Protein AF-0000000077137947 (afdb_homodimer)

Foldseek 3Di:
DPPPPPPVPPDPPVPDADDQADFCLLVVVCVVCPLDAQAEEAEAQQQACGHNGSCVSRVVRVYEYEYEHQDPVRQVRCVVPVVRYHYHNAHEFQAWDKAKWWAKPPRLQIARDPVSQVVCVVPHVIHTDDIDIGIYHQPQVVCVVPPQPHQHQEYEHDHNPCSVRNLNSHDCVRHPHQKYKDFDQPDDPVCNVPDPVQVSCVVSAWDWDDDGPTITMIGRNPDDD/DPPPPPPVPPPPPVPDADDQADFCLLVVVCVVCPLDAQAEEAEAQQQACGHNGSCVSRVVRNYEYEHEHQDPVRQVRCVVPVVRYHYHNAHEFQAWDKAKWWAKPPRLQIARDPVSQVVCVVPHVIHTDDIDIGIYHQPQVVCVVPPQPHQHQEYEDDHNPCSVRNLNSHDCVRHPHQKYKDFDQPDDPVCNVPDPNQVSCVVSAWDWDDDGNTITMIGRNPDDD

Nearest PDB structures (foldseek):
  4b7x-assembly2_C  TM=6.815E-01  e=1.399E-01  Pseudomonas aeruginosa PAO1
  7e4d-assembly1_A  TM=5.801E-01  e=1.092E-01  Parvibaculum lavamentivorans DS-1
  1qor-assembly1_B  TM=6.003E-01  e=3.131E-01  Escherichia coli
  1iyz-assembly1_A-2  TM=5.994E-01  e=1.384E+00  Thermus thermophilus
  1iz0-assembly1_A  TM=4.381E-01  e=6.584E-01  Thermus thermophilus

Sequence (450 aa):
MFLIKRIVNKLQSENYFRSYSQEGEDMVLRDFFGDKRNGYFVDIGAYDPYRFSNTNYFYGLGWTGINIEPSPDGFKRFEIHRKRDKNLNIGISLEESELIYYRFEEAALNTFDTERVKFLEETTNYKSKDSVKVKVRPLASVLQEFSLDKEIDFMNIDVEWNEISVLKSGDWKKFRPKVILIEILNFELETIAKNPIHLLLNEIGYSFYCKTPRTCFYLDKNFSTMFLIKRIVNKLQSENYFRSYSQEGEDMVLRDFFGDKRNGYFVDIGAYDPYRFSNTNYFYGLGWTGINIEPSPDGFKRFEIHRKRDKNLNIGISLEESELIYYRFEEAALNTFDTERVKFLEETTNYKSKDSVKVKVRPLASVLQEFSLDKEIDFMNIDVEWNEISVLKSGDWKKFRPKVILIEILNFELETIAKNPIHLLLNEIGYSFYCKTPRTCFYLDKNFST

Secondary structure (DSSP, 8-state):
--STTSTT--------EEE-SSSSHHHHHHHHHTT--S-EEEEET---SSTT-SSHHHHTTT-EEEEE---HHHHHHHHHH-TTSEEE--EE-SSSEEEEEEEESSGGG-BS-HHHHHHHHHHSS--EEEEEEEEEE-HHHHHHHH-TT----EEEE--SS-HHHHHHTS-TTT---SEEEEE-TT--TTTGGG-HHHHHHHHTTEEEEEE-SSEEEEEETT---/---TTSTT--------EEE-SSSSHHHHHHHHHTT--S-EEEEET---SSTT-SSHHHHTTT-EEEEE---HHHHHHHHHH-TTSEEE--EE-SSSEEEEEEEESSGGG-BS-HHHHHHHHHHSS--EEEEEEEEEE-HHHHHHHH-TT----EEEE--SS-HHHHHHTS-TTT---SEEEEE-TT--TTTGGG-HHHHHHHHTTEEEEEE-SSEEEEEETT---

InterPro domains:
  IPR006342 Methyltransferase FkbM [PF05050] (43-206)
  IPR006342 Methyltransferase FkbM [TIGR01444] (41-180)
  IPR029063 S-adenosyl-L-methionine-dependent methyltransferase superfamily [G3DSA:3.40.50.150] (22-219)
  IPR029063 S-adenosyl-L-methionine-dependent methyltransferase superfamily [SSF53335] (34-215)
  IPR053202 EGF Receptor Signaling Regulator [PTHR34009] (11-223)

Structure (mmCIF, N/CA/C/O backbone):
data_AF-0000000077137947-model_v1
#
loop_
_entity.id
_entity.type
_entity.pdbx_description
1 polymer 'Putative SAM-dependent methyltransferase'
#
loop_
_atom_site.group_PDB
_atom_site.id
_atom_site.type_symbol
_atom_site.label_atom_id
_atom_site.label_alt_id
_atom_site.label_comp_id
_atom_site.label_asym_id
_atom_site.label_entity_id
_atom_site.label_seq_id
_atom_site.pdbx_PDB_ins_code
_atom_site.Cartn_x
_atom_site.Cartn_y
_atom_site.Cartn_z
_atom_site.occupancy
_atom_site.B_iso_or_equiv
_atom_site.auth_seq_id
_atom_site.auth_comp_id
_atom_site.auth_asym_id
_atom_site.auth_atom_id
_atom_site.pdbx_PDB_model_num
ATOM 1 N N . MET A 1 1 ? -13.336 0.38 48.844 1 24.03 1 MET A N 1
ATOM 2 C CA . MET A 1 1 ? -13.727 1.579 48.125 1 24.03 1 MET A CA 1
ATOM 3 C C . MET A 1 1 ? -12.711 1.917 47.031 1 24.03 1 MET A C 1
ATOM 5 O O . MET A 1 1 ? -13.07 2.441 45.969 1 24.03 1 MET A O 1
ATOM 9 N N . PHE A 1 2 ? -11.312 1.922 47.312 1 24.61 2 PHE A N 1
ATOM 10 C CA . PHE A 1 2 ? -10 2.27 46.781 1 24.61 2 PHE A CA 1
ATOM 11 C C . PHE A 1 2 ? -9.672 1.417 45.562 1 24.61 2 PHE A C 1
ATOM 13 O O . PHE A 1 2 ? -8.727 1.716 44.844 1 24.61 2 PHE A O 1
ATOM 20 N N . LEU A 1 3 ? -10.094 0.096 45.438 1 25.05 3 LEU A N 1
ATOM 21 C CA . LEU A 1 3 ? -9.719 -1.046 44.594 1 25.05 3 LEU A CA 1
ATOM 22 C C . LEU A 1 3 ? -10.102 -0.813 43.156 1 25.05 3 LEU A C 1
ATOM 24 O O . LEU A 1 3 ? -9.789 -1.631 42.281 1 25.05 3 LEU A O 1
ATOM 28 N N . ILE A 1 4 ? -11.141 0.126 42.844 1 25.12 4 ILE A N 1
ATOM 29 C CA . ILE A 1 4 ? -11.844 0.181 41.562 1 25.12 4 ILE A CA 1
ATOM 30 C C . ILE A 1 4 ? -10.914 0.721 40.5 1 25.12 4 ILE A C 1
ATOM 32 O O . ILE A 1 4 ? -11.367 1.185 39.438 1 25.12 4 ILE A O 1
ATOM 36 N N . LYS A 1 5 ? -9.781 1.447 40.844 1 26.42 5 LYS A N 1
ATOM 37 C CA . LYS A 1 5 ? -8.875 2.178 39.969 1 26.42 5 LYS A CA 1
ATOM 38 C C . LYS A 1 5 ? -8.195 1.238 38.969 1 26.42 5 LYS A C 1
ATOM 40 O O . LYS A 1 5 ? -7.344 1.664 38.188 1 26.42 5 LYS A O 1
ATOM 45 N N . ARG A 1 6 ? -8.07 -0.123 39.344 1 28.53 6 ARG A N 1
ATOM 46 C CA . ARG A 1 6 ? -7.184 -1.008 38.594 1 28.53 6 ARG A CA 1
ATOM 47 C C . ARG A 1 6 ? -7.52 -0.984 37.094 1 28.53 6 ARG A C 1
ATOM 49 O O . ARG A 1 6 ? -6.641 -1.17 36.25 1 28.53 6 ARG A O 1
ATOM 56 N N . ILE A 1 7 ? -8.789 -1.271 36.781 1 28.2 7 ILE A N 1
ATOM 57 C CA . ILE A 1 7 ? -9.219 -1.982 35.594 1 28.2 7 ILE A CA 1
ATOM 58 C C . ILE A 1 7 ? -9.219 -1.033 34.375 1 28.2 7 ILE A C 1
ATOM 60 O O . ILE A 1 7 ? -9.719 -1.373 33.312 1 28.2 7 ILE A O 1
ATOM 64 N N . VAL A 1 8 ? -9.25 0.277 34.5 1 30.34 8 VAL A N 1
ATOM 65 C CA . VAL A 1 8 ? -9.18 1.225 33.406 1 30.34 8 VAL A CA 1
ATOM 66 C C . VAL A 1 8 ? -7.91 0.987 32.594 1 30.34 8 VAL A C 1
ATOM 68 O O . VAL A 1 8 ? -7.707 1.602 31.531 1 30.34 8 VAL A O 1
ATOM 71 N N . ASN A 1 9 ? -6.727 0.648 33.125 1 29.95 9 ASN A N 1
ATOM 72 C CA . ASN A 1 9 ? -5.422 0.489 32.5 1 29.95 9 ASN A CA 1
ATOM 73 C C . ASN A 1 9 ? -5.461 -0.552 31.391 1 29.95 9 ASN A C 1
ATOM 75 O O . ASN A 1 9 ? -4.473 -1.25 31.156 1 29.95 9 ASN A O 1
ATOM 79 N N . LYS A 1 10 ? -6.555 -1.359 31.375 1 32.22 10 LYS A N 1
ATOM 80 C CA . LYS A 1 10 ? -6.375 -2.385 30.344 1 32.22 10 LYS A CA 1
ATOM 81 C C . LYS A 1 10 ? -5.555 -1.854 29.172 1 32.22 10 LYS A C 1
ATOM 83 O O . LYS A 1 10 ? -5.719 -0.701 28.766 1 32.22 10 LYS A O 1
ATOM 88 N N . LEU A 1 11 ? -4.527 -2.594 28.609 1 33.25 11 LEU A N 1
ATOM 89 C CA . LEU A 1 11 ? -3.496 -2.564 27.578 1 33.25 11 LEU A CA 1
ATOM 90 C C . LEU A 1 11 ? -4.023 -1.925 26.297 1 33.25 11 LEU A C 1
ATOM 92 O O . LEU A 1 11 ? -5.078 -2.316 25.781 1 33.25 11 LEU A O 1
ATOM 96 N N . GLN A 1 12 ? -3.992 -0.696 26.031 1 36.66 12 GLN A N 1
ATOM 97 C CA . GLN A 1 12 ? -4.059 -0.084 24.719 1 36.66 12 GLN A CA 1
ATOM 98 C C . GLN A 1 12 ? -3.783 -1.108 23.609 1 36.66 12 GLN A C 1
ATOM 100 O O . GLN A 1 12 ? -2.656 -1.59 23.484 1 36.66 12 GLN A O 1
ATOM 105 N N . SER A 1 13 ? -4.43 -2.217 23.453 1 44.06 13 SER A N 1
ATOM 106 C CA . SER A 1 13 ? -4.359 -3.176 22.359 1 44.06 13 SER A CA 1
ATOM 107 C C . SER A 1 13 ? -3.699 -2.561 21.125 1 44.06 13 SER A C 1
ATOM 109 O O . SER A 1 13 ? -4.18 -1.558 20.594 1 44.06 13 SER A O 1
ATOM 111 N N . GLU A 1 14 ? -2.439 -2.273 21.172 1 55.94 14 GLU A N 1
ATOM 112 C CA . GLU A 1 14 ? -1.655 -1.648 20.109 1 55.94 14 GLU A CA 1
ATOM 113 C C . GLU A 1 14 ? -2.191 -2.027 18.734 1 55.94 14 GLU A C 1
ATOM 115 O O . GLU A 1 14 ? -2.244 -3.207 18.391 1 55.94 14 GLU A O 1
ATOM 120 N N . ASN A 1 15 ? -3.285 -1.427 18.203 1 80.5 15 ASN A N 1
ATOM 121 C CA . ASN A 1 15 ? -4.09 -1.599 17 1 80.5 15 ASN A CA 1
ATOM 122 C C . ASN A 1 15 ? -3.232 -1.54 15.742 1 80.5 15 ASN A C 1
ATOM 124 O O . ASN A 1 15 ? -3.15 -0.499 15.086 1 80.5 15 ASN A O 1
ATOM 128 N N . TYR A 1 16 ? -2.326 -2.473 15.688 1 93.19 16 TYR A N 1
ATOM 129 C CA . TYR A 1 16 ? -1.619 -2.619 14.422 1 93.19 16 TYR A CA 1
ATOM 130 C C . TYR A 1 16 ? -1.985 -3.934 13.742 1 93.19 16 TYR A C 1
ATOM 132 O O . TYR A 1 16 ? -2.592 -4.812 14.359 1 93.19 16 TYR A O 1
ATOM 140 N N . PHE A 1 17 ? -1.667 -4.016 12.5 1 95.94 17 PHE A N 1
ATOM 141 C CA . PHE A 1 17 ? -1.761 -5.238 11.711 1 95.94 17 PHE A CA 1
ATOM 142 C C . PHE A 1 17 ? -0.375 -5.75 11.336 1 95.94 17 PHE A C 1
ATOM 144 O O . PHE A 1 17 ? 0.537 -4.961 11.086 1 95.94 17 PHE A O 1
ATOM 151 N N . ARG A 1 18 ? -0.239 -7.074 11.297 1 95.81 18 ARG A N 1
ATOM 152 C CA . ARG A 1 18 ? 1.026 -7.664 10.875 1 95.81 18 ARG A CA 1
ATOM 153 C C . ARG A 1 18 ? 1.116 -7.742 9.359 1 95.81 18 ARG A C 1
ATOM 155 O O . ARG A 1 18 ? 0.279 -8.375 8.711 1 95.81 18 ARG A O 1
ATOM 162 N N . SER A 1 19 ? 2.072 -7.062 8.828 1 97.56 19 SER A N 1
ATOM 163 C CA . SER A 1 19 ? 2.312 -7.109 7.387 1 97.56 19 SER A CA 1
ATOM 164 C C . SER A 1 19 ? 3.518 -7.984 7.055 1 97.56 19 SER A C 1
ATOM 166 O O . SER A 1 19 ? 4.574 -7.855 7.68 1 97.56 19 SER A O 1
ATOM 168 N N . TYR A 1 20 ? 3.371 -8.805 6.043 1 97.62 20 TYR A N 1
ATOM 169 C CA . TYR A 1 20 ? 4.426 -9.711 5.613 1 97.62 20 TYR A CA 1
ATOM 170 C C . TYR A 1 20 ? 4.926 -9.359 4.219 1 97.62 20 TYR A C 1
ATOM 172 O O . TYR A 1 20 ? 5.98 -9.828 3.791 1 97.62 20 TYR A O 1
ATOM 180 N N . SER A 1 21 ? 4.199 -8.531 3.531 1 97.5 21 SER A N 1
ATOM 181 C CA . SER A 1 21 ? 4.492 -8.227 2.135 1 97.5 21 SER A CA 1
ATOM 182 C C . SER A 1 21 ? 5.695 -7.297 2.016 1 97.5 21 SER A C 1
ATOM 184 O O . SER A 1 21 ? 6.195 -6.785 3.02 1 97.5 21 SER A O 1
ATOM 186 N N . GLN A 1 22 ? 6.184 -7.129 0.835 1 95.56 22 GLN A N 1
ATOM 187 C CA . GLN A 1 22 ? 7.352 -6.293 0.581 1 95.56 22 GLN A CA 1
ATOM 188 C C . GLN A 1 22 ? 7 -4.809 0.682 1 95.56 22 GLN A C 1
ATOM 190 O O . GLN A 1 22 ? 7.715 -4.039 1.324 1 95.56 22 GLN A O 1
ATOM 195 N N . GLU A 1 23 ? 5.84 -4.465 0.074 1 96.88 23 GLU A N 1
ATOM 196 C CA . GLU A 1 23 ? 5.527 -3.043 -0.055 1 96.88 23 GLU A CA 1
ATOM 197 C C . GLU A 1 23 ? 4.137 -2.729 0.489 1 96.88 23 GLU A C 1
ATOM 199 O O . GLU A 1 23 ? 3.537 -1.716 0.124 1 96.88 23 GLU A O 1
ATOM 204 N N . GLY A 1 24 ? 3.527 -3.629 1.279 1 98.31 24 GLY A N 1
ATOM 205 C CA . GLY A 1 24 ? 2.232 -3.367 1.886 1 98.31 24 GLY A CA 1
ATOM 206 C C . GLY A 1 24 ? 1.072 -3.906 1.069 1 98.31 24 GLY A C 1
ATOM 207 O O . GLY A 1 24 ? -0.082 -3.549 1.312 1 98.31 24 GLY A O 1
ATOM 208 N N . GLU A 1 25 ? 1.332 -4.785 0.128 1 98.75 25 GLU A N 1
ATOM 209 C CA . GLU A 1 25 ? 0.27 -5.359 -0.695 1 98.75 25 GLU A CA 1
ATOM 210 C C . GLU A 1 25 ? -0.784 -6.047 0.165 1 98.75 25 GLU A C 1
ATOM 212 O O . GLU A 1 25 ? -1.982 -5.934 -0.101 1 98.75 25 GLU A O 1
ATOM 217 N N . ASP A 1 26 ? -0.342 -6.758 1.165 1 98.62 26 ASP A N 1
ATOM 218 C CA . ASP A 1 26 ? -1.265 -7.473 2.041 1 98.62 26 ASP A CA 1
ATOM 219 C C . ASP A 1 26 ? -2.135 -6.5 2.832 1 98.62 26 ASP A C 1
ATOM 221 O O . ASP A 1 26 ? -3.301 -6.785 3.111 1 98.62 26 ASP A O 1
ATOM 225 N N . MET A 1 27 ? -1.62 -5.32 3.131 1 98.44 27 MET A N 1
ATOM 226 C CA . MET A 1 27 ? -2.4 -4.332 3.871 1 98.44 27 MET A CA 1
ATOM 227 C C . MET A 1 27 ? -3.447 -3.682 2.973 1 98.44 27 MET A C 1
ATOM 229 O O . MET A 1 27 ? -4.543 -3.354 3.428 1 98.44 27 MET A O 1
ATOM 233 N N . VAL A 1 28 ? -3.109 -3.48 1.674 1 98.62 28 VAL A N 1
ATOM 234 C CA . VAL A 1 28 ? -4.098 -3.01 0.708 1 98.62 28 VAL A CA 1
ATOM 235 C C . VAL A 1 28 ? -5.242 -4.016 0.607 1 98.62 28 VAL A C 1
ATOM 237 O O . VAL A 1 28 ? -6.414 -3.639 0.664 1 98.62 28 VAL A O 1
ATOM 240 N N . LEU A 1 29 ? -4.883 -5.285 0.49 1 98.75 29 LEU A N 1
ATOM 241 C CA . LEU A 1 29 ? -5.879 -6.344 0.392 1 98.75 29 LEU A CA 1
ATOM 242 C C . LEU A 1 29 ? -6.711 -6.426 1.668 1 98.75 29 LEU A C 1
ATOM 244 O O . LEU A 1 29 ? -7.918 -6.668 1.612 1 98.75 29 LEU A O 1
ATOM 248 N N . ARG A 1 30 ? -6.055 -6.281 2.807 1 97.94 30 ARG A N 1
ATOM 249 C CA . ARG A 1 30 ? -6.75 -6.305 4.09 1 97.94 30 ARG A CA 1
ATOM 250 C C . ARG A 1 30 ? -7.875 -5.273 4.117 1 97.94 30 ARG A C 1
ATOM 252 O O . ARG A 1 30 ? -9 -5.586 4.52 1 97.94 30 ARG A O 1
ATOM 259 N N . ASP A 1 31 ? -7.527 -4.109 3.74 1 97.06 31 ASP A N 1
ATOM 260 C CA . ASP A 1 31 ? -8.547 -3.062 3.73 1 97.06 31 ASP A CA 1
ATOM 261 C C . ASP A 1 31 ? -9.672 -3.4 2.754 1 97.06 31 ASP A C 1
ATOM 263 O O . ASP A 1 31 ? -10.844 -3.199 3.061 1 97.06 31 ASP A O 1
ATOM 267 N N . PHE A 1 32 ? -9.375 -3.92 1.6 1 97.5 32 PHE A N 1
ATOM 268 C CA . PHE A 1 32 ? -10.328 -4.246 0.552 1 97.5 32 PHE A CA 1
ATOM 269 C C . PHE A 1 32 ? -11.312 -5.309 1.028 1 97.5 32 PHE A C 1
ATOM 271 O O . PHE A 1 32 ? -12.516 -5.195 0.801 1 97.5 32 PHE A O 1
ATOM 278 N N . PHE A 1 33 ? -10.773 -6.344 1.704 1 97.62 33 PHE A N 1
ATOM 279 C CA . PHE A 1 33 ? -11.609 -7.492 2.047 1 97.62 33 PHE A CA 1
ATOM 280 C C . PHE A 1 33 ? -12.219 -7.316 3.432 1 97.62 33 PHE A C 1
ATOM 282 O O . PHE A 1 33 ? -13.086 -8.102 3.836 1 97.62 33 PHE A O 1
ATOM 289 N N . GLY A 1 34 ? -11.734 -6.332 4.207 1 95 34 GLY A N 1
ATOM 290 C CA . GLY A 1 34 ? -12.297 -6.07 5.523 1 95 34 GLY A CA 1
ATOM 291 C C . GLY A 1 34 ? -12.141 -7.238 6.477 1 95 34 GLY A C 1
ATOM 292 O O . GLY A 1 34 ? -11.039 -7.766 6.641 1 95 34 GLY A O 1
ATOM 293 N N . ASP A 1 35 ? -13.156 -7.707 6.992 1 91.12 35 ASP A N 1
ATOM 294 C CA . ASP A 1 35 ? -13.117 -8.727 8.039 1 91.12 35 ASP A CA 1
ATOM 295 C C . ASP A 1 35 ? -13.391 -10.117 7.461 1 91.12 35 ASP A C 1
ATOM 297 O O . ASP A 1 35 ? -13.617 -11.07 8.203 1 91.12 35 ASP A O 1
ATOM 301 N N . LYS A 1 36 ? -13.375 -10.188 6.172 1 95.19 36 LYS A N 1
ATOM 302 C CA . LYS A 1 36 ? -13.633 -11.492 5.566 1 95.19 36 LYS A CA 1
ATOM 303 C C . LYS A 1 36 ? -12.648 -12.539 6.078 1 95.19 36 LYS A C 1
ATOM 305 O O . LYS A 1 36 ? -11.445 -12.289 6.152 1 95.19 36 LYS A O 1
ATOM 310 N N . ARG A 1 37 ? -13.203 -13.664 6.391 1 95.25 37 ARG A N 1
ATOM 311 C CA . ARG A 1 37 ? -12.422 -14.82 6.809 1 95.25 37 ARG A CA 1
ATOM 312 C C . ARG A 1 37 ? -12.641 -16 5.871 1 95.25 37 ARG A C 1
ATOM 314 O O . ARG A 1 37 ? -13.578 -15.992 5.062 1 95.25 37 ARG A O 1
ATOM 321 N N . ASN A 1 38 ? -11.75 -16.844 5.852 1 95.25 38 ASN A N 1
ATOM 322 C CA . ASN A 1 38 ? -11.859 -18.125 5.137 1 95.25 38 ASN A CA 1
ATOM 323 C C . ASN A 1 38 ? -12.023 -17.906 3.635 1 95.25 38 ASN A C 1
ATOM 325 O O . ASN A 1 38 ? -12.906 -18.5 3.01 1 95.25 38 ASN A O 1
ATOM 329 N N . GLY A 1 39 ? -11.32 -16.953 3.141 1 98.12 39 GLY A N 1
ATOM 330 C CA . GLY A 1 39 ? -11.273 -16.734 1.704 1 98.12 39 GLY A CA 1
ATOM 331 C C . GLY A 1 39 ? -10.305 -17.656 0.988 1 98.12 39 GLY A C 1
ATOM 332 O O . GLY A 1 39 ? -9.758 -18.578 1.593 1 98.12 39 GLY A O 1
ATOM 333 N N . TYR A 1 40 ? -10.156 -17.469 -0.298 1 98.75 40 TYR A N 1
ATOM 334 C CA . TYR A 1 40 ? -9.336 -18.328 -1.144 1 98.75 40 TYR A CA 1
ATOM 335 C C . TYR A 1 40 ? -8.414 -17.5 -2.033 1 98.75 40 TYR A C 1
ATOM 337 O O . TYR A 1 40 ? -8.859 -16.547 -2.689 1 98.75 40 TYR A O 1
ATOM 345 N N . PHE A 1 41 ? -7.133 -17.828 -1.993 1 98.88 41 PHE A N 1
ATOM 346 C CA . PHE A 1 41 ? -6.184 -17.109 -2.826 1 98.88 41 PHE A CA 1
ATOM 347 C C . PHE A 1 41 ? -5.43 -18.062 -3.746 1 98.88 41 PHE A C 1
ATOM 349 O O . PHE A 1 41 ? -5.418 -19.266 -3.52 1 98.88 41 PHE A O 1
ATOM 356 N N . VAL A 1 42 ? -4.848 -17.531 -4.812 1 98.88 42 VAL A N 1
ATOM 357 C CA . VAL A 1 42 ? -3.891 -18.219 -5.688 1 98.88 42 VAL A CA 1
ATOM 358 C C . VAL A 1 42 ? -2.604 -17.391 -5.773 1 98.88 42 VAL A C 1
ATOM 360 O O . VAL A 1 42 ? -2.627 -16.234 -6.18 1 98.88 42 VAL A O 1
ATOM 363 N N . ASP A 1 43 ? -1.559 -18.016 -5.363 1 98.88 43 ASP A N 1
ATOM 364 C CA . ASP A 1 43 ? -0.258 -17.344 -5.34 1 98.88 43 ASP A CA 1
ATOM 365 C C . ASP A 1 43 ? 0.694 -17.969 -6.359 1 98.88 43 ASP A C 1
ATOM 367 O O . ASP A 1 43 ? 1.188 -19.078 -6.156 1 98.88 43 ASP A O 1
ATOM 371 N N . ILE A 1 44 ? 0.937 -17.25 -7.453 1 98.69 44 ILE A N 1
ATOM 372 C CA . ILE A 1 44 ? 1.794 -17.734 -8.531 1 98.69 44 ILE A CA 1
ATOM 373 C C . ILE A 1 44 ? 3.174 -17.094 -8.422 1 98.69 44 ILE A C 1
ATOM 375 O O . ILE A 1 44 ? 3.316 -15.875 -8.594 1 98.69 44 ILE A O 1
ATOM 379 N N . GLY A 1 45 ? 4.211 -17.844 -8.289 1 97.62 45 GLY A N 1
ATOM 380 C CA . GLY A 1 45 ? 5.496 -17.328 -7.844 1 97.62 45 GLY A CA 1
ATOM 381 C C . GLY A 1 45 ? 5.52 -16.969 -6.371 1 97.62 45 GLY A C 1
ATOM 382 O O . GLY A 1 45 ? 5.918 -15.859 -6.004 1 97.62 45 GLY A O 1
ATOM 383 N N . ALA A 1 46 ? 5.195 -17.938 -5.586 1 97.88 46 ALA A N 1
ATOM 384 C CA . ALA A 1 46 ? 4.891 -17.703 -4.176 1 97.88 46 ALA A CA 1
ATOM 385 C C . ALA A 1 46 ? 6.156 -17.406 -3.385 1 97.88 46 ALA A C 1
ATOM 387 O O . ALA A 1 46 ? 6.105 -16.75 -2.342 1 97.88 46 ALA A O 1
ATOM 388 N N . TYR A 1 47 ? 7.305 -17.891 -3.723 1 95.75 47 TYR A N 1
ATOM 389 C CA . TYR A 1 47 ? 8.641 -17.594 -3.219 1 95.75 47 TYR A CA 1
ATOM 390 C C . TYR A 1 47 ? 8.82 -18.109 -1.797 1 95.75 47 TYR A C 1
ATOM 392 O O . TYR A 1 47 ? 9.398 -19.172 -1.585 1 95.75 47 TYR A O 1
ATOM 400 N N . ASP A 1 48 ? 8.141 -17.469 -0.867 1 96.5 48 ASP A N 1
ATOM 401 C CA . ASP A 1 48 ? 8.359 -17.781 0.542 1 96.5 48 ASP A CA 1
ATOM 402 C C . ASP A 1 48 ? 7.066 -17.641 1.343 1 96.5 48 ASP A C 1
ATOM 404 O O . ASP A 1 48 ? 6.305 -16.703 1.141 1 96.5 48 ASP A O 1
ATOM 408 N N . PRO A 1 49 ? 6.875 -18.594 2.299 1 97.38 49 PRO A N 1
ATOM 409 C CA . PRO A 1 49 ? 5.625 -18.547 3.061 1 97.38 49 PRO A CA 1
ATOM 410 C C . PRO A 1 49 ? 5.562 -17.344 4.008 1 97.38 49 PRO A C 1
ATOM 412 O O . PRO A 1 49 ? 4.484 -17 4.492 1 97.38 49 PRO A O 1
ATOM 415 N N . TYR A 1 50 ? 6.66 -16.734 4.262 1 95.69 50 TYR A N 1
ATOM 416 C CA . TYR A 1 50 ? 6.691 -15.656 5.246 1 95.69 50 TYR A CA 1
ATOM 417 C C . TYR A 1 50 ? 7.258 -14.375 4.641 1 95.69 50 TYR A C 1
ATOM 419 O O . TYR A 1 50 ? 6.578 -13.352 4.586 1 95.69 50 TYR A O 1
ATOM 427 N N . ARG A 1 51 ? 8.453 -14.453 4.133 1 93.69 51 ARG A N 1
ATOM 428 C CA . ARG A 1 51 ? 9.156 -13.281 3.625 1 93.69 51 ARG A CA 1
ATOM 429 C C . ARG A 1 51 ? 8.523 -12.789 2.33 1 93.69 51 ARG A C 1
ATOM 431 O O . ARG A 1 51 ? 8.438 -13.531 1.351 1 93.69 51 ARG A O 1
ATOM 438 N N . PHE A 1 52 ? 8.102 -11.578 2.367 1 94.88 52 PHE A N 1
ATOM 439 C CA . PHE A 1 52 ? 7.512 -10.906 1.212 1 94.88 52 PHE A CA 1
ATOM 440 C C . PHE A 1 52 ? 6.219 -11.594 0.788 1 94.88 52 PHE A C 1
ATOM 442 O O . PHE A 1 52 ? 5.844 -11.555 -0.386 1 94.88 52 PHE A O 1
ATOM 449 N N . SER A 1 53 ? 5.559 -12.242 1.697 1 97.81 53 SER A N 1
ATOM 450 C CA . SER A 1 53 ? 4.34 -12.984 1.379 1 97.81 53 SER A CA 1
ATOM 451 C C . SER A 1 53 ? 3.125 -12.062 1.347 1 97.81 53 SER A C 1
ATOM 453 O O . SER A 1 53 ? 2.848 -11.359 2.32 1 97.81 53 SER A O 1
ATOM 455 N N . ASN A 1 54 ? 2.4 -12.18 0.26 1 98.44 54 ASN A N 1
ATOM 456 C CA . ASN A 1 54 ? 1.144 -11.445 0.157 1 98.44 54 ASN A CA 1
ATOM 457 C C . ASN A 1 54 ? -0.028 -12.258 0.699 1 98.44 54 ASN A C 1
ATOM 459 O O . ASN A 1 54 ? -1.146 -11.75 0.806 1 98.44 54 ASN A O 1
ATOM 463 N N . THR A 1 55 ? 0.202 -13.508 1.116 1 98.69 55 THR A N 1
ATOM 464 C CA . THR A 1 55 ? -0.904 -14.391 1.478 1 98.69 55 THR A CA 1
ATOM 465 C C . THR A 1 55 ? -0.839 -14.758 2.957 1 98.69 55 THR A C 1
ATOM 467 O O . THR A 1 55 ? -1.819 -15.25 3.523 1 98.69 55 THR A O 1
ATOM 470 N N . ASN A 1 56 ? 0.316 -14.555 3.617 1 98.25 56 ASN A N 1
ATOM 471 C CA . ASN A 1 56 ? 0.493 -15.055 4.977 1 98.25 56 ASN A CA 1
ATOM 472 C C . ASN A 1 56 ? -0.468 -14.383 5.949 1 98.25 56 ASN A C 1
ATOM 474 O O . ASN A 1 56 ? -0.968 -15.023 6.879 1 98.25 56 ASN A O 1
ATOM 478 N N . TYR A 1 57 ? -0.664 -13.07 5.812 1 97.81 57 TYR A N 1
ATOM 479 C CA . TYR A 1 57 ? -1.641 -12.383 6.652 1 97.81 57 TYR A CA 1
ATOM 480 C C . TYR A 1 57 ? -2.99 -13.086 6.605 1 97.81 57 TYR A C 1
ATOM 482 O O . TYR A 1 57 ? -3.605 -13.328 7.645 1 97.81 57 TYR A O 1
ATOM 490 N N . PHE A 1 58 ? -3.406 -13.445 5.469 1 98.5 58 PHE A N 1
ATOM 491 C CA . PHE A 1 58 ? -4.719 -14.039 5.254 1 98.5 58 PHE A CA 1
ATOM 492 C C . PHE A 1 58 ? -4.734 -15.5 5.699 1 98.5 58 PHE A C 1
ATOM 494 O O . PHE A 1 58 ? -5.738 -15.977 6.234 1 98.5 58 PHE A O 1
ATOM 501 N N . TYR A 1 59 ? -3.629 -16.172 5.402 1 98.25 59 TYR A N 1
ATOM 502 C CA . TYR A 1 59 ? -3.498 -17.531 5.934 1 98.25 59 TYR A CA 1
ATOM 503 C C . TYR A 1 59 ? -3.742 -17.547 7.438 1 98.25 59 TYR A C 1
ATOM 505 O O . TYR A 1 59 ? -4.41 -18.453 7.949 1 98.25 59 TYR A O 1
ATOM 513 N N . GLY A 1 60 ? -3.246 -16.562 8.141 1 96.38 60 GLY A N 1
ATOM 514 C CA . GLY A 1 60 ? -3.436 -16.422 9.57 1 96.38 60 GLY A CA 1
ATOM 515 C C . GLY A 1 60 ? -4.887 -16.203 9.961 1 96.38 60 GLY A C 1
ATOM 516 O O . GLY A 1 60 ? -5.27 -16.453 11.109 1 96.38 60 GLY A O 1
ATOM 517 N N . LEU A 1 61 ? -5.645 -15.773 9.047 1 96.88 61 LEU A N 1
ATOM 518 C CA . LEU A 1 61 ? -7.055 -15.5 9.297 1 96.88 61 LEU A CA 1
ATOM 519 C C . LEU A 1 61 ? -7.922 -16.688 8.898 1 96.88 61 LEU A C 1
ATOM 521 O O . LEU A 1 61 ? -9.148 -16.594 8.883 1 96.88 61 LEU A O 1
ATOM 525 N N . GLY A 1 62 ? -7.285 -17.734 8.461 1 97.94 62 GLY A N 1
ATOM 526 C CA . GLY A 1 62 ? -8.008 -18.953 8.141 1 97.94 62 GLY A CA 1
ATOM 527 C C . GLY A 1 62 ? -8.188 -19.172 6.645 1 97.94 62 GLY A C 1
ATOM 528 O O . GLY A 1 62 ? -8.789 -20.156 6.219 1 97.94 62 GLY A O 1
ATOM 529 N N . TRP A 1 63 ? -7.734 -18.266 5.809 1 98.5 63 TRP A N 1
ATOM 530 C CA . TRP A 1 63 ? -7.805 -18.438 4.359 1 98.5 63 TRP A CA 1
ATOM 531 C C . TRP A 1 63 ? -6.977 -19.641 3.916 1 98.5 63 TRP A C 1
ATOM 533 O O . TRP A 1 63 ? -6.102 -20.109 4.648 1 98.5 63 TRP A O 1
ATOM 543 N N . THR A 1 64 ? -7.312 -20.125 2.795 1 98.38 64 THR A N 1
ATOM 544 C CA . THR A 1 64 ? -6.555 -21.172 2.127 1 98.38 64 THR A CA 1
ATOM 545 C C . THR A 1 64 ? -6.34 -20.828 0.654 1 98.38 64 THR A C 1
ATOM 547 O O . THR A 1 64 ? -6.883 -19.844 0.154 1 98.38 64 THR A O 1
ATOM 550 N N . GLY A 1 65 ? -5.5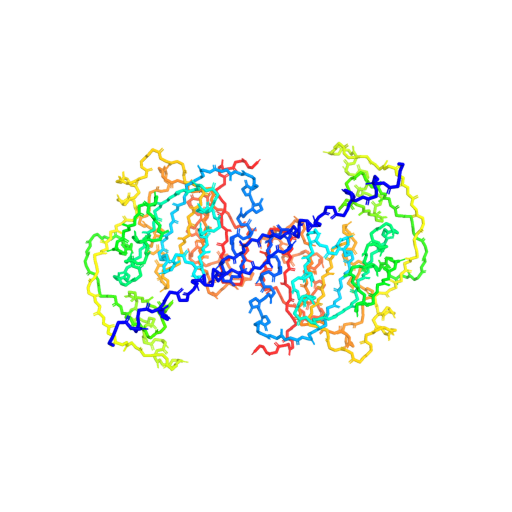12 -21.594 0.03 1 98.56 65 GLY A N 1
ATOM 551 C CA . GLY A 1 65 ? -5.297 -21.328 -1.384 1 98.56 65 GLY A CA 1
ATOM 552 C C . GLY A 1 65 ? -4.297 -22.266 -2.023 1 98.56 65 GLY A C 1
ATOM 553 O O . GLY A 1 65 ? -4.062 -23.375 -1.519 1 98.56 65 GLY A O 1
ATOM 554 N N . ILE A 1 66 ? -3.881 -21.875 -3.176 1 98.81 66 ILE A N 1
ATOM 555 C CA . ILE A 1 66 ? -2.838 -22.562 -3.924 1 98.81 66 ILE A CA 1
ATOM 556 C C . ILE A 1 66 ? -1.563 -21.734 -3.938 1 98.81 66 ILE A C 1
ATOM 558 O O . ILE A 1 66 ? -1.61 -20.531 -4.191 1 98.81 66 ILE A O 1
ATOM 562 N N . ASN A 1 67 ? -0.51 -22.312 -3.572 1 98.88 67 ASN A N 1
ATOM 563 C CA . ASN A 1 67 ? 0.812 -21.734 -3.779 1 98.88 67 ASN A CA 1
ATOM 564 C C . ASN A 1 67 ? 1.569 -22.453 -4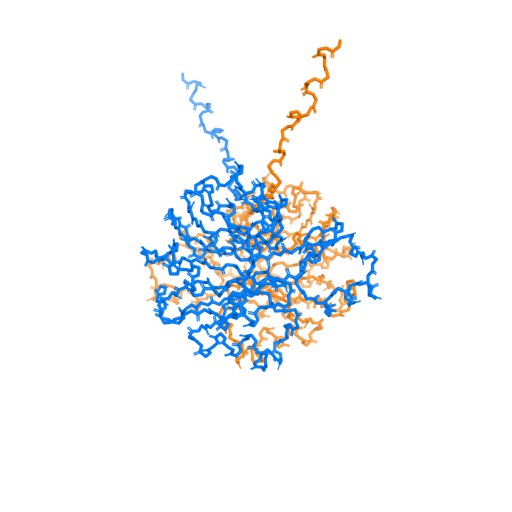.895 1 98.88 67 ASN A C 1
ATOM 566 O O . ASN A 1 67 ? 1.826 -23.641 -4.812 1 98.88 67 ASN A O 1
ATOM 570 N N . ILE A 1 68 ? 1.889 -21.703 -5.898 1 98.75 68 ILE A N 1
ATOM 571 C CA . ILE A 1 68 ? 2.666 -22.234 -7.016 1 98.75 68 ILE A CA 1
ATOM 572 C C . ILE A 1 68 ? 4.098 -21.703 -6.938 1 98.75 68 ILE A C 1
ATOM 574 O O . ILE A 1 68 ? 4.336 -20.516 -7.098 1 98.75 68 ILE A O 1
ATOM 578 N N . GLU A 1 69 ? 5.035 -22.562 -6.672 1 98.44 69 GLU A N 1
ATOM 579 C CA . GLU A 1 69 ? 6.438 -22.219 -6.453 1 98.44 69 GLU A CA 1
ATOM 580 C C . GLU A 1 69 ? 7.363 -23.156 -7.219 1 98.44 69 GLU A C 1
ATOM 582 O O . GLU A 1 69 ? 7.453 -24.344 -6.898 1 98.44 69 GLU A O 1
ATOM 587 N N . PRO A 1 70 ? 8.086 -22.625 -8.188 1 97.56 70 PRO A N 1
ATOM 588 C CA . PRO A 1 70 ? 8.938 -23.484 -9.016 1 97.56 70 PRO A CA 1
ATOM 589 C C . PRO A 1 70 ? 10.156 -24 -8.258 1 97.56 70 PRO A C 1
ATOM 591 O O . PRO A 1 70 ? 10.656 -25.094 -8.555 1 97.56 70 PRO A O 1
ATOM 594 N N . SER A 1 71 ? 10.703 -23.266 -7.367 1 96.06 71 SER A N 1
ATOM 595 C CA . SER A 1 71 ? 11.891 -23.688 -6.637 1 96.06 71 SER A CA 1
ATOM 596 C C . SER A 1 71 ? 11.586 -24.859 -5.707 1 96.06 71 SER A C 1
ATOM 598 O O . SER A 1 71 ? 10.727 -24.75 -4.832 1 96.06 71 SER A O 1
ATOM 600 N N . PRO A 1 72 ? 12.328 -25.969 -5.816 1 96.19 72 PRO A N 1
ATOM 601 C CA . PRO A 1 72 ? 12.109 -27.094 -4.898 1 96.19 72 PRO A CA 1
ATOM 602 C C . PRO A 1 72 ? 12.32 -26.703 -3.436 1 96.19 72 PRO A C 1
ATOM 604 O O . PRO A 1 72 ? 11.57 -27.156 -2.561 1 96.19 72 PRO A O 1
ATOM 607 N N . ASP A 1 73 ? 13.32 -25.875 -3.225 1 94.75 73 ASP A N 1
ATOM 608 C CA . ASP A 1 73 ? 13.586 -25.438 -1.86 1 94.75 73 ASP A CA 1
ATOM 609 C C . ASP A 1 73 ? 12.438 -24.578 -1.327 1 94.75 73 ASP A C 1
ATOM 611 O O . ASP A 1 73 ? 12.031 -24.734 -0.172 1 94.75 73 ASP A O 1
ATOM 615 N N . GLY A 1 74 ? 11.992 -23.656 -2.158 1 95.69 74 GLY A N 1
ATOM 616 C CA . GLY A 1 74 ? 10.836 -22.875 -1.769 1 95.69 74 GLY A CA 1
ATOM 617 C C . GLY A 1 74 ? 9.594 -23.703 -1.532 1 95.69 74 GLY A C 1
ATOM 618 O O . GLY A 1 74 ? 8.883 -23.5 -0.544 1 95.69 74 GLY A O 1
ATOM 619 N N . PHE A 1 75 ? 9.43 -24.672 -2.379 1 97.81 75 PHE A N 1
ATOM 620 C CA . PHE A 1 75 ? 8.289 -25.562 -2.281 1 97.81 75 PHE A CA 1
ATOM 621 C C . PHE A 1 75 ? 8.297 -26.312 -0.95 1 97.81 75 PHE A C 1
ATOM 623 O O . PHE A 1 75 ? 7.266 -26.422 -0.286 1 97.81 75 PHE A O 1
ATOM 630 N N . LYS A 1 76 ? 9.359 -26.844 -0.556 1 97.75 76 LYS A N 1
ATOM 631 C CA . LYS A 1 76 ? 9.492 -27.594 0.694 1 97.75 76 LYS A CA 1
ATOM 632 C C . LYS A 1 76 ? 9.07 -26.734 1.888 1 97.75 76 LYS A C 1
ATOM 634 O O . LYS A 1 76 ? 8.453 -27.234 2.828 1 97.75 76 LYS A O 1
ATOM 639 N N . ARG A 1 77 ? 9.422 -25.453 1.807 1 97.19 77 ARG A N 1
ATOM 640 C CA . ARG A 1 77 ? 9.039 -24.547 2.891 1 97.19 77 ARG A CA 1
ATOM 641 C C . ARG A 1 77 ? 7.52 -24.406 2.979 1 97.19 77 ARG A C 1
ATOM 643 O O . ARG A 1 77 ? 6.961 -24.359 4.074 1 97.19 77 ARG A O 1
ATOM 650 N N . PHE A 1 78 ? 6.898 -24.359 1.874 1 98.25 78 PHE A N 1
ATOM 651 C CA . PHE A 1 78 ? 5.441 -24.266 1.869 1 98.25 78 PHE A CA 1
ATOM 652 C C . PHE A 1 78 ? 4.809 -25.547 2.404 1 98.25 78 PHE A C 1
ATOM 654 O O . PHE A 1 78 ? 3.809 -25.484 3.123 1 98.25 78 PHE A O 1
ATOM 661 N N . GLU A 1 79 ? 5.367 -26.656 2.107 1 98.38 79 GLU A N 1
ATOM 662 C CA . GLU A 1 79 ? 4.855 -27.938 2.59 1 98.38 79 GLU A CA 1
ATOM 663 C C . GLU A 1 79 ? 4.895 -28.016 4.113 1 98.38 79 GLU A C 1
ATOM 665 O O . GLU A 1 79 ? 4.031 -28.641 4.734 1 98.38 79 GLU A O 1
ATOM 670 N N . ILE A 1 80 ? 5.785 -27.359 4.633 1 97.88 80 ILE A N 1
ATOM 671 C CA . ILE A 1 80 ? 5.984 -27.391 6.078 1 97.88 80 ILE A CA 1
ATOM 672 C C . ILE A 1 80 ? 5.094 -26.344 6.75 1 97.88 80 ILE A C 1
ATOM 674 O O . ILE A 1 80 ? 4.461 -26.625 7.773 1 97.88 80 ILE A O 1
ATOM 678 N N . HIS A 1 81 ? 5.012 -25.156 6.148 1 97.31 81 HIS A N 1
ATOM 679 C CA . HIS A 1 81 ? 4.469 -24.031 6.895 1 97.31 81 HIS A CA 1
ATOM 680 C C . HIS A 1 81 ? 3.072 -23.656 6.406 1 97.31 81 HIS A C 1
ATOM 682 O O . HIS A 1 81 ? 2.375 -22.859 7.039 1 97.31 81 HIS A O 1
ATOM 688 N N . ARG A 1 82 ? 2.68 -24.188 5.258 1 98.44 82 ARG A N 1
ATOM 689 C CA . ARG A 1 82 ? 1.384 -23.891 4.66 1 98.44 82 ARG A CA 1
ATOM 690 C C . ARG A 1 82 ? 0.592 -25.156 4.387 1 98.44 82 ARG A C 1
ATOM 692 O O . ARG A 1 82 ? 0.122 -25.375 3.268 1 98.44 82 ARG A O 1
ATOM 699 N N . LYS A 1 83 ? 0.329 -25.891 5.391 1 98.12 83 LYS A N 1
ATOM 700 C CA . LYS A 1 83 ? -0.22 -27.234 5.289 1 98.12 83 LYS A CA 1
ATOM 701 C C . LYS A 1 83 ? -1.682 -27.203 4.852 1 98.12 83 LYS A C 1
ATOM 703 O O . LYS A 1 83 ? -2.172 -28.156 4.23 1 98.12 83 LYS A O 1
ATOM 708 N N . ARG A 1 84 ? -2.398 -26.109 5.172 1 97.94 84 ARG A N 1
ATOM 709 C CA . ARG A 1 84 ? -3.803 -26.031 4.781 1 97.94 84 ARG A CA 1
ATOM 710 C C . ARG A 1 84 ? -3.939 -25.719 3.293 1 97.94 84 ARG A C 1
ATOM 712 O O . ARG A 1 84 ? -5.012 -25.891 2.713 1 97.94 84 ARG A O 1
ATOM 719 N N . ASP A 1 85 ? -2.918 -25.219 2.738 1 98.62 85 ASP A N 1
ATOM 720 C CA . ASP A 1 85 ? -2.93 -24.828 1.328 1 98.62 85 ASP A CA 1
ATOM 721 C C . ASP A 1 85 ? -2.598 -26.031 0.438 1 98.62 85 ASP A C 1
ATOM 723 O O . ASP A 1 85 ? -2.133 -27.062 0.925 1 98.62 85 ASP A O 1
ATOM 727 N N . LYS A 1 86 ? -2.969 -25.938 -0.788 1 98.81 86 LYS A N 1
ATOM 728 C CA . LYS A 1 86 ? -2.389 -26.781 -1.829 1 98.81 86 LYS A CA 1
ATOM 729 C C . LYS A 1 86 ? -1.093 -26.172 -2.365 1 98.81 86 LYS A C 1
ATOM 731 O O . LYS A 1 86 ? -1.096 -25.062 -2.92 1 98.81 86 LYS A O 1
ATOM 736 N N . ASN A 1 87 ? -0.026 -26.891 -2.148 1 98.88 87 ASN A N 1
ATOM 737 C CA . ASN A 1 87 ? 1.277 -26.422 -2.607 1 98.88 87 ASN A CA 1
ATOM 738 C C . ASN A 1 87 ? 1.758 -27.203 -3.826 1 98.88 87 ASN A C 1
ATOM 740 O O . ASN A 1 87 ? 1.713 -28.438 -3.834 1 98.88 87 ASN A O 1
ATOM 744 N N . LEU A 1 88 ? 2.16 -26.484 -4.879 1 98.81 88 LEU A N 1
ATOM 745 C CA . LEU A 1 88 ? 2.562 -27.109 -6.129 1 98.81 88 LEU A CA 1
ATOM 746 C C . LEU A 1 88 ? 3.977 -26.703 -6.52 1 98.81 88 LEU A C 1
ATOM 748 O O . LEU A 1 88 ? 4.289 -25.5 -6.555 1 98.81 88 LEU A O 1
ATOM 752 N N . ASN A 1 89 ? 4.871 -27.641 -6.793 1 98.62 89 ASN A N 1
ATOM 753 C CA . ASN A 1 89 ? 6.215 -27.375 -7.289 1 98.62 89 ASN A CA 1
ATOM 754 C C . ASN A 1 89 ? 6.262 -27.391 -8.812 1 98.62 89 ASN A C 1
ATOM 756 O O . ASN A 1 89 ? 6.863 -28.281 -9.422 1 98.62 89 ASN A O 1
ATOM 760 N N . ILE A 1 90 ? 5.73 -26.359 -9.414 1 98.56 90 ILE A N 1
ATOM 761 C CA . ILE A 1 90 ? 5.66 -26.203 -10.859 1 98.56 90 ILE A CA 1
ATOM 762 C C . ILE A 1 90 ? 5.77 -24.719 -11.219 1 98.56 90 ILE A C 1
ATOM 764 O O . ILE A 1 90 ? 5.797 -23.859 -10.336 1 98.56 90 ILE A O 1
ATOM 768 N N . GLY A 1 91 ? 5.902 -24.453 -12.516 1 97.94 91 GLY A N 1
ATOM 769 C CA . GLY A 1 91 ? 5.695 -23.125 -13.078 1 97.94 91 GLY A CA 1
ATOM 770 C C . GLY A 1 91 ? 4.441 -23.031 -13.93 1 97.94 91 GLY A C 1
ATOM 771 O O . GLY A 1 91 ? 3.775 -24.031 -14.18 1 97.94 91 GLY A O 1
ATOM 772 N N . ILE A 1 92 ? 4.082 -21.844 -14.297 1 98.25 92 ILE A N 1
ATOM 773 C CA . ILE A 1 92 ? 2.941 -21.625 -15.18 1 98.25 92 ILE A CA 1
ATOM 774 C C . ILE A 1 92 ? 3.434 -21.188 -16.562 1 98.25 92 ILE A C 1
ATOM 776 O O . ILE A 1 92 ? 4.32 -20.344 -16.672 1 98.25 92 ILE A O 1
ATOM 780 N N . SER A 1 93 ? 2.932 -21.797 -17.547 1 96.31 93 SER A N 1
ATOM 781 C CA . SER A 1 93 ? 3.266 -21.5 -18.922 1 96.31 93 SER A CA 1
ATOM 782 C C . SER A 1 93 ? 2.074 -21.734 -19.844 1 96.31 93 SER A C 1
ATOM 784 O O . SER A 1 93 ? 1.021 -22.188 -19.406 1 96.31 93 SER A O 1
ATOM 786 N N . LEU A 1 94 ? 2.238 -21.375 -21.109 1 96.75 94 LEU A N 1
ATOM 787 C CA . LEU A 1 94 ? 1.161 -21.5 -22.078 1 96.75 94 LEU A CA 1
ATOM 788 C C . LEU A 1 94 ? 0.843 -22.969 -22.359 1 96.75 94 LEU A C 1
ATOM 790 O O . LEU A 1 94 ? -0.308 -23.328 -22.625 1 96.75 94 LEU A O 1
ATOM 794 N N . GLU A 1 95 ? 1.904 -23.797 -22.328 1 96.5 95 GLU A N 1
ATOM 795 C CA . GLU A 1 95 ? 1.751 -25.219 -22.594 1 96.5 95 GLU A CA 1
ATOM 796 C C . GLU A 1 95 ? 2.449 -26.062 -21.531 1 96.5 95 GLU A C 1
ATOM 798 O O . GLU A 1 95 ? 3.361 -25.578 -20.859 1 96.5 95 GLU A O 1
ATOM 803 N N . GLU A 1 96 ? 1.919 -27.297 -21.422 1 97.06 96 GLU A N 1
ATOM 804 C CA . GLU A 1 96 ? 2.576 -28.234 -20.516 1 97.06 96 GLU A CA 1
ATOM 805 C C . GLU A 1 96 ? 3.945 -28.641 -21.047 1 97.06 96 GLU A C 1
ATOM 807 O O . GLU A 1 96 ? 4.09 -28.953 -22.234 1 97.06 96 GLU A O 1
ATOM 812 N N . SER A 1 97 ? 4.914 -28.531 -20.203 1 97 97 SER A N 1
ATOM 813 C CA . SER A 1 97 ? 6.281 -28.875 -20.578 1 97 97 SER A CA 1
ATOM 814 C C . SER A 1 97 ? 7.203 -28.891 -19.359 1 97 97 SER A C 1
ATOM 816 O O . SER A 1 97 ? 6.734 -29 -18.219 1 97 97 SER A O 1
ATOM 818 N N . GLU A 1 98 ? 8.453 -28.984 -19.672 1 97.31 98 GLU A N 1
ATOM 819 C CA . GLU A 1 98 ? 9.508 -28.797 -18.688 1 97.31 98 GLU A CA 1
ATOM 820 C C . GLU A 1 98 ? 10.453 -27.672 -19.094 1 97.31 98 GLU A C 1
ATOM 822 O O . GLU A 1 98 ? 10.883 -27.609 -20.25 1 97.31 98 GLU A O 1
ATOM 827 N N . LEU A 1 99 ? 10.703 -26.797 -18.156 1 95.31 99 LEU A N 1
ATOM 828 C CA . LEU A 1 99 ? 11.594 -25.672 -18.453 1 95.31 99 LEU A CA 1
ATOM 829 C C . LEU A 1 99 ? 12.742 -25.609 -17.453 1 95.31 99 LEU A C 1
ATOM 831 O O . LEU A 1 99 ? 12.625 -26.141 -16.344 1 95.31 99 LEU A O 1
ATOM 835 N N . ILE A 1 100 ? 13.773 -24.984 -17.938 1 95.56 100 ILE A N 1
ATOM 836 C CA . ILE A 1 100 ? 14.914 -24.75 -17.062 1 95.56 100 ILE A CA 1
ATOM 837 C C . ILE A 1 100 ? 14.625 -23.562 -16.141 1 95.56 100 ILE A C 1
ATOM 839 O O . ILE A 1 100 ? 14.25 -22.484 -16.609 1 95.56 100 ILE A O 1
ATOM 843 N N . TYR A 1 101 ? 14.75 -23.766 -14.891 1 95.5 101 TYR A N 1
ATOM 844 C CA . TYR A 1 101 ? 14.602 -22.75 -13.859 1 95.5 101 TYR A CA 1
ATOM 845 C C . TYR A 1 101 ? 15.953 -22.344 -13.289 1 95.5 101 TYR A C 1
ATOM 847 O O . TYR A 1 101 ? 16.641 -23.156 -12.68 1 95.5 101 TYR A O 1
ATOM 855 N N . TYR A 1 102 ? 16.312 -21.125 -13.523 1 94.88 102 TYR A N 1
ATOM 856 C CA . TYR A 1 102 ? 17.609 -20.609 -13.109 1 94.88 102 TYR A CA 1
ATOM 857 C C . TYR A 1 102 ? 17.547 -20.062 -11.688 1 94.88 102 TYR A C 1
ATOM 859 O O . TYR A 1 102 ? 16.688 -19.25 -11.367 1 94.88 102 TYR A O 1
ATOM 867 N N . ARG A 1 103 ? 18.484 -20.469 -10.867 1 94 103 ARG A N 1
ATOM 868 C CA . ARG A 1 103 ? 18.469 -20.109 -9.453 1 94 103 ARG A CA 1
ATOM 869 C C . ARG A 1 103 ? 19.641 -19.203 -9.109 1 94 103 ARG A C 1
ATOM 871 O O . ARG A 1 103 ? 20.781 -19.484 -9.492 1 94 103 ARG A O 1
ATOM 878 N N . PHE A 1 104 ? 19.344 -18.156 -8.391 1 92.31 104 PHE A N 1
ATOM 879 C CA . PHE A 1 104 ? 20.328 -17.188 -7.918 1 92.31 104 PHE A CA 1
ATOM 880 C C . PHE A 1 104 ? 20.562 -17.344 -6.422 1 92.31 104 PHE A C 1
ATOM 882 O O . PHE A 1 104 ? 19.812 -18.031 -5.734 1 92.31 104 PHE A O 1
ATOM 889 N N . GLU A 1 105 ? 21.656 -16.672 -5.969 1 88 105 GLU A N 1
ATOM 890 C CA . GLU A 1 105 ? 21.875 -16.625 -4.527 1 88 105 GLU A CA 1
ATOM 891 C C . GLU A 1 105 ? 20.703 -15.961 -3.807 1 88 105 GLU A C 1
ATOM 893 O O . GLU A 1 105 ? 20.266 -16.453 -2.762 1 88 105 GLU A O 1
ATOM 898 N N . GLU A 1 106 ? 20.25 -14.93 -4.41 1 87.5 106 GLU A N 1
ATOM 899 C CA . GLU A 1 106 ? 19 -14.336 -3.959 1 87.5 106 GLU A CA 1
ATOM 900 C C . GLU A 1 106 ? 17.797 -15 -4.629 1 87.5 106 GLU A C 1
ATOM 902 O O . GLU A 1 106 ? 17.469 -14.688 -5.773 1 87.5 106 GLU A O 1
ATOM 907 N N . ALA A 1 107 ? 17.172 -15.797 -3.859 1 88.44 107 ALA A N 1
ATOM 908 C CA . ALA A 1 107 ? 16.156 -16.672 -4.422 1 88.44 107 ALA A CA 1
ATOM 909 C C . ALA A 1 107 ? 15 -15.867 -5 1 88.44 107 ALA A C 1
ATOM 911 O O . ALA A 1 107 ? 14.266 -16.359 -5.867 1 88.44 107 ALA A O 1
ATOM 912 N N . ALA A 1 108 ? 14.805 -14.641 -4.551 1 85.94 108 ALA A N 1
ATOM 913 C CA . ALA A 1 108 ? 13.727 -13.789 -5.047 1 85.94 108 ALA A CA 1
ATOM 914 C C . ALA A 1 108 ? 13.945 -13.43 -6.512 1 85.94 108 ALA A C 1
ATOM 916 O O . ALA A 1 108 ? 13.031 -12.93 -7.176 1 85.94 108 ALA A O 1
ATOM 917 N N . LEU A 1 109 ? 15.117 -13.781 -7.082 1 88.94 109 LEU A N 1
ATOM 918 C CA . LEU A 1 109 ? 15.477 -13.406 -8.445 1 88.94 109 LEU A CA 1
ATOM 919 C C . LEU A 1 109 ? 15.344 -14.594 -9.391 1 88.94 109 LEU A C 1
ATOM 921 O O . LEU A 1 109 ? 15.523 -14.445 -10.602 1 88.94 109 LEU A O 1
ATOM 925 N N . ASN A 1 110 ? 15.039 -15.75 -8.836 1 91.75 110 ASN A N 1
ATOM 926 C CA . ASN A 1 110 ? 14.914 -16.938 -9.672 1 91.75 110 ASN A CA 1
ATOM 927 C C . ASN A 1 110 ? 13.922 -16.734 -10.812 1 91.75 110 ASN A C 1
ATOM 929 O O . ASN A 1 110 ? 12.961 -15.969 -10.672 1 91.75 110 ASN A O 1
ATOM 933 N N . THR A 1 111 ? 14.227 -17.438 -11.938 1 91.88 111 THR A N 1
ATOM 934 C CA . THR A 1 111 ? 13.406 -17.125 -13.094 1 91.88 111 THR A CA 1
ATOM 935 C C . THR A 1 111 ? 13.5 -18.234 -14.141 1 91.88 111 THR A C 1
ATOM 937 O O . THR A 1 111 ? 14.469 -19 -14.156 1 91.88 111 THR A O 1
ATOM 940 N N . PHE A 1 112 ? 12.477 -18.328 -15.008 1 93.38 112 PHE A N 1
ATOM 941 C CA . PHE A 1 112 ? 12.492 -19.172 -16.188 1 93.38 112 PHE A CA 1
ATOM 942 C C . PHE A 1 112 ? 13.055 -18.422 -17.391 1 93.38 112 PHE A C 1
ATOM 944 O O . PHE A 1 112 ? 13.359 -19.016 -18.422 1 93.38 112 PHE A O 1
ATOM 951 N N . ASP A 1 113 ? 13.266 -17.109 -17.25 1 91.75 113 ASP A N 1
ATOM 952 C CA . ASP A 1 113 ? 13.539 -16.234 -18.375 1 91.75 113 ASP A CA 1
ATOM 953 C C . ASP A 1 113 ? 15.047 -16.047 -18.578 1 91.75 113 ASP A C 1
ATOM 955 O O . ASP A 1 113 ? 15.703 -15.391 -17.781 1 91.75 113 ASP A O 1
ATOM 959 N N . THR A 1 114 ? 15.5 -16.531 -19.75 1 91.06 114 THR A N 1
ATOM 960 C CA . THR A 1 114 ? 16.938 -16.469 -20.031 1 91.06 114 THR A CA 1
ATOM 961 C C . THR A 1 114 ? 17.375 -15.023 -20.25 1 91.06 114 THR A C 1
ATOM 963 O O . THR A 1 114 ? 18.516 -14.664 -19.938 1 91.06 114 THR A O 1
ATOM 966 N N . GLU A 1 115 ? 16.469 -14.219 -20.859 1 91 115 GLU A N 1
ATOM 967 C CA . GLU A 1 115 ? 16.812 -12.82 -21.062 1 91 115 GLU A CA 1
ATOM 968 C C . GLU A 1 115 ? 16.984 -12.086 -19.734 1 91 115 GLU A C 1
ATOM 970 O O . GLU A 1 115 ? 17.828 -11.195 -19.625 1 91 115 GLU A O 1
ATOM 975 N N . ARG A 1 116 ? 16.156 -12.469 -18.766 1 89.44 116 ARG A N 1
ATOM 976 C CA . ARG A 1 116 ? 16.297 -11.859 -17.453 1 89.44 116 ARG A CA 1
ATOM 977 C C . ARG A 1 116 ? 17.594 -12.281 -16.781 1 89.44 116 ARG A C 1
ATOM 979 O O . ARG A 1 116 ? 18.25 -11.477 -16.109 1 89.44 116 ARG A O 1
ATOM 986 N N . VAL A 1 117 ? 18.031 -13.508 -16.969 1 90.81 117 VAL A N 1
ATOM 987 C CA . VAL A 1 117 ? 19.297 -13.992 -16.422 1 90.81 117 VAL A CA 1
ATOM 988 C C . VAL A 1 117 ? 20.453 -13.141 -16.953 1 90.81 117 VAL A C 1
ATOM 990 O O . VAL A 1 117 ? 21.266 -12.633 -16.188 1 90.81 117 VAL A O 1
ATOM 993 N N . LYS A 1 118 ? 20.375 -12.984 -18.266 1 91.56 118 LYS A N 1
ATOM 994 C CA . LYS A 1 118 ? 21.406 -12.188 -18.906 1 91.56 118 LYS A CA 1
ATOM 995 C C . LYS A 1 118 ? 21.391 -10.75 -18.406 1 91.56 118 LYS A C 1
ATOM 997 O O . LYS A 1 118 ? 22.453 -10.18 -18.109 1 91.56 118 LYS A O 1
ATOM 1002 N N . PHE A 1 119 ? 20.234 -10.25 -18.312 1 89.75 119 PHE A N 1
ATOM 1003 C CA . PHE A 1 119 ? 20.078 -8.875 -17.859 1 89.75 119 PHE A CA 1
ATOM 1004 C C . PHE A 1 119 ? 20.641 -8.695 -16.453 1 89.75 119 PHE A C 1
ATOM 1006 O O . PHE A 1 119 ? 21.406 -7.754 -16.203 1 89.75 119 PHE A O 1
ATOM 1013 N N . LEU A 1 120 ? 20.312 -9.555 -15.555 1 88.12 120 LEU A N 1
ATOM 1014 C CA . LEU A 1 120 ? 20.766 -9.461 -14.172 1 88.12 120 LEU A CA 1
ATOM 1015 C C . LEU A 1 120 ? 22.281 -9.625 -14.086 1 88.12 120 LEU A C 1
ATOM 1017 O O . LEU A 1 120 ? 22.953 -8.891 -13.367 1 88.12 120 LEU A O 1
ATOM 1021 N N . GLU A 1 121 ? 22.781 -10.57 -14.836 1 89.69 121 GLU A N 1
ATOM 1022 C CA . GLU A 1 121 ? 24.203 -10.828 -14.805 1 89.69 121 GLU A CA 1
ATOM 1023 C C . GLU A 1 121 ? 25 -9.664 -15.391 1 89.69 121 GLU A C 1
ATOM 1025 O O . GLU A 1 121 ? 26.125 -9.391 -14.969 1 89.69 121 GLU A O 1
ATOM 1030 N N . GLU A 1 122 ? 24.344 -8.93 -16.328 1 91.12 122 GLU A N 1
ATOM 1031 C CA . GLU A 1 122 ? 25 -7.812 -17 1 91.12 122 GLU A CA 1
ATOM 1032 C C . GLU A 1 122 ? 24.859 -6.523 -16.188 1 91.12 122 GLU A C 1
ATOM 1034 O O . GLU A 1 122 ? 25.734 -5.648 -16.266 1 91.12 122 GLU A O 1
ATOM 1039 N N . THR A 1 123 ? 23.781 -6.449 -15.469 1 89.75 123 THR A N 1
ATOM 1040 C CA . THR A 1 123 ? 23.469 -5.141 -14.898 1 89.75 123 THR A CA 1
ATOM 1041 C C . THR A 1 123 ? 23.641 -5.156 -13.383 1 89.75 123 THR A C 1
ATOM 1043 O O . THR A 1 123 ? 23.594 -4.105 -12.742 1 89.75 123 THR A O 1
ATOM 1046 N N . THR A 1 124 ? 23.75 -6.328 -12.82 1 89.5 124 THR A N 1
ATOM 1047 C CA . THR A 1 124 ? 23.906 -6.457 -11.383 1 89.5 124 THR A CA 1
ATOM 1048 C C . THR A 1 124 ? 25.047 -7.418 -11.047 1 89.5 124 THR A C 1
ATOM 1050 O O . THR A 1 124 ? 25.734 -7.906 -11.945 1 89.5 124 THR A O 1
ATOM 1053 N N . ASN A 1 125 ? 25.234 -7.652 -9.719 1 88.25 125 ASN A N 1
ATOM 1054 C CA . ASN A 1 125 ? 26.281 -8.578 -9.273 1 88.25 125 ASN A CA 1
ATOM 1055 C C . ASN A 1 125 ? 25.719 -9.977 -9.031 1 88.25 125 ASN A C 1
ATOM 1057 O O . ASN A 1 125 ? 26.422 -10.852 -8.531 1 88.25 125 ASN A O 1
ATOM 1061 N N . TYR A 1 126 ? 24.547 -10.109 -9.406 1 87.06 126 TYR A N 1
ATOM 1062 C CA . TYR A 1 126 ? 23.922 -11.406 -9.18 1 87.06 126 TYR A CA 1
ATOM 1063 C C . TYR A 1 126 ? 24.25 -12.375 -10.305 1 87.06 126 TYR A C 1
ATOM 1065 O O . TYR A 1 126 ? 24.203 -12.016 -11.484 1 87.06 126 TYR A O 1
ATOM 1073 N N . LYS A 1 127 ? 24.688 -13.562 -9.875 1 88.25 127 LYS A N 1
ATOM 1074 C CA . LYS A 1 127 ? 24.953 -14.625 -10.836 1 88.25 127 LYS A CA 1
ATOM 1075 C C . LYS A 1 127 ? 24.094 -15.852 -10.562 1 88.25 127 LYS A C 1
ATOM 1077 O O . LYS A 1 127 ? 23.812 -16.172 -9.406 1 88.25 127 LYS A O 1
ATOM 1082 N N . SER A 1 128 ? 23.766 -16.422 -11.703 1 88.62 128 SER A N 1
ATOM 1083 C CA . SER A 1 128 ? 23.062 -17.688 -11.523 1 88.62 128 SER A CA 1
ATOM 1084 C C . SER A 1 128 ? 23.969 -18.75 -10.914 1 88.62 128 SER A C 1
ATOM 1086 O O . SER A 1 128 ? 25.109 -18.938 -11.359 1 88.62 128 SER A O 1
ATOM 1088 N N . LYS A 1 129 ? 23.469 -19.344 -9.891 1 88 129 LYS A N 1
ATOM 1089 C CA . LYS A 1 129 ? 24.25 -20.359 -9.188 1 88 129 LYS A CA 1
ATOM 1090 C C . LYS A 1 129 ? 24.094 -21.719 -9.852 1 88 129 LYS A C 1
ATOM 1092 O O . LYS A 1 129 ? 25.078 -22.469 -9.969 1 88 129 LYS A O 1
ATOM 1097 N N . ASP A 1 130 ? 22.922 -22.109 -10.133 1 92.69 130 ASP A N 1
ATOM 1098 C CA . ASP A 1 130 ? 22.594 -23.375 -10.789 1 92.69 130 ASP A CA 1
ATOM 1099 C C . ASP A 1 130 ? 21.219 -23.312 -11.445 1 92.69 130 ASP A C 1
ATOM 1101 O O . ASP A 1 130 ? 20.641 -22.234 -11.562 1 92.69 130 ASP A O 1
ATOM 1105 N N . SER A 1 131 ? 20.844 -24.391 -12.023 1 94.81 131 SER A N 1
ATOM 1106 C CA . SER A 1 131 ? 19.531 -24.484 -12.648 1 94.81 131 SER A CA 1
ATOM 1107 C C . SER A 1 131 ? 18.906 -25.859 -12.43 1 94.81 131 SER A C 1
ATOM 1109 O O . SER A 1 131 ? 19.625 -26.828 -12.148 1 94.81 131 SER A O 1
ATOM 1111 N N . VAL A 1 132 ? 17.625 -25.891 -12.484 1 96.12 132 VAL A N 1
ATOM 1112 C CA . VAL A 1 132 ? 16.891 -27.156 -12.359 1 96.12 132 VAL A CA 1
ATOM 1113 C C . VAL A 1 132 ? 15.766 -27.203 -13.383 1 96.12 132 VAL A C 1
ATOM 1115 O O . VAL A 1 132 ? 15.242 -26.172 -13.797 1 96.12 132 VAL A O 1
ATOM 1118 N N . LYS A 1 133 ? 15.477 -28.438 -13.766 1 97.12 133 LYS A N 1
ATOM 1119 C CA . LYS A 1 133 ? 14.297 -28.609 -14.609 1 97.12 133 LYS A CA 1
ATOM 1120 C C . LYS A 1 133 ? 13.023 -28.688 -13.773 1 97.12 133 LYS A C 1
ATOM 1122 O O . LYS A 1 133 ? 12.961 -29.422 -12.789 1 97.12 133 LYS A O 1
ATOM 1127 N N . VAL A 1 134 ? 12.031 -27.906 -14.211 1 97.75 134 VAL A N 1
ATOM 1128 C CA . VAL A 1 134 ? 10.773 -27.859 -13.477 1 97.75 134 VAL A CA 1
ATOM 1129 C C . VAL A 1 134 ? 9.602 -28.016 -14.438 1 97.75 134 VAL A C 1
ATOM 1131 O O . VAL A 1 134 ? 9.617 -27.469 -15.539 1 97.75 134 VAL A O 1
ATOM 1134 N N . LYS A 1 135 ? 8.633 -28.781 -14.047 1 98.25 135 LYS A N 1
ATOM 1135 C CA . LYS A 1 135 ? 7.414 -28.906 -14.836 1 98.25 135 LYS A CA 1
ATOM 1136 C C . LYS A 1 135 ? 6.637 -27.594 -14.859 1 98.25 135 LYS A C 1
ATOM 1138 O O . LYS A 1 135 ? 6.578 -26.891 -13.852 1 98.25 135 LYS A O 1
ATOM 1143 N N . VAL A 1 136 ? 6.082 -27.312 -16 1 98.06 136 VAL A N 1
ATOM 1144 C CA . VAL A 1 136 ? 5.238 -26.141 -16.156 1 98.06 136 VAL A CA 1
ATOM 1145 C C . VAL A 1 136 ? 3.896 -26.531 -16.766 1 98.06 136 VAL A C 1
ATOM 1147 O O . VAL A 1 136 ? 3.82 -27.484 -17.531 1 98.06 136 VAL A O 1
ATOM 1150 N N . ARG A 1 137 ? 2.865 -25.875 -16.375 1 98.25 137 ARG A N 1
ATOM 1151 C CA . ARG A 1 137 ? 1.504 -26.141 -16.828 1 98.25 137 ARG A CA 1
ATOM 1152 C C . ARG A 1 137 ? 0.74 -24.828 -17.062 1 98.25 137 ARG A C 1
ATOM 1154 O O . ARG A 1 137 ? 1.071 -23.797 -16.469 1 98.25 137 ARG A O 1
ATOM 1161 N N . PRO A 1 138 ? -0.3 -24.953 -17.953 1 98.69 138 PRO A N 1
ATOM 1162 C CA . PRO A 1 138 ? -1.162 -23.781 -18.078 1 98.69 138 PRO A CA 1
ATOM 1163 C C . PRO A 1 138 ? -1.965 -23.5 -16.812 1 98.69 138 PRO A C 1
ATOM 1165 O O . PRO A 1 138 ? -2.408 -24.438 -16.141 1 98.69 138 PRO A O 1
ATOM 1168 N N . LEU A 1 139 ? -2.207 -22.172 -16.516 1 98.75 139 LEU A N 1
ATOM 1169 C CA . LEU A 1 139 ? -2.947 -21.766 -15.32 1 98.75 139 LEU A CA 1
ATOM 1170 C C . LEU A 1 139 ? -4.352 -22.359 -15.32 1 98.75 139 LEU A C 1
ATOM 1172 O O . LEU A 1 139 ? -4.832 -22.828 -14.289 1 98.75 139 LEU A O 1
ATOM 1176 N N . ALA A 1 140 ? -4.984 -22.391 -16.453 1 98.56 140 ALA A N 1
ATOM 1177 C CA . ALA A 1 140 ? -6.336 -22.922 -16.578 1 98.56 140 ALA A CA 1
ATOM 1178 C C . ALA A 1 140 ? -6.383 -24.375 -16.109 1 98.56 140 ALA A C 1
ATOM 1180 O O . ALA A 1 140 ? -7.312 -24.781 -15.406 1 98.56 140 ALA A O 1
ATOM 1181 N N . SER A 1 141 ? -5.406 -25.125 -16.547 1 98.44 141 SER A N 1
ATOM 1182 C CA . SER A 1 141 ? -5.34 -26.531 -16.188 1 98.44 141 SER A CA 1
ATOM 1183 C C . SER A 1 141 ? -5.176 -26.703 -14.68 1 98.44 141 SER A C 1
ATOM 1185 O O . SER A 1 141 ? -5.828 -27.562 -14.07 1 98.44 141 SER A O 1
ATOM 1187 N N . VAL A 1 142 ? -4.355 -25.922 -14.07 1 98.62 142 VAL A N 1
ATOM 1188 C CA . VAL A 1 142 ? -4.098 -25.984 -12.633 1 98.62 142 VAL A CA 1
ATOM 1189 C C . VAL A 1 142 ? -5.371 -25.641 -11.859 1 98.62 142 VAL A C 1
ATOM 1191 O O . VAL A 1 142 ? -5.762 -26.359 -10.938 1 98.62 142 VAL A O 1
ATOM 1194 N N . LEU A 1 143 ? -6.02 -24.531 -12.234 1 98.69 143 LEU A N 1
ATOM 1195 C CA . LEU A 1 143 ? -7.215 -24.078 -11.531 1 98.69 143 LEU A CA 1
ATOM 1196 C C . LEU A 1 143 ? -8.352 -25.078 -11.703 1 98.69 143 LEU A C 1
ATOM 1198 O O . LEU A 1 143 ? -9.141 -25.297 -10.781 1 98.69 143 LEU A O 1
ATOM 1202 N N . GLN A 1 144 ? -8.469 -25.672 -12.883 1 98.25 144 GLN A N 1
ATOM 1203 C CA . GLN A 1 144 ? -9.477 -26.703 -13.117 1 98.25 144 GLN A CA 1
ATOM 1204 C C . GLN A 1 144 ? -9.289 -27.875 -12.164 1 98.25 144 GLN A C 1
ATOM 1206 O O . GLN A 1 144 ? -10.266 -28.438 -11.656 1 98.25 144 GLN A O 1
ATOM 1211 N N . GLU A 1 145 ? -8.148 -28.219 -11.953 1 98.12 145 GLU A N 1
ATOM 1212 C CA . GLU A 1 145 ? -7.832 -29.391 -11.141 1 98.12 145 GLU A CA 1
ATOM 1213 C C . GLU A 1 145 ? -8 -29.094 -9.648 1 98.12 145 GLU A C 1
ATOM 1215 O O . GLU A 1 145 ? -8.492 -29.922 -8.898 1 98.12 145 GLU A O 1
ATOM 1220 N N . PHE A 1 146 ? -7.691 -27.891 -9.188 1 97.69 146 PHE A N 1
ATOM 1221 C CA . PHE A 1 146 ? -7.539 -27.734 -7.746 1 97.69 146 PHE A CA 1
ATOM 1222 C C . PHE A 1 146 ? -8.492 -26.656 -7.223 1 97.69 146 PHE A C 1
ATOM 1224 O O . PHE A 1 146 ? -8.617 -26.469 -6.012 1 97.69 146 PHE A O 1
ATOM 1231 N N . SER A 1 147 ? -9.203 -25.906 -8.148 1 95.25 147 SER A N 1
ATOM 1232 C CA . SER A 1 147 ? -9.984 -24.766 -7.684 1 95.25 147 SER A CA 1
ATOM 1233 C C . SER A 1 147 ? -11.367 -24.75 -8.328 1 95.25 147 SER A C 1
ATOM 1235 O O . SER A 1 147 ? -12.023 -23.703 -8.375 1 95.25 147 SER A O 1
ATOM 1237 N N . LEU A 1 148 ? -11.859 -25.812 -8.898 1 90.56 148 LEU A N 1
ATOM 1238 C CA . LEU A 1 148 ? -13.094 -25.875 -9.664 1 90.56 148 LEU A CA 1
ATOM 1239 C C . LEU A 1 148 ? -14.273 -25.359 -8.844 1 90.56 148 LEU A C 1
ATOM 1241 O O . LEU A 1 148 ? -15.117 -24.625 -9.352 1 90.56 148 LEU A O 1
ATOM 1245 N N . ASP A 1 149 ? -14.375 -25.516 -7.57 1 91.06 149 ASP A N 1
ATOM 1246 C CA . ASP A 1 149 ? -15.531 -25.141 -6.754 1 91.06 149 ASP A CA 1
ATOM 1247 C C . ASP A 1 149 ? -15.188 -23.984 -5.82 1 91.06 149 ASP A C 1
ATOM 1249 O O . ASP A 1 149 ? -15.867 -23.781 -4.812 1 91.06 149 ASP A O 1
ATOM 1253 N N . LYS A 1 150 ? -14.203 -23.25 -6.25 1 94.56 150 LYS A N 1
ATOM 1254 C CA . LYS A 1 150 ? -13.758 -22.172 -5.363 1 94.56 150 LYS A CA 1
ATOM 1255 C C . LYS A 1 150 ? -13.961 -20.812 -6.008 1 94.56 150 LYS A C 1
ATOM 1257 O O . LYS A 1 150 ? -13.727 -20.641 -7.207 1 94.56 150 LYS A O 1
ATOM 1262 N N . GLU A 1 151 ? -14.484 -19.938 -5.234 1 96.06 151 GLU A N 1
ATOM 1263 C CA . GLU A 1 151 ? -14.414 -18.531 -5.605 1 96.06 151 GLU A CA 1
ATOM 1264 C C . GLU A 1 151 ? -13.062 -17.922 -5.207 1 96.06 151 GLU A C 1
ATOM 1266 O O . GLU A 1 151 ? -12.711 -17.906 -4.027 1 96.06 151 GLU A O 1
ATOM 1271 N N . ILE A 1 152 ? -12.367 -17.453 -6.172 1 98.25 152 ILE A N 1
ATOM 1272 C CA . ILE A 1 152 ? -11.039 -16.922 -5.902 1 98.25 152 ILE A CA 1
ATOM 1273 C C . ILE A 1 152 ? -11.156 -15.453 -5.473 1 98.25 152 ILE A C 1
ATOM 1275 O O . ILE A 1 152 ? -11.633 -14.617 -6.238 1 98.25 152 ILE A O 1
ATOM 1279 N N . ASP A 1 153 ? -10.719 -15.164 -4.289 1 98.56 153 ASP A N 1
ATOM 1280 C CA . ASP A 1 153 ? -10.781 -13.797 -3.783 1 98.56 153 ASP A CA 1
ATOM 1281 C C . ASP A 1 153 ? -9.664 -12.945 -4.367 1 98.56 153 ASP A C 1
ATOM 1283 O O . ASP A 1 153 ? -9.906 -11.828 -4.832 1 98.56 153 ASP A O 1
ATOM 1287 N N . PHE A 1 154 ? -8.438 -13.453 -4.324 1 98.81 154 PHE A N 1
ATOM 1288 C CA . PHE A 1 154 ? -7.395 -12.719 -5.031 1 98.81 154 PHE A CA 1
ATOM 1289 C C . PHE A 1 154 ? -6.352 -13.68 -5.598 1 98.81 154 PHE A C 1
ATOM 1291 O O . PHE A 1 154 ? -6.238 -14.82 -5.145 1 98.81 154 PHE A O 1
ATOM 1298 N N . MET A 1 155 ? -5.684 -13.227 -6.594 1 98.94 155 MET A N 1
ATOM 1299 C CA . MET A 1 155 ? -4.586 -13.93 -7.25 1 98.94 155 MET A CA 1
ATOM 1300 C C . MET A 1 155 ? -3.348 -13.039 -7.332 1 98.94 155 MET A C 1
ATOM 1302 O O . MET A 1 155 ? -3.422 -11.906 -7.805 1 98.94 155 MET A O 1
ATOM 1306 N N . ASN A 1 156 ? -2.303 -13.531 -6.797 1 98.81 156 ASN A N 1
ATOM 1307 C CA . ASN A 1 156 ? -1.014 -12.852 -6.887 1 98.81 156 ASN A CA 1
ATOM 1308 C C . ASN A 1 156 ? -0.133 -13.461 -7.973 1 98.81 156 ASN A C 1
ATOM 1310 O O . ASN A 1 156 ? 0.13 -14.664 -7.965 1 98.81 156 ASN A O 1
ATOM 1314 N N . ILE A 1 157 ? 0.251 -12.648 -8.914 1 98.38 157 ILE A N 1
ATOM 1315 C CA . ILE A 1 157 ? 1.119 -13.094 -10.008 1 98.38 157 ILE A CA 1
ATOM 1316 C C . ILE A 1 157 ? 2.453 -12.352 -9.93 1 98.38 157 ILE A C 1
ATOM 1318 O O . ILE A 1 157 ? 2.535 -11.172 -10.273 1 98.38 157 ILE A O 1
ATOM 1322 N N . ASP A 1 158 ? 3.424 -12.984 -9.523 1 95.81 158 ASP A N 1
ATOM 1323 C CA . ASP A 1 158 ? 4.785 -12.461 -9.438 1 95.81 158 ASP A CA 1
ATOM 1324 C C . ASP A 1 158 ? 5.797 -13.484 -9.953 1 95.81 158 ASP A C 1
ATOM 1326 O O . ASP A 1 158 ? 6.43 -14.195 -9.164 1 95.81 158 ASP A O 1
ATOM 1330 N N . VAL A 1 159 ? 6.062 -13.562 -11.297 1 93.62 159 VAL A N 1
ATOM 1331 C CA . VAL A 1 159 ? 6.816 -14.656 -11.891 1 93.62 159 VAL A CA 1
ATOM 1332 C C . VAL A 1 159 ? 8.047 -14.109 -12.609 1 93.62 159 VAL A C 1
ATOM 1334 O O . VAL A 1 159 ? 8.656 -14.797 -13.43 1 93.62 159 VAL A O 1
ATOM 1337 N N . GLU A 1 160 ? 8.477 -12.953 -12.297 1 87.94 160 GLU A N 1
ATOM 1338 C CA . GLU A 1 160 ? 9.734 -12.375 -12.75 1 87.94 160 GLU A CA 1
ATOM 1339 C C . GLU A 1 160 ? 9.82 -12.359 -14.273 1 87.94 160 GLU A C 1
ATOM 1341 O O . GLU A 1 160 ? 10.711 -12.977 -14.859 1 87.94 160 GLU A O 1
ATOM 1346 N N . TRP A 1 161 ? 9.016 -11.703 -15.047 1 84 161 TRP A N 1
ATOM 1347 C CA . TRP A 1 161 ? 9.039 -11.281 -16.438 1 84 161 TRP A CA 1
ATOM 1348 C C . TRP A 1 161 ? 8.164 -12.18 -17.297 1 84 161 TRP A C 1
ATOM 1350 O O . TRP A 1 161 ? 8.141 -12.055 -18.531 1 84 161 TRP A O 1
ATOM 1360 N N . ASN A 1 162 ? 7.367 -13.148 -16.875 1 90 162 ASN A N 1
ATOM 1361 C CA . ASN A 1 162 ? 6.496 -14.023 -17.656 1 90 162 ASN A CA 1
ATOM 1362 C C . ASN A 1 162 ? 5.023 -13.789 -17.328 1 90 162 ASN A C 1
ATOM 1364 O O . ASN A 1 162 ? 4.203 -14.695 -17.453 1 90 162 ASN A O 1
ATOM 1368 N N . GLU A 1 163 ? 4.707 -12.594 -16.984 1 94.56 163 GLU A N 1
ATOM 1369 C CA . GLU A 1 163 ? 3.352 -12.281 -16.547 1 94.56 163 GLU A CA 1
ATOM 1370 C C . GLU A 1 163 ? 2.352 -12.461 -17.688 1 94.56 163 GLU A C 1
ATOM 1372 O O . GLU A 1 163 ? 1.244 -12.961 -17.469 1 94.56 163 GLU A O 1
ATOM 1377 N N . ILE A 1 164 ? 2.791 -12.141 -18.891 1 95.5 164 ILE A N 1
ATOM 1378 C CA . ILE A 1 164 ? 1.9 -12.211 -20.047 1 95.5 164 ILE A CA 1
ATOM 1379 C C . ILE A 1 164 ? 1.519 -13.656 -20.312 1 95.5 164 ILE A C 1
ATOM 1381 O O . ILE A 1 164 ? 0.346 -13.969 -20.547 1 95.5 164 ILE A O 1
ATOM 1385 N N . SER A 1 165 ? 2.518 -14.539 -20.266 1 95.69 165 SER A N 1
ATOM 1386 C CA . SER A 1 165 ? 2.26 -15.953 -20.5 1 95.69 165 SER A CA 1
ATOM 1387 C C . SER A 1 165 ? 1.313 -16.516 -19.453 1 95.69 165 SER A C 1
ATOM 1389 O O . SER A 1 165 ? 0.44 -17.328 -19.766 1 95.69 165 SER A O 1
ATOM 1391 N N . VAL A 1 166 ? 1.475 -16.078 -18.266 1 97.81 166 VAL A N 1
ATOM 1392 C CA . VAL A 1 166 ? 0.601 -16.531 -17.188 1 97.81 166 VAL A CA 1
ATOM 1393 C C . VAL A 1 166 ? -0.833 -16.078 -17.453 1 97.81 166 VAL A C 1
ATOM 1395 O O . VAL A 1 166 ? -1.76 -16.891 -17.422 1 97.81 166 VAL A O 1
ATOM 1398 N N . LEU A 1 167 ? -1.041 -14.844 -17.797 1 98.31 167 LEU A N 1
ATOM 1399 C CA . LEU A 1 167 ? -2.369 -14.312 -18.062 1 98.31 167 LEU A CA 1
ATOM 1400 C C . LEU A 1 167 ? -3.018 -15.031 -19.25 1 98.31 167 LEU A C 1
ATOM 1402 O O . LEU A 1 167 ? -4.184 -15.422 -19.172 1 98.31 167 LEU A O 1
ATOM 1406 N N . LYS A 1 168 ? -2.213 -15.266 -20.219 1 98.38 168 LYS A N 1
ATOM 1407 C CA . LYS A 1 168 ? -2.746 -15.875 -21.438 1 98.38 168 LYS A CA 1
ATOM 1408 C C . LYS A 1 168 ? -3.092 -17.344 -21.219 1 98.38 168 LYS A C 1
ATOM 1410 O O . LYS A 1 168 ? -3.855 -17.922 -22 1 98.38 168 LYS A O 1
ATOM 1415 N N . SER A 1 169 ? -2.543 -17.938 -20.234 1 98.56 169 SER A N 1
ATOM 1416 C CA . SER A 1 169 ? -2.762 -19.375 -20.016 1 98.56 169 SER A CA 1
ATOM 1417 C C . SER A 1 169 ? -3.961 -19.609 -19.094 1 98.56 169 SER A C 1
ATOM 1419 O O . SER A 1 169 ? -4.258 -20.75 -18.734 1 98.56 169 SER A O 1
ATOM 1421 N N . GLY A 1 170 ? -4.617 -18.547 -18.703 1 98.12 170 GLY A N 1
ATOM 1422 C CA . GLY A 1 170 ? -5.77 -18.656 -17.828 1 98.12 170 GLY A CA 1
ATOM 1423 C C . GLY A 1 170 ? -7.082 -18.797 -18.578 1 98.12 170 GLY A C 1
ATOM 1424 O O . GLY A 1 170 ? -7.156 -18.484 -19.781 1 98.12 170 GLY A O 1
ATOM 1425 N N . ASP A 1 171 ? -8.086 -19.344 -17.906 1 98.19 171 ASP A N 1
ATOM 1426 C CA . ASP A 1 171 ? -9.484 -19.281 -18.312 1 98.19 171 ASP A CA 1
ATOM 1427 C C . ASP A 1 171 ? -10.266 -18.25 -17.5 1 98.19 171 ASP A C 1
ATOM 1429 O O . ASP A 1 171 ? -10.82 -18.578 -16.453 1 98.19 171 ASP A O 1
ATOM 1433 N N . TRP A 1 172 ? -10.422 -17.125 -18.047 1 97.69 172 TRP A N 1
ATOM 1434 C CA . TRP A 1 172 ? -10.93 -15.992 -17.281 1 97.69 172 TRP A CA 1
ATOM 1435 C C . TRP A 1 172 ? -12.445 -15.898 -17.391 1 97.69 172 TRP A C 1
ATOM 1437 O O . TRP A 1 172 ? -13.07 -15.023 -16.781 1 97.69 172 TRP A O 1
ATOM 1447 N N . LYS A 1 173 ? -12.992 -16.703 -18.188 1 95.81 173 LYS A N 1
ATOM 1448 C CA . LYS A 1 173 ? -14.445 -16.828 -18.172 1 95.81 173 LYS A CA 1
ATOM 1449 C C . LYS A 1 173 ? -14.906 -17.688 -17 1 95.81 173 LYS A C 1
ATOM 1451 O O . LYS A 1 173 ? -15.938 -17.406 -16.375 1 95.81 173 LYS A O 1
ATOM 1456 N N . LYS A 1 174 ? -14.102 -18.656 -16.656 1 96.38 174 LYS A N 1
ATOM 1457 C CA . LYS A 1 174 ? -14.484 -19.625 -15.625 1 96.38 174 LYS A CA 1
ATOM 1458 C C . LYS A 1 174 ? -13.922 -19.219 -14.266 1 96.38 174 LYS A C 1
ATOM 1460 O O . LYS A 1 174 ? -14.617 -19.297 -13.25 1 96.38 174 LYS A O 1
ATOM 1465 N N . PHE A 1 175 ? -12.703 -18.906 -14.227 1 97.75 175 PHE A N 1
ATOM 1466 C CA . PHE A 1 175 ? -12.016 -18.547 -12.992 1 97.75 175 PHE A CA 1
ATOM 1467 C C . PHE A 1 175 ? -11.742 -17.047 -12.93 1 97.75 175 PHE A C 1
ATOM 1469 O O . PHE A 1 175 ? -10.883 -16.547 -13.648 1 97.75 175 PHE A O 1
ATOM 1476 N N . ARG A 1 176 ? -12.383 -16.312 -12.023 1 96.94 176 ARG A N 1
ATOM 1477 C CA . ARG A 1 176 ? -12.352 -14.852 -12 1 96.94 176 ARG A CA 1
ATOM 1478 C C . ARG A 1 176 ? -12 -14.336 -10.609 1 96.94 176 ARG A C 1
ATOM 1480 O O . ARG A 1 176 ? -12.898 -14.031 -9.812 1 96.94 176 ARG A O 1
ATOM 1487 N N . PRO A 1 177 ? -10.711 -14.289 -10.297 1 98.38 177 PRO A N 1
ATOM 1488 C CA . PRO A 1 177 ? -10.375 -13.641 -9.031 1 98.38 177 PRO A CA 1
ATOM 1489 C C . PRO A 1 177 ? -10.984 -12.25 -8.891 1 98.38 177 PRO A C 1
ATOM 1491 O O . PRO A 1 177 ? -11.055 -11.5 -9.867 1 98.38 177 PRO A O 1
ATOM 1494 N N . LYS A 1 178 ? -11.422 -11.883 -7.684 1 98.38 178 LYS A N 1
ATOM 1495 C CA . LYS A 1 178 ? -11.945 -10.539 -7.449 1 98.38 178 LYS A CA 1
ATOM 1496 C C . LYS A 1 178 ? -10.867 -9.484 -7.633 1 98.38 178 LYS A C 1
ATOM 1498 O O . LYS A 1 178 ? -11.133 -8.391 -8.148 1 98.38 178 LYS A O 1
ATOM 1503 N N . VAL A 1 179 ? -9.664 -9.82 -7.234 1 98.75 179 VAL A N 1
ATOM 1504 C CA . VAL A 1 179 ? -8.516 -8.93 -7.355 1 98.75 179 VAL A CA 1
ATOM 1505 C C . VAL A 1 179 ? -7.336 -9.695 -7.957 1 98.75 179 VAL A C 1
ATOM 1507 O O . VAL A 1 179 ? -7.043 -10.82 -7.551 1 98.75 179 VAL A O 1
ATOM 1510 N N . ILE A 1 180 ? -6.66 -9.086 -8.891 1 98.88 180 ILE A N 1
ATOM 1511 C CA . ILE A 1 180 ? -5.406 -9.609 -9.422 1 98.88 180 ILE A CA 1
ATOM 1512 C C . ILE A 1 180 ? -4.266 -8.648 -9.086 1 98.88 180 ILE A C 1
ATOM 1514 O O . ILE A 1 180 ? -4.344 -7.453 -9.367 1 98.88 180 ILE A O 1
ATOM 1518 N N . LEU A 1 181 ? -3.297 -9.133 -8.375 1 98.81 181 LEU A N 1
ATOM 1519 C CA . LEU A 1 181 ? -2.027 -8.445 -8.188 1 98.81 181 LEU A CA 1
ATOM 1520 C C . LEU A 1 181 ? -1.007 -8.883 -9.227 1 98.81 181 LEU A C 1
ATOM 1522 O O . LEU A 1 181 ? -0.822 -10.086 -9.453 1 98.81 181 LEU A O 1
ATOM 1526 N N . ILE A 1 182 ? -0.314 -7.879 -9.812 1 98.44 182 ILE A N 1
ATOM 1527 C CA . ILE A 1 182 ? 0.635 -8.227 -10.859 1 98.44 182 ILE A CA 1
ATOM 1528 C C . ILE A 1 182 ? 1.685 -7.129 -11 1 98.44 182 ILE A C 1
ATOM 1530 O O . ILE A 1 182 ? 1.369 -5.945 -10.875 1 98.44 182 ILE A O 1
ATOM 1534 N N . GLU A 1 183 ? 2.889 -7.527 -11.242 1 95.12 183 GLU A N 1
ATOM 1535 C CA . GLU A 1 183 ? 3.979 -6.57 -11.383 1 95.12 183 GLU A CA 1
ATOM 1536 C C . GLU A 1 183 ? 4.004 -5.973 -12.789 1 95.12 183 GLU A C 1
ATOM 1538 O O . GLU A 1 183 ? 3.959 -6.699 -13.781 1 95.12 183 GLU A O 1
ATOM 1543 N N . ILE A 1 184 ? 4.059 -4.688 -12.812 1 92.75 184 ILE A N 1
ATOM 1544 C CA . ILE A 1 184 ? 4.328 -3.945 -14.039 1 92.75 184 ILE A CA 1
ATOM 1545 C C . ILE A 1 184 ? 5.531 -3.027 -13.836 1 92.75 184 ILE A C 1
ATOM 1547 O O . ILE A 1 184 ? 5.422 -1.994 -13.172 1 92.75 184 ILE A O 1
ATOM 1551 N N . LEU A 1 185 ? 6.754 -3.322 -14.227 1 78.5 185 LEU A N 1
ATOM 1552 C CA . LEU A 1 185 ? 8.016 -2.656 -13.922 1 78.5 185 LEU A CA 1
ATOM 1553 C C . LEU A 1 185 ? 8.094 -1.297 -14.609 1 78.5 185 LEU A C 1
ATOM 1555 O O . LEU A 1 185 ? 8.703 -0.364 -14.078 1 78.5 185 LEU A O 1
ATOM 1559 N N . ASN A 1 186 ? 7.559 -1.005 -15.773 1 84.5 186 ASN A N 1
ATOM 1560 C CA . ASN A 1 186 ? 7.641 0.275 -16.469 1 84.5 186 ASN A CA 1
ATOM 1561 C C . ASN A 1 186 ? 6.305 1.018 -16.438 1 84.5 186 ASN A C 1
ATOM 1563 O O . ASN A 1 186 ? 5.867 1.562 -17.453 1 84.5 186 ASN A O 1
ATOM 1567 N N . PHE A 1 187 ? 5.863 1.062 -15.195 1 92.62 187 PHE A N 1
ATOM 1568 C CA . PHE A 1 187 ? 4.582 1.742 -15.055 1 92.62 187 PHE A CA 1
ATOM 1569 C C . PHE A 1 187 ? 4.77 3.254 -15.023 1 92.62 187 PHE A C 1
ATOM 1571 O O . PHE A 1 187 ? 5.445 3.785 -14.141 1 92.62 187 PHE A O 1
ATOM 1578 N N . GLU A 1 188 ? 4.199 3.936 -15.992 1 93 188 GLU A N 1
ATOM 1579 C CA . GLU A 1 188 ? 4.078 5.387 -16.062 1 93 188 GLU A CA 1
ATOM 1580 C C . GLU A 1 188 ? 2.662 5.809 -16.438 1 93 188 GLU A C 1
ATOM 1582 O O . GLU A 1 188 ? 2.033 5.18 -17.297 1 93 188 GLU A O 1
ATOM 1587 N N . LEU A 1 189 ? 2.195 6.852 -15.758 1 94.75 189 LEU A N 1
ATOM 1588 C CA . LEU A 1 189 ? 0.833 7.309 -16.016 1 94.75 189 LEU A CA 1
ATOM 1589 C C . LEU A 1 189 ? 0.635 7.625 -17.5 1 94.75 189 LEU A C 1
ATOM 1591 O O . LEU A 1 189 ? -0.42 7.332 -18.062 1 94.75 189 LEU A O 1
ATOM 1595 N N . GLU A 1 190 ? 1.665 8.062 -18.125 1 91.62 190 GLU A N 1
ATOM 1596 C CA . GLU A 1 190 ? 1.569 8.555 -19.5 1 91.62 190 GLU A CA 1
ATOM 1597 C C . GLU A 1 190 ? 1.554 7.402 -20.5 1 91.62 190 GLU A C 1
ATOM 1599 O O . GLU A 1 190 ? 1.029 7.543 -21.609 1 91.62 190 GLU A O 1
ATOM 1604 N N . THR A 1 191 ? 2.084 6.246 -20.078 1 94 191 THR A N 1
ATOM 1605 C CA . THR A 1 191 ? 2.305 5.219 -21.094 1 94 191 THR A CA 1
ATOM 1606 C C . THR A 1 191 ? 1.597 3.922 -20.703 1 94 191 THR A C 1
ATOM 1608 O O . THR A 1 191 ? 1.527 2.984 -21.516 1 94 191 THR A O 1
ATOM 1611 N N . ILE A 1 192 ? 0.975 3.924 -19.562 1 96.19 192 ILE A N 1
ATOM 1612 C CA . ILE A 1 192 ? 0.404 2.688 -19.047 1 96.19 192 ILE A CA 1
ATOM 1613 C C . ILE A 1 192 ? -0.708 2.201 -19.969 1 96.19 192 ILE A C 1
ATOM 1615 O O . ILE A 1 192 ? -0.921 0.995 -20.109 1 96.19 192 ILE A O 1
ATOM 1619 N N . ALA A 1 193 ? -1.34 3.047 -20.625 1 93.81 193 ALA A N 1
ATOM 1620 C CA . ALA A 1 193 ? -2.455 2.695 -21.516 1 93.81 193 ALA A CA 1
ATOM 1621 C C . ALA A 1 193 ? -1.997 1.774 -22.641 1 93.81 193 ALA A C 1
ATOM 1623 O O . ALA A 1 193 ? -2.809 1.065 -23.234 1 93.81 193 ALA A O 1
ATOM 1624 N N . LYS A 1 194 ? -0.733 1.75 -22.922 1 95.25 194 LYS A N 1
ATOM 1625 C CA . LYS A 1 194 ? -0.201 0.945 -24.016 1 95.25 194 LYS A CA 1
ATOM 1626 C C . LYS A 1 194 ? 0.532 -0.286 -23.484 1 95.25 194 LYS A C 1
ATOM 1628 O O . LYS A 1 194 ? 1.019 -1.106 -24.266 1 95.25 194 LYS A O 1
ATOM 1633 N N . ASN A 1 195 ? 0.622 -0.416 -22.25 1 96.75 195 ASN A N 1
ATOM 1634 C CA . ASN A 1 195 ? 1.32 -1.553 -21.656 1 96.75 195 ASN A CA 1
ATOM 1635 C C . ASN A 1 195 ? 0.598 -2.865 -21.938 1 96.75 195 ASN A C 1
ATOM 1637 O O . ASN A 1 195 ? -0.611 -2.973 -21.734 1 96.75 195 ASN A O 1
ATOM 1641 N N . PRO A 1 196 ? 1.303 -3.893 -22.359 1 96.19 196 PRO A N 1
ATOM 1642 C CA . PRO A 1 196 ? 0.652 -5.137 -22.766 1 96.19 196 PRO A CA 1
ATOM 1643 C C . PRO A 1 196 ? -0.098 -5.82 -21.625 1 96.19 196 PRO A C 1
ATOM 1645 O O . PRO A 1 196 ? -1.145 -6.43 -21.844 1 96.19 196 PRO A O 1
ATOM 1648 N N . ILE A 1 197 ? 0.413 -5.738 -20.469 1 97.5 197 ILE A N 1
ATOM 1649 C CA . ILE A 1 197 ? -0.245 -6.363 -19.328 1 97.5 197 ILE A CA 1
ATOM 1650 C C . ILE A 1 197 ? -1.549 -5.633 -19.016 1 97.5 197 ILE A C 1
ATOM 1652 O O . ILE A 1 197 ? -2.592 -6.262 -18.828 1 97.5 197 ILE A O 1
ATOM 1656 N N . HIS A 1 198 ? -1.477 -4.344 -18.953 1 97.81 198 HIS A N 1
ATOM 1657 C CA . HIS A 1 198 ? -2.656 -3.521 -18.719 1 97.81 198 HIS A CA 1
ATOM 1658 C C . HIS A 1 198 ? -3.729 -3.777 -19.781 1 97.81 198 HIS A C 1
ATOM 1660 O O . HIS A 1 198 ? -4.902 -3.959 -19.438 1 97.81 198 HIS A O 1
ATOM 1666 N N . LEU A 1 199 ? -3.311 -3.795 -20.984 1 97.69 199 LEU A N 1
ATOM 1667 C CA . LEU A 1 199 ? -4.23 -4.008 -22.094 1 97.69 199 LEU A CA 1
ATOM 1668 C C . LEU A 1 199 ? -4.918 -5.363 -21.984 1 97.69 199 LEU A C 1
ATOM 1670 O O . LEU A 1 199 ? -6.137 -5.465 -22.156 1 97.69 199 LEU A O 1
ATOM 1674 N N . LEU A 1 200 ? -4.129 -6.371 -21.719 1 98.12 200 LEU A N 1
ATOM 1675 C CA . LEU A 1 200 ? -4.676 -7.719 -21.594 1 98.12 200 LEU A CA 1
ATOM 1676 C C . LEU A 1 200 ? -5.672 -7.797 -20.438 1 98.12 200 LEU A C 1
ATOM 1678 O O . LEU A 1 200 ? -6.746 -8.383 -20.578 1 98.12 200 LEU A O 1
ATOM 1682 N N . LEU A 1 201 ? -5.348 -7.219 -19.344 1 98.38 201 LEU A N 1
ATOM 1683 C CA . LEU A 1 201 ? -6.234 -7.23 -18.188 1 98.38 201 LEU A CA 1
ATOM 1684 C C . LEU A 1 201 ? -7.535 -6.492 -18.484 1 98.38 201 LEU A C 1
ATOM 1686 O O . LEU A 1 201 ? -8.617 -6.949 -18.109 1 98.38 201 LEU A O 1
ATOM 1690 N N . ASN A 1 202 ? -7.422 -5.426 -19.125 1 97.69 202 ASN A N 1
ATOM 1691 C CA . ASN A 1 202 ? -8.625 -4.711 -19.531 1 97.69 202 ASN A CA 1
ATOM 1692 C C . ASN A 1 202 ? -9.5 -5.562 -20.453 1 97.69 202 ASN A C 1
ATOM 1694 O O . ASN A 1 202 ? -10.719 -5.578 -20.312 1 97.69 202 ASN A O 1
ATOM 1698 N N . GLU A 1 203 ? -8.898 -6.219 -21.359 1 97.75 203 GLU A N 1
ATOM 1699 C CA . GLU A 1 203 ? -9.594 -7.055 -22.328 1 97.75 203 GLU A CA 1
ATOM 1700 C C . GLU A 1 203 ? -10.367 -8.172 -21.641 1 97.75 203 GLU A C 1
ATOM 1702 O O . GLU A 1 203 ? -11.484 -8.516 -22.047 1 97.75 203 GLU A O 1
ATOM 1707 N N . ILE A 1 204 ? -9.812 -8.688 -20.625 1 97.5 204 ILE A N 1
ATOM 1708 C CA . ILE A 1 204 ? -10.469 -9.82 -19.969 1 97.5 204 ILE A CA 1
ATOM 1709 C C . ILE A 1 204 ? -11.383 -9.32 -18.859 1 97.5 204 ILE A C 1
ATOM 1711 O O . ILE A 1 204 ? -11.836 -10.102 -18.016 1 97.5 204 ILE A O 1
ATOM 1715 N N . GLY A 1 205 ? -11.531 -8.047 -18.703 1 97.88 205 GLY A N 1
ATOM 1716 C CA . GLY A 1 205 ? -12.594 -7.508 -17.875 1 97.88 205 GLY A CA 1
ATOM 1717 C C . GLY A 1 205 ? -12.109 -7.031 -16.516 1 97.88 205 GLY A C 1
ATOM 1718 O O . GLY A 1 205 ? -12.859 -7.07 -15.531 1 97.88 205 GLY A O 1
ATOM 1719 N N . TYR A 1 206 ? -10.867 -6.617 -16.469 1 98.19 206 TYR A N 1
ATOM 1720 C CA . TYR A 1 206 ? -10.344 -6.062 -15.219 1 98.19 206 TYR A CA 1
ATOM 1721 C C . TYR A 1 206 ? -9.977 -4.594 -15.391 1 98.19 206 TYR A C 1
ATOM 1723 O O . TYR A 1 206 ? -9.664 -4.152 -16.5 1 98.19 206 TYR A O 1
ATOM 1731 N N . SER A 1 207 ? -10.031 -3.816 -14.281 1 97.25 207 SER A N 1
ATOM 1732 C CA . SER A 1 207 ? -9.664 -2.404 -14.305 1 97.25 207 SER A CA 1
ATOM 1733 C C . SER A 1 207 ? -8.633 -2.078 -13.234 1 97.25 207 SER A C 1
ATOM 1735 O O . SER A 1 207 ? -8.641 -2.672 -12.156 1 97.25 207 SER A O 1
ATOM 1737 N N . PHE A 1 208 ? -7.848 -1.126 -13.578 1 97.5 208 PHE A N 1
ATOM 1738 C CA . PHE A 1 208 ? -6.828 -0.667 -12.641 1 97.5 208 PHE A CA 1
ATOM 1739 C C . PHE A 1 208 ? -7.469 -0.115 -11.375 1 97.5 208 PHE A C 1
ATOM 1741 O O . PHE A 1 208 ? -8.445 0.636 -11.438 1 97.5 208 PHE A O 1
ATOM 1748 N N . TYR A 1 209 ? -6.898 -0.437 -10.211 1 96.88 209 TYR A N 1
ATOM 1749 C CA . TYR A 1 209 ? -7.449 -0.008 -8.93 1 96.88 209 TYR A CA 1
ATOM 1750 C C . TYR A 1 209 ? -6.438 0.83 -8.156 1 96.88 209 TYR A C 1
ATOM 1752 O O . TYR A 1 209 ? -6.719 1.972 -7.789 1 96.88 209 TYR A O 1
ATOM 1760 N N . CYS A 1 210 ? -5.289 0.322 -7.93 1 97.88 210 CYS A N 1
ATOM 1761 C CA . CYS A 1 210 ? -4.176 0.971 -7.25 1 97.88 210 CYS A CA 1
ATOM 1762 C C . CYS A 1 210 ? -2.863 0.253 -7.547 1 97.88 210 CYS A C 1
ATOM 1764 O O . CYS A 1 210 ? -2.818 -0.643 -8.391 1 97.88 210 CYS A O 1
ATOM 1766 N N . LYS A 1 211 ? -1.79 0.784 -6.953 1 97.94 211 LYS A N 1
ATOM 1767 C CA . LYS A 1 211 ? -0.503 0.116 -7.125 1 97.94 211 LYS A CA 1
ATOM 1768 C C . LYS A 1 211 ? 0.459 0.478 -5.996 1 97.94 211 LYS A C 1
ATOM 1770 O O . LYS A 1 211 ? 0.554 1.643 -5.605 1 97.94 211 LYS A O 1
ATOM 1775 N N . THR A 1 212 ? 1.075 -0.535 -5.48 1 97.88 212 THR A N 1
ATOM 1776 C CA . THR A 1 212 ? 2.338 -0.283 -4.793 1 97.88 212 THR A CA 1
ATOM 1777 C C . THR A 1 212 ? 3.457 -0.024 -5.793 1 97.88 212 THR A C 1
ATOM 1779 O O . THR A 1 212 ? 3.227 -0.025 -7.004 1 97.88 212 THR A O 1
ATOM 1782 N N . PRO A 1 213 ? 4.637 0.284 -5.297 1 96.44 213 PRO A N 1
ATOM 1783 C CA . PRO A 1 213 ? 5.668 0.701 -6.25 1 96.44 213 PRO A CA 1
ATOM 1784 C C . PRO A 1 213 ? 5.887 -0.317 -7.363 1 96.44 213 PRO A C 1
ATOM 1786 O O . PRO A 1 213 ? 6.078 0.062 -8.523 1 96.44 213 PRO A O 1
ATOM 1789 N N . ARG A 1 214 ? 5.754 -1.575 -7.082 1 94.38 214 ARG A N 1
ATOM 1790 C CA . ARG A 1 214 ? 6.078 -2.57 -8.102 1 94.38 214 ARG A CA 1
ATOM 1791 C C . ARG A 1 214 ? 4.832 -3.328 -8.539 1 94.38 214 ARG A C 1
ATOM 1793 O O . ARG A 1 214 ? 4.777 -3.844 -9.664 1 94.38 214 ARG A O 1
ATOM 1800 N N . THR A 1 215 ? 3.859 -3.381 -7.703 1 97.62 215 THR A N 1
ATOM 1801 C CA . THR A 1 215 ? 2.73 -4.277 -7.922 1 97.62 215 THR A CA 1
ATOM 1802 C C . THR A 1 215 ? 1.461 -3.482 -8.219 1 97.62 215 THR A C 1
ATOM 1804 O O . THR A 1 215 ? 1.112 -2.561 -7.477 1 97.62 215 THR A O 1
ATOM 1807 N N . CYS A 1 216 ? 0.789 -3.887 -9.258 1 98.44 216 CYS A N 1
ATOM 1808 C CA . CYS A 1 216 ? -0.499 -3.289 -9.602 1 98.44 216 CYS A CA 1
ATOM 1809 C C . CYS A 1 216 ? -1.648 -4.184 -9.148 1 98.44 216 CYS A C 1
ATOM 1811 O O . CYS A 1 216 ? -1.542 -5.41 -9.203 1 98.44 216 CYS A O 1
ATOM 1813 N N . PHE A 1 217 ? -2.719 -3.549 -8.75 1 98.69 217 PHE A N 1
ATOM 1814 C CA . PHE A 1 217 ? -3.963 -4.223 -8.406 1 98.69 217 PHE A CA 1
ATOM 1815 C C . PHE A 1 217 ? -5.039 -3.947 -9.445 1 98.69 217 PHE A C 1
ATOM 1817 O O . PHE A 1 217 ? -5.293 -2.791 -9.789 1 98.69 217 PHE A O 1
ATOM 1824 N N . TYR A 1 218 ? -5.609 -4.984 -9.906 1 98.62 218 TYR A N 1
ATOM 1825 C CA . TYR A 1 218 ? -6.73 -4.883 -10.836 1 98.62 218 TYR A CA 1
ATOM 1826 C C . TYR A 1 218 ? -7.98 -5.535 -10.258 1 98.62 218 TYR A C 1
ATOM 1828 O O . TYR A 1 218 ? -7.906 -6.605 -9.648 1 98.62 218 TYR A O 1
ATOM 1836 N N . LEU A 1 219 ? -9.133 -4.918 -10.5 1 98.25 219 LEU A N 1
ATOM 1837 C CA . LEU A 1 219 ? -10.398 -5.434 -9.984 1 98.25 219 LEU A CA 1
ATOM 1838 C C . LEU A 1 219 ? -11.25 -6 -11.117 1 98.25 219 LEU A C 1
ATOM 1840 O O . LEU A 1 219 ? -11.305 -5.43 -12.203 1 98.25 219 LEU A O 1
ATOM 1844 N N . ASP A 1 220 ? -11.906 -7.062 -10.789 1 98.25 220 ASP A N 1
ATOM 1845 C CA . ASP A 1 220 ? -12.914 -7.586 -11.703 1 98.25 220 ASP A CA 1
ATOM 1846 C C . ASP A 1 220 ? -14.047 -6.582 -11.898 1 98.25 220 ASP A C 1
ATOM 1848 O O . ASP A 1 220 ? -14.703 -6.184 -10.938 1 98.25 220 ASP A O 1
ATOM 1852 N N . LYS A 1 221 ? -14.273 -6.203 -13.086 1 95.06 221 LYS A N 1
ATOM 1853 C CA . LYS A 1 221 ? -15.297 -5.207 -13.391 1 95.06 221 LYS A CA 1
ATOM 1854 C C . LYS A 1 221 ? -16.688 -5.73 -13.062 1 95.06 221 LYS A C 1
ATOM 1856 O O . LYS A 1 221 ? -17.625 -4.949 -12.875 1 95.06 221 LYS A O 1
ATOM 1861 N N . ASN A 1 222 ? -16.844 -6.992 -13.031 1 89.94 222 ASN A N 1
ATOM 1862 C CA . ASN A 1 222 ? -18.141 -7.594 -12.734 1 89.94 222 ASN A CA 1
ATOM 1863 C C . ASN A 1 222 ? -18.375 -7.676 -11.227 1 89.94 222 ASN A C 1
ATOM 1865 O O . ASN A 1 222 ? -19.469 -8.023 -10.789 1 89.94 222 ASN A O 1
ATOM 1869 N N . PHE A 1 223 ? -17.281 -7.41 -10.539 1 80.31 223 PHE A N 1
ATOM 1870 C CA . PHE A 1 223 ? -17.391 -7.457 -9.086 1 80.31 223 PHE A CA 1
ATOM 1871 C C . PHE A 1 223 ? -18 -6.172 -8.539 1 80.31 223 PHE A C 1
ATOM 1873 O O . PHE A 1 223 ? -17.547 -5.074 -8.875 1 80.31 223 PHE A O 1
ATOM 1880 N N . SER A 1 224 ? -19.266 -6.105 -8.227 1 61.41 224 SER A N 1
ATOM 1881 C CA . SER A 1 224 ? -19.859 -4.941 -7.578 1 61.41 224 SER A CA 1
ATOM 1882 C C . SER A 1 224 ? -19.516 -4.887 -6.098 1 61.41 224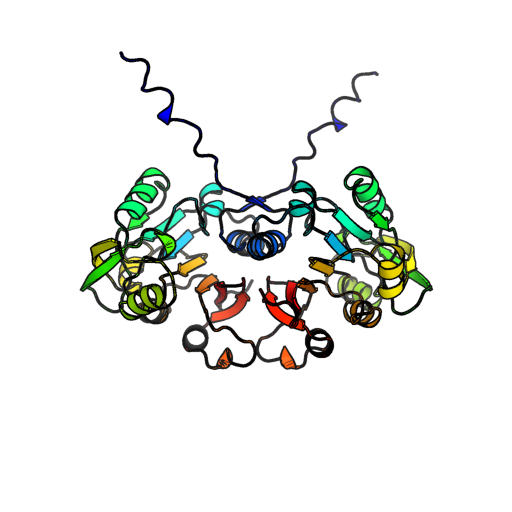 SER A C 1
ATOM 1884 O O . SER A 1 224 ? -19.688 -5.871 -5.375 1 61.41 224 SER A O 1
ATOM 1886 N N . THR A 1 225 ? -18.5 -3.984 -5.727 1 49.81 225 THR A N 1
ATOM 1887 C CA . THR A 1 225 ? -18.25 -3.811 -4.301 1 49.81 225 THR A CA 1
ATOM 1888 C C . THR A 1 225 ? -19.484 -3.275 -3.59 1 49.81 225 THR A C 1
ATOM 1890 O O . THR A 1 225 ? -20.312 -2.602 -4.203 1 49.81 225 THR A O 1
ATOM 1893 N N . MET B 1 1 ? 28.562 -34.312 24.156 1 24.45 1 MET B N 1
ATOM 1894 C CA . MET B 1 1 ? 28.266 -34.594 22.75 1 24.45 1 MET B CA 1
ATOM 1895 C C . MET B 1 1 ? 26.875 -34.094 22.375 1 24.45 1 MET B C 1
ATOM 1897 O O . MET B 1 1 ? 26.609 -33.812 21.203 1 24.45 1 MET B O 1
ATOM 1901 N N . PHE B 1 2 ? 25.797 -34.25 23.312 1 24.84 2 PHE B N 1
ATOM 1902 C CA . PHE B 1 2 ? 24.344 -34.125 23.469 1 24.84 2 PHE B CA 1
ATOM 1903 C C . PHE B 1 2 ? 23.906 -32.688 23.312 1 24.84 2 PHE B C 1
ATOM 1905 O O . PHE B 1 2 ? 22.703 -32.406 23.234 1 24.84 2 PHE B O 1
ATOM 1912 N N . LEU B 1 3 ? 24.719 -31.609 23.688 1 25.38 3 LEU B N 1
ATOM 1913 C CA . LEU B 1 3 ? 24.5 -30.188 23.969 1 25.38 3 LEU B CA 1
ATOM 1914 C C . LEU B 1 3 ? 24.156 -29.422 22.688 1 25.38 3 LEU B C 1
ATOM 1916 O O . LEU B 1 3 ? 23.891 -28.219 22.734 1 25.38 3 LEU B O 1
ATOM 1920 N N . ILE B 1 4 ? 24.531 -30 21.438 1 25.08 4 ILE B N 1
ATOM 1921 C CA . ILE B 1 4 ? 24.578 -29.234 20.203 1 25.08 4 ILE B CA 1
ATOM 1922 C C . ILE B 1 4 ? 23.156 -28.906 19.734 1 25.08 4 ILE B C 1
ATOM 1924 O O . ILE B 1 4 ? 22.938 -28.609 18.562 1 25.08 4 ILE B O 1
ATOM 1928 N N . LYS B 1 5 ? 22.078 -29.594 20.25 1 26.17 5 LYS B N 1
ATOM 1929 C CA . LYS B 1 5 ? 20.672 -29.562 19.828 1 26.17 5 LYS B CA 1
ATOM 1930 C C . LYS B 1 5 ? 20.078 -28.172 19.984 1 26.17 5 LYS B C 1
ATOM 1932 O O . LYS B 1 5 ? 18.938 -27.922 19.578 1 26.17 5 LYS B O 1
ATOM 1937 N N . ARG B 1 6 ? 20.438 -27.516 21.156 1 29.23 6 ARG B N 1
ATOM 1938 C CA . ARG B 1 6 ? 19.594 -26.422 21.609 1 29.23 6 ARG B CA 1
ATOM 1939 C C . ARG B 1 6 ? 19.422 -25.375 20.531 1 29.23 6 ARG B C 1
ATOM 1941 O O . ARG B 1 6 ? 18.484 -24.578 20.562 1 29.23 6 ARG B O 1
ATOM 1948 N N . ILE B 1 7 ? 20.562 -24.938 19.938 1 28.23 7 ILE B N 1
ATOM 1949 C CA . ILE B 1 7 ? 20.734 -23.594 19.438 1 28.23 7 ILE B CA 1
ATOM 1950 C C . ILE B 1 7 ? 20 -23.438 18.094 1 28.23 7 ILE B C 1
ATOM 1952 O O . ILE B 1 7 ? 20.094 -22.406 17.438 1 28.23 7 ILE B O 1
ATOM 1956 N N . VAL B 1 8 ? 19.703 -24.469 17.328 1 30.77 8 VAL B N 1
ATOM 1957 C CA . VAL B 1 8 ? 18.969 -24.391 16.062 1 30.77 8 VAL B CA 1
ATOM 1958 C C . VAL B 1 8 ? 17.578 -23.828 16.312 1 30.77 8 VAL B C 1
ATOM 1960 O O . VAL B 1 8 ? 16.812 -23.578 15.375 1 30.77 8 VAL B O 1
ATOM 1963 N N . ASN B 1 9 ? 16.859 -24.078 17.422 1 29.53 9 ASN B N 1
ATOM 1964 C CA . ASN B 1 9 ? 15.484 -23.703 17.719 1 29.53 9 ASN B CA 1
ATOM 1965 C C . ASN B 1 9 ? 15.289 -22.188 17.703 1 29.53 9 ASN B C 1
ATOM 1967 O O . ASN B 1 9 ? 14.328 -21.672 18.266 1 29.53 9 ASN B O 1
ATOM 1971 N N . LYS B 1 10 ? 16.453 -21.469 17.844 1 32.16 10 LYS B N 1
ATOM 1972 C CA . LYS B 1 10 ? 16.047 -20.078 17.938 1 32.16 10 LYS B CA 1
ATOM 1973 C C . LYS B 1 10 ? 14.797 -19.812 17.094 1 32.16 10 LYS B C 1
ATOM 1975 O O . LYS B 1 10 ? 14.711 -20.266 15.953 1 32.16 10 LYS B O 1
ATOM 1980 N N . LEU B 1 11 ? 13.68 -19.156 17.578 1 33.28 11 LEU B N 1
ATOM 1981 C CA . LEU B 1 11 ? 12.352 -18.625 17.281 1 33.28 11 LEU B CA 1
ATOM 1982 C C . LEU B 1 11 ? 12.289 -18.078 15.867 1 33.28 11 LEU B C 1
ATOM 1984 O O . LEU B 1 11 ? 13.141 -17.281 15.469 1 33.28 11 LEU B O 1
ATOM 1988 N N . GLN B 1 12 ? 11.922 -18.688 14.867 1 36.41 12 GLN B N 1
ATOM 1989 C CA . GLN B 1 12 ? 11.438 -18.141 13.609 1 36.41 12 GLN B CA 1
ATOM 1990 C C . GLN B 1 12 ? 10.977 -16.703 13.773 1 36.41 12 GLN B C 1
ATOM 1992 O O . GLN B 1 12 ? 9.938 -16.438 14.383 1 36.41 12 GLN B O 1
ATOM 1997 N N . SER B 1 13 ? 11.648 -15.766 14.344 1 43.78 13 SER B N 1
ATOM 1998 C CA . SER B 1 13 ? 11.352 -14.336 14.406 1 43.78 13 SER B CA 1
ATOM 1999 C C . SER B 1 13 ? 10.297 -13.945 13.367 1 43.78 13 SER B C 1
ATOM 2001 O O . SER B 1 13 ? 10.492 -14.148 12.172 1 43.78 13 SER B O 1
ATOM 2003 N N . GLU B 1 14 ? 9.086 -14.375 13.539 1 55.72 14 GLU B N 1
ATOM 2004 C CA . GLU B 1 14 ? 7.957 -14.109 12.641 1 55.72 14 GLU B CA 1
ATOM 2005 C C . GLU B 1 14 ? 8.117 -12.766 11.945 1 55.72 14 GLU B C 1
ATOM 2007 O O . GLU B 1 14 ? 8.203 -11.727 12.594 1 55.72 14 GLU B O 1
ATOM 2012 N N . ASN B 1 15 ? 8.922 -12.594 10.883 1 80.62 15 ASN B N 1
ATOM 2013 C CA . ASN B 1 15 ? 9.375 -11.477 10.062 1 80.62 15 ASN B CA 1
ATOM 2014 C C . ASN B 1 15 ? 8.203 -10.688 9.492 1 80.62 15 ASN B C 1
ATOM 2016 O O . ASN B 1 15 ? 7.828 -10.875 8.336 1 80.62 15 ASN B O 1
ATOM 2020 N N . TYR B 1 16 ? 7.438 -10.156 10.414 1 93.31 16 TYR B N 1
ATOM 2021 C CA . TYR B 1 16 ? 6.43 -9.211 9.953 1 93.31 16 TYR B CA 1
ATOM 2022 C C . TYR B 1 16 ? 6.762 -7.797 10.414 1 93.31 16 TYR B C 1
ATOM 2024 O O . TYR B 1 16 ? 7.625 -7.602 11.273 1 93.31 16 TYR B O 1
ATOM 2032 N N . PHE B 1 17 ? 6.117 -6.852 9.812 1 95.94 17 PHE B N 1
ATOM 2033 C CA . PHE B 1 17 ? 6.145 -5.453 10.219 1 95.94 17 PHE B CA 1
ATOM 2034 C C . PHE B 1 17 ? 4.785 -5.023 10.766 1 95.94 17 PHE B C 1
ATOM 2036 O O . PHE B 1 17 ? 3.746 -5.477 10.281 1 95.94 17 PHE B O 1
ATOM 2043 N N . ARG B 1 18 ? 4.82 -4.145 11.758 1 95.81 18 ARG B N 1
ATOM 2044 C CA . ARG B 1 18 ? 3.576 -3.607 12.297 1 95.81 18 ARG B CA 1
ATOM 2045 C C . ARG B 1 18 ? 3.07 -2.439 11.461 1 95.81 18 ARG B C 1
ATOM 2047 O O . ARG B 1 18 ? 3.764 -1.433 11.305 1 95.81 18 ARG B O 1
ATOM 2054 N N . SER B 1 19 ? 1.914 -2.619 10.898 1 97.62 19 SER B N 1
ATOM 2055 C CA . SER B 1 19 ? 1.284 -1.552 10.133 1 97.62 19 SER B CA 1
ATOM 2056 C C . SER B 1 19 ? 0.158 -0.892 10.922 1 97.62 19 SER B C 1
ATOM 2058 O O . SER B 1 19 ? -0.685 -1.578 11.5 1 97.62 19 SER B O 1
ATOM 2060 N N . TYR B 1 20 ? 0.121 0.434 10.875 1 97.69 20 TYR B N 1
ATOM 2061 C CA . TYR B 1 20 ? -0.884 1.21 11.594 1 97.69 20 TYR B CA 1
ATOM 2062 C C . TYR B 1 20 ? -1.801 1.945 10.625 1 97.69 20 TYR B C 1
ATOM 2064 O O . TYR B 1 20 ? -2.865 2.432 11.016 1 97.69 20 TYR B O 1
ATOM 2072 N N . SER B 1 21 ? -1.413 2.008 9.383 1 97.56 21 SER B N 1
ATOM 2073 C CA . SER B 1 21 ? -2.127 2.801 8.391 1 97.56 21 SER B CA 1
ATOM 2074 C C . SER B 1 21 ? -3.426 2.123 7.969 1 97.56 21 SER B C 1
ATOM 2076 O O . SER B 1 21 ? -3.68 0.973 8.336 1 97.56 21 SER B O 1
ATOM 2078 N N . GLN B 1 22 ? -4.25 2.834 7.277 1 95.62 22 GLN B N 1
ATOM 2079 C CA . GLN B 1 22 ? -5.543 2.318 6.832 1 95.62 22 GLN B CA 1
ATOM 2080 C C . GLN B 1 22 ? -5.371 1.319 5.688 1 95.62 22 GLN B C 1
ATOM 2082 O O . GLN B 1 22 ? -5.969 0.243 5.703 1 95.62 22 GLN B O 1
ATOM 2087 N N . GLU B 1 23 ? -4.488 1.694 4.734 1 96.94 23 GLU B N 1
ATOM 2088 C CA . GLU B 1 23 ? -4.418 0.899 3.512 1 96.94 23 GLU B CA 1
ATOM 2089 C C . GLU B 1 23 ? -2.984 0.465 3.217 1 96.94 23 GLU B C 1
ATOM 2091 O O . GLU B 1 23 ? -2.648 0.143 2.076 1 96.94 23 GLU B O 1
ATOM 2096 N N . GLY B 1 24 ? -2.059 0.553 4.188 1 98.31 24 GLY B N 1
ATOM 2097 C CA . GLY B 1 24 ? -0.691 0.096 3.998 1 98.31 24 GLY B CA 1
ATOM 2098 C C . GLY B 1 24 ? 0.254 1.203 3.57 1 98.31 24 GLY B C 1
ATOM 2099 O O . GLY B 1 24 ? 1.371 0.935 3.125 1 98.31 24 GLY B O 1
ATOM 2100 N N . GLU B 1 25 ? -0.15 2.453 3.723 1 98.75 25 GLU B N 1
ATOM 2101 C CA . GLU B 1 25 ? 0.701 3.578 3.344 1 98.75 25 GLU B CA 1
ATOM 2102 C C . GLU B 1 25 ? 2.037 3.531 4.078 1 98.75 25 GLU B C 1
ATOM 2104 O O . GLU B 1 25 ? 3.084 3.809 3.49 1 98.75 25 GLU B O 1
ATOM 2109 N N . ASP B 1 26 ? 1.995 3.186 5.336 1 98.62 26 ASP B N 1
ATOM 2110 C CA . ASP B 1 26 ? 3.215 3.129 6.137 1 98.62 26 ASP B CA 1
ATOM 2111 C C . ASP B 1 26 ? 4.141 2.016 5.648 1 98.62 26 ASP B C 1
ATOM 2113 O O . ASP B 1 26 ? 5.363 2.152 5.699 1 98.62 26 ASP B O 1
ATOM 2117 N N . MET B 1 27 ? 3.582 0.954 5.098 1 98.44 27 MET B N 1
ATOM 2118 C CA . MET B 1 27 ? 4.406 -0.142 4.598 1 98.44 27 MET B CA 1
ATOM 2119 C C . MET B 1 27 ? 5.062 0.231 3.271 1 98.44 27 MET B C 1
ATOM 2121 O O . MET B 1 27 ? 6.191 -0.179 2.994 1 98.44 27 MET B O 1
ATOM 2125 N N . VAL B 1 28 ? 4.348 1.021 2.434 1 98.62 28 VAL B N 1
ATOM 2126 C CA . VAL B 1 28 ? 4.949 1.56 1.218 1 98.62 28 VAL B CA 1
ATOM 2127 C C . VAL B 1 28 ? 6.141 2.445 1.58 1 98.62 28 VAL B C 1
ATOM 2129 O O . VAL B 1 28 ? 7.223 2.309 1.003 1 98.62 28 VAL B O 1
ATOM 2132 N N . LEU B 1 29 ? 5.926 3.326 2.549 1 98.75 29 LEU B N 1
ATOM 2133 C CA . LEU B 1 29 ? 6.984 4.227 2.994 1 98.75 29 LEU B CA 1
ATOM 2134 C C . LEU B 1 29 ? 8.148 3.447 3.598 1 98.75 29 LEU B C 1
ATOM 2136 O O . LEU B 1 29 ? 9.312 3.807 3.4 1 98.75 29 LEU B O 1
ATOM 2140 N N . ARG B 1 30 ? 7.828 2.418 4.371 1 98 30 ARG B N 1
ATOM 2141 C CA . ARG B 1 30 ? 8.852 1.574 4.973 1 98 30 ARG B CA 1
ATOM 2142 C C . ARG B 1 30 ? 9.805 1.026 3.908 1 98 30 ARG B C 1
ATOM 2144 O O . ARG B 1 30 ? 11.023 1.082 4.07 1 98 30 ARG B O 1
ATOM 2151 N N . ASP B 1 31 ? 9.211 0.488 2.922 1 97.12 31 ASP B N 1
ATOM 2152 C CA . ASP B 1 31 ? 10.039 -0.06 1.854 1 97.12 31 ASP B CA 1
ATOM 2153 C C . ASP B 1 31 ? 10.875 1.034 1.193 1 97.12 31 ASP B C 1
ATOM 2155 O O . ASP B 1 31 ? 12.055 0.826 0.891 1 97.12 31 ASP B O 1
ATOM 2159 N N . PHE B 1 32 ? 10.32 2.193 0.958 1 97.5 32 PHE B N 1
ATOM 2160 C CA . PHE B 1 32 ? 10.977 3.312 0.292 1 97.5 32 PHE B CA 1
ATOM 2161 C C . PHE B 1 32 ? 12.188 3.787 1.094 1 97.5 32 PHE B C 1
ATOM 2163 O O . PHE B 1 32 ? 13.25 4.047 0.528 1 97.5 32 PHE B O 1
ATOM 2170 N N . PHE B 1 33 ? 12.008 3.895 2.418 1 97.62 33 PHE B N 1
ATOM 2171 C CA . PHE B 1 33 ? 13.047 4.504 3.24 1 97.62 33 PHE B CA 1
ATOM 2172 C C . PHE B 1 33 ? 14.008 3.443 3.773 1 97.62 33 PHE B C 1
ATOM 2174 O O . PHE B 1 33 ? 15.047 3.773 4.348 1 97.62 33 PHE B O 1
ATOM 2181 N N . GLY B 1 34 ? 13.633 2.164 3.648 1 95.19 34 GLY B N 1
ATOM 2182 C CA . GLY B 1 34 ? 14.508 1.093 4.094 1 95.19 34 GLY B CA 1
ATOM 2183 C C . GLY B 1 34 ? 14.789 1.131 5.586 1 95.19 34 GLY B C 1
ATOM 2184 O O . GLY B 1 34 ? 13.859 1.22 6.395 1 95.19 34 GLY B O 1
ATOM 2185 N N . ASP B 1 35 ? 15.977 1.185 5.949 1 91.38 35 ASP B N 1
ATOM 2186 C CA . ASP B 1 35 ? 16.375 1.074 7.348 1 91.38 35 ASP B CA 1
ATOM 2187 C C . ASP B 1 35 ? 16.656 2.451 7.953 1 91.38 35 ASP B C 1
ATOM 2189 O O . ASP B 1 35 ? 17.219 2.555 9.039 1 91.38 35 ASP B O 1
ATOM 2193 N N . LYS B 1 36 ? 16.266 3.453 7.223 1 95.25 36 LYS B N 1
ATOM 2194 C CA . LYS B 1 36 ? 16.5 4.793 7.754 1 95.25 36 LYS B CA 1
ATOM 2195 C C . LYS B 1 36 ? 15.852 4.969 9.125 1 95.25 36 LYS B C 1
ATOM 2197 O O . LYS B 1 36 ? 14.703 4.582 9.32 1 95.25 36 LYS B O 1
ATOM 2202 N N . ARG B 1 37 ? 16.625 5.555 9.992 1 95.31 37 ARG B N 1
ATOM 2203 C CA . ARG B 1 37 ? 16.156 5.902 11.328 1 95.31 37 ARG B CA 1
ATOM 2204 C C . ARG B 1 37 ? 16.234 7.402 11.57 1 95.31 37 ARG B C 1
ATOM 2206 O O . ARG B 1 37 ? 16.891 8.125 10.805 1 95.31 37 ARG B O 1
ATOM 2213 N N . ASN B 1 38 ? 15.5 7.867 12.445 1 95.12 38 ASN B N 1
ATOM 2214 C CA . ASN B 1 38 ? 15.555 9.25 12.922 1 95.12 38 ASN B CA 1
ATOM 2215 C C . ASN B 1 38 ? 15.25 10.242 11.797 1 95.12 38 ASN B C 1
ATOM 2217 O O . ASN B 1 38 ? 15.984 11.211 11.609 1 95.12 38 ASN B O 1
ATOM 2221 N N . GLY B 1 39 ? 14.32 9.883 10.992 1 98.12 39 GLY B N 1
ATOM 2222 C CA . GLY B 1 39 ? 13.836 10.797 9.969 1 98.12 39 GLY B CA 1
ATOM 2223 C C . GLY B 1 39 ? 12.828 11.805 10.492 1 98.12 39 GLY B C 1
ATOM 2224 O O . GLY B 1 39 ? 12.594 11.883 11.703 1 98.12 39 GLY B O 1
ATOM 2225 N N . TYR B 1 40 ? 12.305 12.625 9.609 1 98.75 40 TYR B N 1
ATOM 2226 C CA . TYR B 1 40 ? 11.398 13.711 9.969 1 98.75 40 TYR B CA 1
ATOM 2227 C C . TYR B 1 40 ? 10.164 13.711 9.078 1 98.75 40 TYR B C 1
ATOM 2229 O O . TYR B 1 40 ? 10.273 13.633 7.852 1 98.75 40 TYR B O 1
ATOM 2237 N N . PHE B 1 41 ? 8.992 13.727 9.719 1 98.88 41 PHE B N 1
ATOM 2238 C CA . PHE B 1 41 ? 7.762 13.734 8.945 1 98.88 41 PHE B CA 1
ATOM 2239 C C . PHE B 1 41 ? 6.91 14.945 9.297 1 98.88 41 PHE B C 1
ATOM 2241 O O . PHE B 1 41 ? 7.121 15.578 10.336 1 98.88 41 PHE B O 1
ATOM 2248 N N . VAL B 1 42 ? 5.988 15.32 8.422 1 98.88 42 VAL B N 1
ATOM 2249 C CA . VAL B 1 42 ? 4.918 16.281 8.664 1 98.88 42 VAL B CA 1
ATOM 2250 C C . VAL B 1 42 ? 3.564 15.633 8.367 1 98.88 42 VAL B C 1
ATOM 2252 O O . VAL B 1 42 ? 3.322 15.172 7.254 1 98.88 42 VAL B O 1
ATOM 2255 N N . ASP B 1 43 ? 2.764 15.602 9.367 1 98.88 43 ASP B N 1
ATOM 2256 C CA . ASP B 1 43 ? 1.448 14.977 9.258 1 98.88 43 ASP B CA 1
ATOM 2257 C C . ASP B 1 43 ? 0.335 16.016 9.367 1 98.88 43 ASP B C 1
ATOM 2259 O O . ASP B 1 43 ? 0.067 16.531 10.453 1 98.88 43 ASP B O 1
ATOM 2263 N N . ILE B 1 44 ? -0.296 16.312 8.242 1 98.69 44 ILE B N 1
ATOM 2264 C CA . ILE B 1 44 ? -1.353 17.328 8.18 1 98.69 44 ILE B CA 1
ATOM 2265 C C . ILE B 1 44 ? -2.717 16.641 8.164 1 98.69 44 ILE B C 1
ATOM 2267 O O . ILE B 1 44 ? -3.055 15.938 7.203 1 98.69 44 ILE B O 1
ATOM 2271 N N . GLY B 1 45 ? -3.564 16.906 9.102 1 97.69 45 GLY B N 1
ATOM 2272 C CA . GLY B 1 45 ? -4.727 16.062 9.352 1 97.69 45 GLY B CA 1
ATOM 2273 C C . GLY B 1 45 ? -4.375 14.734 9.984 1 97.69 45 GLY B C 1
ATOM 2274 O O . GLY B 1 45 ? -4.793 13.68 9.492 1 97.69 45 GLY B O 1
ATOM 2275 N N . ALA B 1 46 ? -3.723 14.828 11.094 1 97.94 46 ALA B N 1
ATOM 2276 C CA . ALA B 1 46 ? -3.062 13.664 11.68 1 97.94 46 ALA B CA 1
ATOM 2277 C C . ALA B 1 46 ? -4.082 12.711 12.297 1 97.94 46 ALA B C 1
ATOM 2279 O O . ALA B 1 46 ? -3.822 11.516 12.422 1 97.94 46 ALA B O 1
ATOM 2280 N N . TYR B 1 47 ? -5.199 13.148 12.797 1 95.94 47 TYR B N 1
ATOM 2281 C CA . TYR B 1 47 ? -6.367 12.398 13.25 1 95.94 47 TYR B CA 1
ATOM 2282 C C . TYR B 1 47 ? -6.066 11.656 14.555 1 95.94 47 TYR B C 1
ATOM 2284 O O . TYR B 1 47 ? -6.426 12.125 15.633 1 95.94 47 TYR B O 1
ATOM 2292 N N . ASP B 1 48 ? -5.242 10.641 14.453 1 96.62 48 ASP B N 1
ATOM 2293 C CA . ASP B 1 48 ? -5.012 9.773 15.602 1 96.62 48 ASP B CA 1
ATOM 2294 C C . ASP B 1 48 ? -3.576 9.258 15.625 1 96.62 48 ASP B C 1
ATOM 2296 O O . ASP B 1 48 ? -3.029 8.883 14.586 1 96.62 48 ASP B O 1
ATOM 2300 N N . PRO B 1 49 ? -2.998 9.203 16.859 1 97.44 49 PRO B N 1
ATOM 2301 C CA . PRO B 1 49 ? -1.602 8.766 16.922 1 97.44 49 PRO B CA 1
ATOM 2302 C C . PRO B 1 49 ? -1.426 7.289 16.594 1 97.44 49 PRO B C 1
ATOM 2304 O O . PRO B 1 49 ? -0.308 6.84 16.328 1 97.44 49 PRO B O 1
ATOM 2307 N N . TYR B 1 50 ? -2.479 6.551 16.609 1 95.88 50 TYR B N 1
ATOM 2308 C CA . TYR B 1 50 ? -2.369 5.109 16.422 1 95.88 50 TYR B CA 1
ATOM 2309 C C . TYR B 1 50 ? -3.248 4.645 15.266 1 95.88 50 TYR B C 1
ATOM 2311 O O . TYR B 1 50 ? -2.75 4.09 14.281 1 95.88 50 TYR B O 1
ATOM 2319 N N . ARG B 1 51 ? -4.512 4.914 15.352 1 93.81 51 ARG B N 1
ATOM 2320 C CA . ARG B 1 51 ? -5.473 4.43 14.367 1 93.81 51 ARG B CA 1
ATOM 2321 C C . ARG B 1 51 ? -5.305 5.148 13.031 1 93.81 51 ARG B C 1
ATOM 2323 O O . ARG B 1 51 ? -5.395 6.375 12.969 1 93.81 51 ARG B O 1
ATOM 2330 N N . PHE B 1 52 ? -5.055 4.371 12.039 1 95 52 PHE B N 1
ATOM 2331 C CA . PHE B 1 52 ? -4.914 4.867 10.672 1 95 52 PHE B CA 1
ATOM 2332 C C . PHE B 1 52 ? -3.717 5.805 10.562 1 95 52 PHE B C 1
ATOM 2334 O O . PHE B 1 52 ? -3.699 6.695 9.711 1 95 52 PHE B O 1
ATOM 2341 N N . SER B 1 53 ? -2.744 5.641 11.414 1 97.88 53 SER B N 1
ATOM 2342 C CA . SER B 1 53 ? -1.583 6.527 11.422 1 97.88 53 SER B CA 1
ATOM 2343 C C . SER B 1 53 ? -0.557 6.102 10.375 1 97.88 53 SER B C 1
ATOM 2345 O O . SER B 1 53 ? -0.107 4.953 10.367 1 97.88 53 SER B O 1
ATOM 2347 N N . ASN B 1 54 ? -0.161 7.07 9.586 1 98.44 54 ASN B N 1
ATOM 2348 C CA . ASN B 1 54 ? 0.909 6.828 8.625 1 98.44 54 ASN B CA 1
ATOM 2349 C C . ASN B 1 54 ? 2.281 7.117 9.227 1 98.44 54 ASN B C 1
ATOM 2351 O O . ASN B 1 54 ? 3.309 6.844 8.602 1 98.44 54 ASN B O 1
ATOM 2355 N N . THR B 1 55 ? 2.344 7.605 10.469 1 98.69 55 THR B N 1
ATOM 2356 C CA . THR B 1 55 ? 3.611 8.062 11.031 1 98.69 55 THR B CA 1
ATOM 2357 C C . THR B 1 55 ? 4.016 7.203 12.219 1 98.69 55 THR B C 1
ATOM 2359 O O . THR B 1 55 ? 5.172 7.23 12.648 1 98.69 55 THR B O 1
ATOM 2362 N N . ASN B 1 56 ? 3.082 6.426 12.805 1 98.31 56 ASN B N 1
ATOM 2363 C CA . ASN B 1 56 ? 3.365 5.723 14.047 1 98.31 56 ASN B CA 1
ATOM 2364 C C . ASN B 1 56 ? 4.465 4.68 13.867 1 98.31 56 ASN B C 1
ATOM 2366 O O . ASN B 1 56 ? 5.285 4.477 14.766 1 98.31 56 ASN B O 1
ATOM 2370 N N . TYR B 1 57 ? 4.441 3.953 12.758 1 97.81 57 TYR B N 1
ATOM 2371 C CA . TYR B 1 57 ? 5.516 3.008 12.477 1 97.81 57 TYR B CA 1
ATOM 2372 C C . TYR B 1 57 ? 6.879 3.68 12.586 1 97.81 57 TYR B C 1
ATOM 2374 O O . TYR B 1 57 ? 7.789 3.148 13.227 1 97.81 57 TYR B O 1
ATOM 2382 N N . PHE B 1 58 ? 6.992 4.816 12.055 1 98.5 58 PHE B N 1
ATOM 2383 C CA . PHE B 1 58 ? 8.258 5.539 11.992 1 98.5 58 PHE B CA 1
ATOM 2384 C C . PHE B 1 58 ? 8.586 6.164 13.344 1 98.5 58 PHE B C 1
ATOM 2386 O O . PHE B 1 58 ? 9.758 6.219 13.742 1 98.5 58 PHE B O 1
ATOM 2393 N N . TYR B 1 59 ? 7.551 6.676 13.977 1 98.25 59 TYR B N 1
ATOM 2394 C CA . TYR B 1 59 ? 7.754 7.156 15.336 1 98.25 59 TYR B CA 1
ATOM 2395 C C . TYR B 1 59 ? 8.414 6.086 16.203 1 98.25 59 TYR B C 1
ATOM 2397 O O . TYR B 1 59 ? 9.312 6.383 16.984 1 98.25 59 TYR B O 1
ATOM 2405 N N . GLY B 1 60 ? 8.016 4.855 16.031 1 96.44 60 GLY B N 1
ATOM 2406 C CA . GLY B 1 60 ? 8.586 3.727 16.75 1 96.44 60 GLY B CA 1
ATOM 2407 C C . GLY B 1 60 ? 10.047 3.482 16.406 1 96.44 60 GLY B C 1
ATOM 2408 O O . GLY B 1 60 ? 10.766 2.848 17.188 1 96.44 60 GLY B O 1
ATOM 2409 N N . LEU B 1 61 ? 10.461 3.973 15.32 1 96.94 61 LEU B N 1
ATOM 2410 C CA . LEU B 1 61 ? 11.836 3.791 14.867 1 96.94 61 LEU B CA 1
ATOM 2411 C C . LEU B 1 61 ? 12.695 4.984 15.258 1 96.94 61 LEU B C 1
ATOM 2413 O O . LEU B 1 61 ? 13.844 5.094 14.828 1 96.94 61 LEU B O 1
ATOM 2417 N N . GLY B 1 62 ? 12.102 5.918 15.961 1 97.94 62 GLY B N 1
ATOM 2418 C CA . GLY B 1 62 ? 12.859 7.055 16.453 1 97.94 62 GLY B CA 1
ATOM 2419 C C . GLY B 1 62 ? 12.633 8.32 15.656 1 97.94 62 GLY B C 1
ATOM 2420 O O . GLY B 1 62 ? 13.211 9.367 15.961 1 97.94 62 GLY B O 1
ATOM 2421 N N . TRP B 1 63 ? 11.844 8.289 14.602 1 98.5 63 TRP B N 1
ATOM 2422 C CA . TRP B 1 63 ? 11.523 9.484 13.828 1 98.5 63 TRP B CA 1
ATOM 2423 C C . TRP B 1 63 ? 10.766 10.5 14.688 1 98.5 63 TRP B C 1
ATOM 2425 O O . TRP B 1 63 ? 10.203 10.141 15.727 1 98.5 63 TRP B O 1
ATOM 2435 N N . THR B 1 64 ? 10.828 11.695 14.273 1 98.38 64 THR B N 1
ATOM 2436 C CA . THR B 1 64 ? 10.055 12.781 14.859 1 98.38 64 THR B CA 1
ATOM 2437 C C . THR B 1 64 ? 9.391 13.625 13.773 1 98.38 64 THR B C 1
ATOM 2439 O O . THR B 1 64 ? 9.641 13.414 12.586 1 98.38 64 THR B O 1
ATOM 2442 N N . GLY B 1 65 ? 8.516 14.484 14.188 1 98.56 65 GLY B N 1
ATOM 2443 C CA . GLY B 1 65 ? 7.883 15.336 13.195 1 98.56 65 GLY B CA 1
ATOM 2444 C C . GLY B 1 65 ? 6.871 16.297 13.789 1 98.56 65 GLY B C 1
ATOM 2445 O O . GLY B 1 65 ? 6.941 16.625 14.977 1 98.56 65 GLY B O 1
ATOM 2446 N N . ILE B 1 66 ? 6.102 16.828 12.906 1 98.81 66 ILE B N 1
ATOM 2447 C CA . ILE B 1 66 ? 4.988 17.703 13.266 1 98.81 66 ILE B CA 1
ATOM 2448 C C . ILE B 1 66 ? 3.666 16.984 12.992 1 98.81 66 ILE B C 1
ATOM 2450 O O . ILE B 1 66 ? 3.48 16.391 11.93 1 98.81 66 ILE B O 1
ATOM 2454 N N . ASN B 1 67 ? 2.84 16.969 13.953 1 98.88 67 ASN B N 1
ATOM 2455 C CA . ASN B 1 67 ? 1.45 16.562 13.773 1 98.88 67 ASN B CA 1
ATOM 2456 C C . ASN B 1 67 ? 0.507 17.766 13.836 1 98.88 67 ASN B C 1
ATOM 2458 O O . ASN B 1 67 ? 0.442 18.453 14.852 1 98.88 67 ASN B O 1
ATOM 2462 N N . ILE B 1 68 ? -0.177 17.984 12.766 1 98.75 68 ILE B N 1
ATOM 2463 C CA . ILE B 1 68 ? -1.165 19.062 12.695 1 98.75 68 ILE B CA 1
ATOM 2464 C C . ILE B 1 68 ? -2.572 18.469 12.758 1 98.75 68 ILE B C 1
ATOM 2466 O O . ILE B 1 68 ? -2.998 17.766 11.836 1 98.75 68 ILE B O 1
ATOM 2470 N N . GLU B 1 69 ? -3.279 18.703 13.82 1 98.44 69 GLU B N 1
ATOM 2471 C CA . GLU B 1 69 ? -4.594 18.141 14.094 1 98.44 69 GLU B CA 1
ATOM 2472 C C . GLU B 1 69 ? -5.57 19.203 14.586 1 98.44 69 GLU B C 1
ATOM 2474 O O . GLU B 1 69 ? -5.41 19.734 15.688 1 98.44 69 GLU B O 1
ATOM 2479 N N . PRO B 1 70 ? -6.598 19.469 13.812 1 97.62 70 PRO B N 1
ATOM 2480 C CA . PRO B 1 70 ? -7.531 20.531 14.188 1 97.62 70 PRO B CA 1
ATOM 2481 C C . PRO B 1 70 ? -8.414 20.156 15.375 1 97.62 70 PRO B C 1
ATOM 2483 O O . PRO B 1 70 ? -8.836 21.031 16.141 1 97.62 70 PRO B O 1
ATOM 2486 N N . SER B 1 71 ? -8.773 18.938 15.516 1 96.19 71 SER B N 1
ATOM 2487 C CA . SER B 1 71 ? -9.641 18.516 16.609 1 96.19 71 SER B CA 1
ATOM 2488 C C . SER B 1 71 ? -8.938 18.641 17.953 1 96.19 71 SER B C 1
ATOM 2490 O O . SER B 1 71 ? -7.887 18.031 18.172 1 96.19 71 SER B O 1
ATOM 2492 N N . PRO B 1 72 ? -9.539 19.359 18.922 1 96.25 72 PRO B N 1
ATOM 2493 C CA . PRO B 1 72 ? -8.922 19.438 20.25 1 96.25 72 PRO B CA 1
ATOM 2494 C C . PRO B 1 72 ? -8.75 18.078 20.922 1 96.25 72 PRO B C 1
ATOM 2496 O O . PRO B 1 72 ? -7.742 17.828 21.578 1 96.25 72 PRO B O 1
ATOM 2499 N N . ASP B 1 73 ? -9.75 17.234 20.719 1 94.81 73 ASP B N 1
ATOM 2500 C CA . ASP B 1 73 ? -9.672 15.898 21.297 1 94.81 73 ASP B CA 1
ATOM 2501 C C . ASP B 1 73 ? -8.539 15.094 20.656 1 94.81 73 ASP B C 1
ATOM 2503 O O . ASP B 1 73 ? -7.805 14.391 21.359 1 94.81 73 ASP B O 1
ATOM 2507 N N . GLY B 1 74 ? -8.477 15.164 19.344 1 95.81 74 GLY B N 1
ATOM 2508 C CA . GLY B 1 74 ? -7.371 14.508 18.672 1 95.81 74 GLY B CA 1
ATOM 2509 C C . GLY B 1 74 ? -6.016 15.047 19.078 1 95.81 74 GLY B C 1
ATOM 2510 O O . GLY B 1 74 ? -5.086 14.273 19.328 1 95.81 74 GLY B O 1
ATOM 2511 N N . PHE B 1 75 ? -5.969 16.328 19.234 1 97.88 75 PHE B N 1
ATOM 2512 C CA . PHE B 1 75 ? -4.742 17 19.641 1 97.88 75 PHE B CA 1
ATOM 2513 C C . PHE B 1 75 ? -4.277 16.5 21 1 97.88 75 PHE B C 1
ATOM 2515 O O . PHE B 1 75 ? -3.092 16.219 21.188 1 97.88 75 PHE B O 1
ATOM 2522 N N . LYS B 1 76 ? -5.102 16.422 21.938 1 97.75 76 LYS B N 1
ATOM 2523 C CA . LYS B 1 76 ? -4.77 15.969 23.281 1 97.75 76 LYS B CA 1
ATOM 2524 C C . LYS B 1 76 ? -4.141 14.57 23.266 1 97.75 76 LYS B C 1
ATOM 2526 O O . LYS B 1 76 ? -3.221 14.289 24.031 1 97.75 76 LYS B O 1
ATOM 2531 N N . ARG B 1 77 ? -4.66 13.742 22.359 1 97.25 77 ARG B N 1
ATOM 2532 C CA . ARG B 1 77 ? -4.102 12.398 22.25 1 97.25 77 ARG B CA 1
ATOM 2533 C C . ARG B 1 77 ? -2.656 12.445 21.766 1 97.25 77 ARG B C 1
ATOM 2535 O O . ARG B 1 77 ? -1.817 11.672 22.234 1 97.25 77 ARG B O 1
ATOM 2542 N N . PHE B 1 78 ? -2.389 13.312 20.891 1 98.31 78 PHE B N 1
ATOM 2543 C CA . PHE B 1 78 ? -1.021 13.438 20.391 1 98.31 78 PHE B CA 1
ATOM 2544 C C . PHE B 1 78 ? -0.102 13.969 21.484 1 98.31 78 PHE B C 1
ATOM 2546 O O . PHE B 1 78 ? 1.046 13.539 21.609 1 98.31 78 PHE B O 1
ATOM 2553 N N . GLU B 1 79 ? -0.574 14.859 22.297 1 98.44 79 GLU B N 1
ATOM 2554 C CA . GLU B 1 79 ? 0.216 15.414 23.391 1 98.44 79 GLU B CA 1
ATOM 2555 C C . GLU B 1 79 ? 0.625 14.328 24.375 1 98.44 79 GLU B C 1
ATOM 2557 O O . GLU B 1 79 ? 1.704 14.391 24.969 1 98.44 79 GLU B O 1
ATOM 2562 N N . ILE B 1 80 ? -0.155 13.383 24.469 1 98 80 ILE B N 1
ATOM 2563 C CA . ILE B 1 80 ? 0.076 12.312 25.422 1 98 80 ILE B CA 1
ATOM 2564 C C . ILE B 1 80 ? 0.975 11.25 24.812 1 98 80 ILE B C 1
ATOM 2566 O O . ILE B 1 80 ? 1.904 10.758 25.453 1 98 80 ILE B O 1
ATOM 2570 N N . HIS B 1 81 ? 0.728 10.922 23.531 1 97.38 81 HIS B N 1
ATOM 2571 C CA . HIS B 1 81 ? 1.306 9.695 23 1 97.38 81 HIS B CA 1
ATOM 2572 C C . HIS B 1 81 ? 2.447 10 22.031 1 97.38 81 HIS B C 1
ATOM 2574 O O . HIS B 1 81 ? 3.184 9.094 21.625 1 97.38 81 HIS B O 1
ATOM 2580 N N . ARG B 1 82 ? 2.557 11.25 21.625 1 98.44 82 ARG B N 1
ATOM 2581 C CA . ARG B 1 82 ? 3.578 11.664 20.656 1 98.44 82 ARG B CA 1
ATOM 2582 C C . ARG B 1 82 ? 4.422 12.805 21.219 1 98.44 82 ARG B C 1
ATOM 2584 O O . ARG B 1 82 ? 4.574 13.844 20.562 1 98.44 82 ARG B O 1
ATOM 2591 N N . LYS B 1 83 ? 5.055 12.578 22.281 1 98.12 83 LYS B N 1
ATOM 2592 C CA . LYS B 1 83 ? 5.727 13.617 23.062 1 98.12 83 LYS B CA 1
ATOM 2593 C C . LYS B 1 83 ? 6.984 14.109 22.359 1 98.12 83 LYS B C 1
ATOM 2595 O O . LYS B 1 83 ? 7.402 15.25 22.547 1 98.12 83 LYS B O 1
ATOM 2600 N N . ARG B 1 84 ? 7.613 13.242 21.547 1 97.94 84 ARG B N 1
ATOM 2601 C CA . ARG B 1 84 ? 8.828 13.648 20.844 1 97.94 84 ARG B CA 1
ATOM 2602 C C . ARG B 1 84 ? 8.492 14.57 19.672 1 97.94 84 ARG B C 1
ATOM 2604 O O . ARG B 1 84 ? 9.375 15.25 19.141 1 97.94 84 ARG B O 1
ATOM 2611 N N . ASP B 1 85 ? 7.297 14.523 19.266 1 98.62 85 ASP B N 1
ATOM 2612 C CA . ASP B 1 85 ? 6.859 15.32 18.125 1 98.62 85 ASP B CA 1
ATOM 2613 C C . ASP B 1 85 ? 6.449 16.734 18.562 1 98.62 85 ASP B C 1
ATOM 2615 O O . ASP B 1 85 ? 6.281 16.984 19.75 1 98.62 85 ASP B O 1
ATOM 2619 N N . LYS B 1 86 ? 6.441 17.625 17.625 1 98.75 86 LYS B N 1
ATOM 2620 C CA . LYS B 1 86 ? 5.703 18.875 17.781 1 98.75 86 LYS B CA 1
ATOM 2621 C C . LYS B 1 86 ? 4.242 18.703 17.375 1 98.75 86 LYS B C 1
ATOM 2623 O O . LYS B 1 86 ? 3.945 18.391 16.219 1 98.75 86 LYS B O 1
ATOM 2628 N N . ASN B 1 87 ? 3.379 18.875 18.344 1 98.88 87 ASN B N 1
ATOM 2629 C CA . ASN B 1 87 ? 1.95 18.734 18.078 1 98.88 87 ASN B CA 1
ATOM 2630 C C . ASN B 1 87 ? 1.246 20.078 18.062 1 98.88 87 ASN B C 1
ATOM 2632 O O . ASN B 1 87 ? 1.446 20.906 18.953 1 98.88 87 ASN B O 1
ATOM 2636 N N . LEU B 1 88 ? 0.466 20.328 17 1 98.81 88 LEU B N 1
ATOM 2637 C CA . LEU B 1 88 ? -0.191 21.625 16.828 1 98.81 88 LEU B CA 1
ATOM 2638 C C . LEU B 1 88 ? -1.699 21.453 16.688 1 98.81 88 LEU B C 1
ATOM 2640 O O . LEU B 1 88 ? -2.162 20.641 15.867 1 98.81 88 LEU B O 1
ATOM 2644 N N . ASN B 1 89 ? -2.502 22.156 17.469 1 98.62 89 ASN B N 1
ATOM 2645 C CA . ASN B 1 89 ? -3.957 22.172 17.359 1 98.62 89 ASN B CA 1
ATOM 2646 C C . ASN B 1 89 ? -4.434 23.297 16.438 1 98.62 89 ASN B C 1
ATOM 2648 O O . ASN B 1 89 ? -5.074 24.25 16.906 1 98.62 89 ASN B O 1
ATOM 2652 N N . ILE B 1 90 ? -4.223 23.141 15.172 1 98.56 90 ILE B N 1
ATOM 2653 C CA . ILE B 1 90 ? -4.59 24.125 14.148 1 98.56 90 ILE B CA 1
ATOM 2654 C C . ILE B 1 90 ? -4.984 23.391 12.867 1 98.56 90 ILE B C 1
ATOM 2656 O O . ILE B 1 90 ? -4.867 22.172 12.773 1 98.56 90 ILE B O 1
ATOM 2660 N N . GLY B 1 91 ? -5.523 24.156 11.914 1 98 91 GLY B N 1
ATOM 2661 C CA . GLY B 1 91 ? -5.66 23.734 10.531 1 98 91 GLY B CA 1
ATOM 2662 C C . GLY B 1 91 ? -4.727 24.453 9.586 1 98 91 GLY B C 1
ATOM 2663 O O . GLY B 1 91 ? -4.031 25.391 9.992 1 98 91 GLY B O 1
ATOM 2664 N N . ILE B 1 92 ? -4.641 24 8.383 1 98.25 92 ILE B N 1
ATOM 2665 C CA . ILE B 1 92 ? -3.84 24.656 7.359 1 98.25 92 ILE B CA 1
ATOM 2666 C C . ILE B 1 92 ? -4.754 25.328 6.336 1 98.25 92 ILE B C 1
ATOM 2668 O O . ILE B 1 92 ? -5.742 24.734 5.895 1 98.25 92 ILE B O 1
ATOM 2672 N N . SER B 1 93 ? -4.477 26.516 6.043 1 96.38 93 SER B N 1
ATOM 2673 C CA . SER B 1 93 ? -5.227 27.297 5.07 1 96.38 93 SER B CA 1
ATOM 2674 C C . SER B 1 93 ? -4.324 28.297 4.352 1 96.38 93 SER B C 1
ATOM 2676 O O . SER B 1 93 ? -3.139 28.422 4.668 1 96.38 93 SER B O 1
ATOM 2678 N N . LEU B 1 94 ? -4.891 28.984 3.365 1 96.81 94 LEU B N 1
ATOM 2679 C CA . LEU B 1 94 ? -4.133 29.938 2.562 1 96.81 94 LEU B CA 1
ATOM 2680 C C . LEU B 1 94 ? -3.719 31.141 3.396 1 96.81 94 LEU B C 1
ATOM 2682 O O . LEU B 1 94 ? -2.656 31.734 3.168 1 96.81 94 LEU B O 1
ATOM 2686 N N . GLU B 1 95 ? -4.605 31.531 4.32 1 96.5 95 GLU B N 1
ATOM 2687 C CA . GLU B 1 95 ? -4.355 32.688 5.168 1 96.5 95 GLU B CA 1
ATOM 2688 C C . GLU B 1 95 ? -4.605 32.375 6.637 1 96.5 95 GLU B C 1
ATOM 2690 O O . GLU B 1 95 ? -5.344 31.438 6.953 1 96.5 95 GLU B O 1
ATOM 2695 N N . GLU B 1 96 ? -3.914 33.156 7.473 1 97.12 96 GLU B N 1
ATOM 2696 C CA . GLU B 1 96 ? -4.16 33.031 8.906 1 97.12 96 GLU B CA 1
ATOM 2697 C C . GLU B 1 96 ? -5.559 33.5 9.273 1 97.12 96 GLU B C 1
ATOM 2699 O O . GLU B 1 96 ? -5.992 34.562 8.812 1 97.12 96 GLU B O 1
ATOM 2704 N N . SER B 1 97 ? -6.258 32.656 9.977 1 97 97 SER B N 1
ATOM 2705 C CA . SER B 1 97 ? -7.617 33 10.398 1 97 97 SER B CA 1
ATOM 2706 C C . SER B 1 97 ? -8.141 31.984 11.406 1 97 97 SER B C 1
ATOM 2708 O O . SER B 1 97 ? -7.363 31.266 12.039 1 97 97 SER B O 1
ATOM 2710 N N . GLU B 1 98 ? -9.414 32.125 11.648 1 97.38 98 GLU B N 1
ATOM 2711 C CA . GLU B 1 98 ? -10.156 31.109 12.406 1 97.38 98 GLU B CA 1
ATOM 2712 C C . GLU B 1 98 ? -11.32 30.562 11.594 1 97.38 98 GLU B C 1
ATOM 2714 O O . GLU B 1 98 ? -12.062 31.312 10.961 1 97.38 98 GLU B O 1
ATOM 2719 N N . LEU B 1 99 ? -11.414 29.25 11.57 1 95.38 99 LEU B N 1
ATOM 2720 C CA . LEU B 1 99 ? -12.484 28.609 10.812 1 95.38 99 LEU B CA 1
ATOM 2721 C C . LEU B 1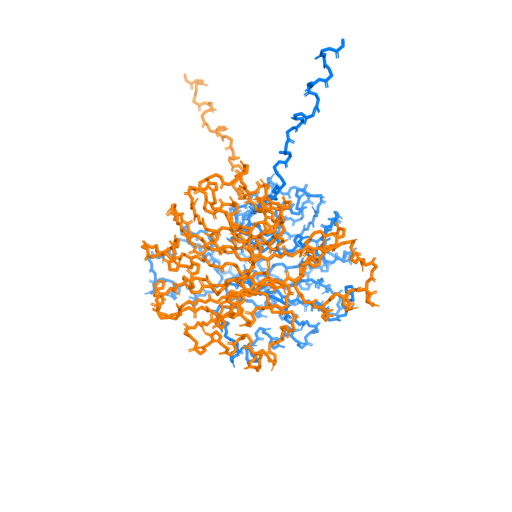 99 ? -13.289 27.672 11.703 1 95.38 99 LEU B C 1
ATOM 2723 O O . LEU B 1 99 ? -12.805 27.219 12.742 1 95.38 99 LEU B O 1
ATOM 2727 N N . ILE B 1 100 ? -14.492 27.484 11.227 1 95.56 100 ILE B N 1
ATOM 2728 C CA . ILE B 1 100 ? -15.352 26.531 11.922 1 95.56 100 ILE B CA 1
ATOM 2729 C C . ILE B 1 100 ? -14.969 25.109 11.516 1 95.56 100 ILE B C 1
ATOM 2731 O O . ILE B 1 100 ? -14.891 24.797 10.328 1 95.56 100 ILE B O 1
ATOM 2735 N N . TYR B 1 101 ? -14.695 24.297 12.461 1 95.56 101 TYR B N 1
ATOM 2736 C CA . TYR B 1 101 ? -14.391 22.891 12.289 1 95.56 101 TYR B CA 1
ATOM 2737 C C . TYR B 1 101 ? -15.57 22.016 12.719 1 95.56 101 TYR B C 1
ATOM 2739 O O . TYR B 1 101 ? -15.953 22.016 13.891 1 95.56 101 TYR B O 1
ATOM 2747 N N . TYR B 1 102 ? -16.141 21.344 11.773 1 94.94 102 TYR B N 1
ATOM 2748 C CA . TYR B 1 102 ? -17.312 20.531 12.008 1 94.94 102 TYR B CA 1
ATOM 2749 C C . TYR B 1 102 ? -16.922 19.125 12.445 1 94.94 102 TYR B C 1
ATOM 2751 O O . TYR B 1 102 ? -16.109 18.453 11.797 1 94.94 102 TYR B O 1
ATOM 2759 N N . ARG B 1 103 ? -17.531 18.656 13.516 1 94.19 103 ARG B N 1
ATOM 2760 C CA . ARG B 1 103 ? -17.156 17.375 14.109 1 94.19 103 ARG B CA 1
ATOM 2761 C C . ARG B 1 103 ? -18.297 16.375 13.977 1 94.19 103 ARG B C 1
ATOM 2763 O O . ARG B 1 103 ? -19.453 16.688 14.258 1 94.19 103 ARG B O 1
ATOM 2770 N N . PHE B 1 104 ? -17.938 15.172 13.547 1 92.38 104 PHE B N 1
ATOM 2771 C CA . PHE B 1 104 ? -18.859 14.055 13.391 1 92.38 104 PHE B CA 1
ATOM 2772 C C . PHE B 1 104 ? -18.641 13.016 14.484 1 92.38 104 PHE B C 1
ATOM 2774 O O . PHE B 1 104 ? -17.641 13.062 15.203 1 92.38 104 PHE B O 1
ATOM 2781 N N . GLU B 1 105 ? -19.625 12.102 14.562 1 88.06 105 GLU B N 1
ATOM 2782 C CA . GLU B 1 105 ? -19.453 10.969 15.469 1 88.06 105 GLU B CA 1
ATOM 2783 C C . GLU B 1 105 ? -18.203 10.164 15.094 1 88.06 105 GLU B C 1
ATOM 2785 O O . GLU B 1 105 ? -17.438 9.766 15.969 1 88.06 105 GLU B O 1
ATOM 2790 N N . GLU B 1 106 ? -18.078 9.984 13.844 1 87.62 106 GLU B N 1
ATOM 2791 C CA . GLU B 1 106 ? -16.844 9.43 13.328 1 87.62 106 GLU B CA 1
ATOM 2792 C C . GLU B 1 106 ? -15.805 10.523 13.078 1 87.62 106 GLU B C 1
ATOM 2794 O O . GLU B 1 106 ? -15.852 11.211 12.047 1 87.62 106 GLU B O 1
ATOM 2799 N N . ALA B 1 107 ? -14.883 10.57 13.961 1 88.5 107 ALA B N 1
ATOM 2800 C CA . ALA B 1 107 ? -13.961 11.695 13.977 1 88.5 107 ALA B CA 1
ATOM 2801 C C . ALA B 1 107 ? -13.125 11.742 12.703 1 88.5 107 ALA B C 1
ATOM 2803 O O . ALA B 1 107 ? -12.609 12.797 12.328 1 88.5 107 ALA B O 1
ATOM 2804 N N . ALA B 1 108 ? -12.984 10.617 12.008 1 86.12 108 ALA B N 1
ATOM 2805 C CA . ALA B 1 108 ? -12.211 10.562 10.773 1 86.12 108 ALA B CA 1
ATOM 2806 C C . ALA B 1 108 ? -12.875 11.383 9.672 1 86.12 108 ALA B C 1
ATOM 2808 O O . ALA B 1 108 ? -12.258 11.656 8.633 1 86.12 108 ALA B O 1
ATOM 2809 N N . LEU B 1 109 ? -14.109 11.891 9.922 1 89.12 109 LEU B N 1
ATOM 2810 C CA . LEU B 1 109 ? -14.875 12.602 8.906 1 89.12 109 LEU B CA 1
ATOM 2811 C C . LEU B 1 109 ? -14.875 14.102 9.172 1 89.12 109 LEU B C 1
ATOM 2813 O O . LEU B 1 109 ? -15.406 14.883 8.375 1 89.12 109 LEU B O 1
ATOM 2817 N N . ASN B 1 110 ? -14.273 14.5 10.289 1 91.81 110 ASN B N 1
ATOM 2818 C CA . ASN B 1 110 ? -14.242 15.914 10.625 1 91.81 110 ASN B CA 1
ATOM 2819 C C . ASN B 1 110 ? -13.656 16.75 9.492 1 91.81 110 ASN B C 1
ATOM 2821 O O . ASN B 1 110 ? -12.805 16.281 8.742 1 91.81 110 ASN B O 1
ATOM 2825 N N . THR B 1 111 ? -14.172 18.016 9.414 1 92 111 THR B N 1
ATOM 2826 C CA . THR B 1 111 ? -13.758 18.781 8.242 1 92 111 THR B CA 1
ATOM 2827 C C . THR B 1 111 ? -14 20.266 8.461 1 92 111 THR B C 1
ATOM 2829 O O . THR B 1 111 ? -14.82 20.656 9.297 1 92 111 THR B O 1
ATOM 2832 N N . PHE B 1 112 ? -13.258 21.094 7.711 1 93.44 112 PHE B N 1
ATOM 2833 C CA . PHE B 1 112 ? -13.508 22.531 7.625 1 93.44 112 PHE B CA 1
ATOM 2834 C C . PHE B 1 112 ? -14.477 22.844 6.496 1 93.44 112 PHE B C 1
ATOM 2836 O O . PHE B 1 112 ? -14.977 23.969 6.395 1 93.44 112 PHE B O 1
ATOM 2843 N N . ASP B 1 113 ? -14.812 21.859 5.66 1 91.88 113 ASP B N 1
ATOM 2844 C CA . ASP B 1 1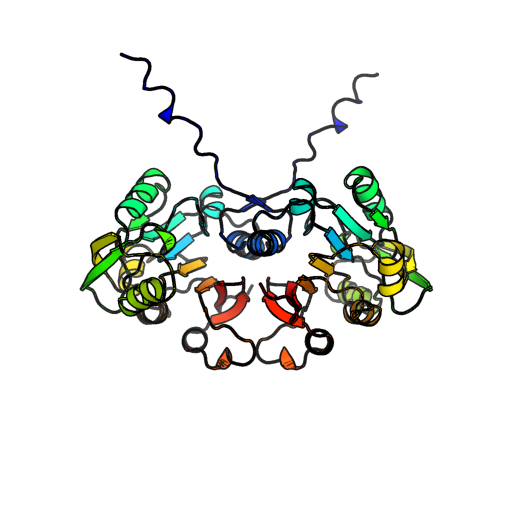13 ? -15.508 22.078 4.398 1 91.88 113 ASP B CA 1
ATOM 2845 C C . ASP B 1 113 ? -17.016 21.906 4.562 1 91.88 113 ASP B C 1
ATOM 2847 O O . ASP B 1 113 ? -17.5 20.781 4.746 1 91.88 113 ASP B O 1
ATOM 2851 N N . THR B 1 114 ? -17.719 23.047 4.332 1 91.06 114 THR B N 1
ATOM 2852 C CA . THR B 1 114 ? -19.156 23.016 4.52 1 91.06 114 THR B CA 1
ATOM 2853 C C . THR B 1 114 ? -19.828 22.172 3.436 1 91.06 114 THR B C 1
ATOM 2855 O O . THR B 1 114 ? -20.875 21.547 3.678 1 91.06 114 THR B O 1
ATOM 2858 N N . GLU B 1 115 ? -19.25 22.188 2.234 1 91.19 115 GLU B N 1
ATOM 2859 C CA . GLU B 1 115 ? -19.812 21.375 1.159 1 91.19 115 GLU B CA 1
ATOM 2860 C C . GLU B 1 115 ? -19.688 19.891 1.471 1 91.19 115 GLU B C 1
ATOM 2862 O O . GLU B 1 115 ? -20.578 19.109 1.129 1 91.19 115 GLU B O 1
ATOM 2867 N N . ARG B 1 116 ? -18.594 19.531 2.105 1 89.62 116 ARG B N 1
ATOM 2868 C CA . ARG B 1 116 ? -18.422 18.141 2.502 1 89.62 116 ARG B CA 1
ATOM 2869 C C . ARG B 1 116 ? -19.422 17.75 3.584 1 89.62 116 ARG B C 1
ATOM 2871 O O . ARG B 1 116 ? -19.953 16.641 3.58 1 89.62 116 ARG B O 1
ATOM 2878 N N . VAL B 1 117 ? -19.703 18.641 4.52 1 90.88 117 VAL B N 1
ATOM 2879 C CA . VAL B 1 117 ? -20.703 18.391 5.562 1 90.88 117 VAL B CA 1
ATOM 2880 C C . VAL B 1 117 ? -22.047 18.078 4.93 1 90.88 117 VAL B C 1
ATOM 2882 O O . VAL B 1 117 ? -22.672 17.062 5.254 1 90.88 117 VAL B O 1
ATOM 2885 N N . LYS B 1 118 ? -22.375 18.938 4 1 91.62 118 LYS B N 1
ATOM 2886 C CA . LYS B 1 118 ? -23.641 18.766 3.309 1 91.62 118 LYS B CA 1
ATOM 2887 C C . LYS B 1 118 ? -23.672 17.453 2.541 1 91.62 118 LYS B C 1
ATOM 2889 O O . LYS B 1 118 ? -24.656 16.719 2.6 1 91.62 118 LYS B O 1
ATOM 2894 N N . PHE B 1 119 ? -22.609 17.188 1.905 1 89.88 119 PHE B N 1
ATOM 2895 C CA . PHE B 1 119 ? -22.5 15.977 1.115 1 89.88 119 PHE B CA 1
ATOM 2896 C C . PHE B 1 119 ? -22.672 14.742 1.993 1 89.88 119 PHE B C 1
ATOM 2898 O O . PHE B 1 119 ? -23.453 13.844 1.657 1 89.88 119 PHE B O 1
ATOM 2905 N N . LEU B 1 120 ? -21.984 14.688 3.078 1 88.25 120 LEU B N 1
ATOM 2906 C CA . LEU B 1 120 ? -22.047 13.539 3.98 1 88.25 120 LEU B CA 1
ATOM 2907 C C . LEU B 1 120 ? -23.438 13.391 4.578 1 88.25 120 LEU B C 1
ATOM 2909 O O . LEU B 1 120 ? -23.969 12.281 4.656 1 88.25 120 LEU B O 1
ATOM 2913 N N . GLU B 1 121 ? -24 14.5 4.98 1 89.81 121 GLU B N 1
ATOM 2914 C CA . GLU B 1 121 ? -25.328 14.461 5.598 1 89.81 121 GLU B CA 1
ATOM 2915 C C . GLU B 1 121 ? -26.391 14.023 4.598 1 89.81 121 GLU B C 1
ATOM 2917 O O . GLU B 1 121 ? -27.375 13.391 4.969 1 89.81 121 GLU B O 1
ATOM 2922 N N . GLU B 1 122 ? -26.125 14.312 3.291 1 91.25 122 GLU B N 1
ATOM 2923 C CA . GLU B 1 122 ? -27.094 13.992 2.242 1 91.25 122 GLU B CA 1
ATOM 2924 C C . GLU B 1 122 ? -26.906 12.562 1.739 1 91.25 122 GLU B C 1
ATOM 2926 O O . GLU B 1 122 ? -27.859 11.93 1.296 1 91.25 122 GLU B O 1
ATOM 2931 N N . THR B 1 123 ? -25.672 12.125 1.826 1 89.88 123 THR B N 1
ATOM 2932 C CA . THR B 1 123 ? -25.391 10.883 1.113 1 89.88 123 THR B CA 1
ATOM 2933 C C . THR B 1 123 ? -25.109 9.75 2.094 1 89.88 123 THR B C 1
ATOM 2935 O O . THR B 1 123 ? -25.031 8.586 1.697 1 89.88 123 THR B O 1
ATOM 2938 N N . THR B 1 124 ? -24.906 10.086 3.33 1 89.69 124 THR B N 1
ATOM 2939 C CA . THR B 1 124 ? -24.641 9.078 4.352 1 89.69 124 THR B CA 1
ATOM 2940 C C . THR B 1 124 ? -25.5 9.312 5.586 1 89.69 124 THR B C 1
ATOM 2942 O O . THR B 1 124 ? -26.344 10.211 5.602 1 89.69 124 THR B O 1
ATOM 2945 N N . ASN B 1 125 ? -25.266 8.461 6.613 1 88.38 125 ASN B N 1
ATOM 2946 C CA . ASN B 1 125 ? -26.016 8.602 7.863 1 88.38 125 ASN B CA 1
ATOM 2947 C C . ASN B 1 125 ? -25.219 9.414 8.891 1 88.38 125 ASN B C 1
ATOM 2949 O O . ASN B 1 125 ? -25.641 9.523 10.047 1 88.38 125 ASN B O 1
ATOM 2953 N N . TYR B 1 126 ? -24.188 9.938 8.422 1 87.19 126 TYR B N 1
ATOM 2954 C CA . TYR B 1 126 ? -23.375 10.703 9.344 1 87.19 126 TYR B CA 1
ATOM 2955 C C . TYR B 1 126 ? -23.875 12.133 9.477 1 87.19 126 TYR B C 1
ATOM 2957 O O . TYR B 1 126 ? -24.219 12.773 8.469 1 87.19 126 TYR B O 1
ATOM 2965 N N . LYS B 1 127 ? -24.031 12.547 10.734 1 88.38 127 LYS B N 1
ATOM 2966 C CA . LYS B 1 127 ? -24.422 13.922 11.016 1 88.38 127 LYS B CA 1
ATOM 2967 C C . LYS B 1 127 ? -23.375 14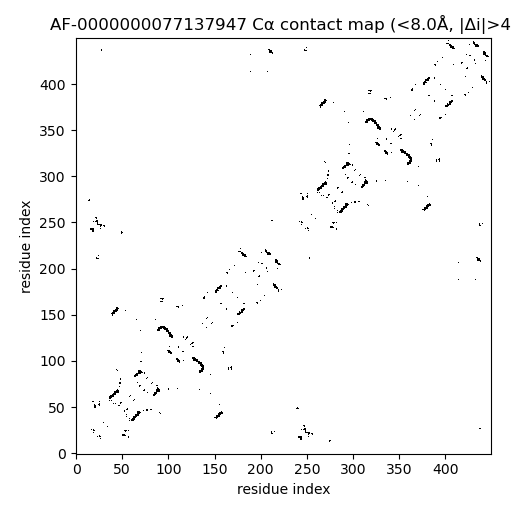.633 11.859 1 88.38 127 LYS B C 1
ATOM 2969 O O . LYS B 1 127 ? -22.734 14.023 12.719 1 88.38 127 LYS B O 1
ATOM 2974 N N . SER B 1 128 ? -23.297 15.906 11.492 1 88.75 128 SER B N 1
ATOM 2975 C CA . SER B 1 128 ? -22.406 16.688 12.352 1 88.75 128 SER B CA 1
ATOM 2976 C C . SER B 1 128 ? -22.969 16.812 13.758 1 88.75 128 SER B C 1
ATOM 2978 O O . SER B 1 128 ? -24.156 17.109 13.945 1 88.75 128 SER B O 1
ATOM 2980 N N . LYS B 1 129 ? -22.125 16.516 14.672 1 88.12 129 LYS B N 1
ATOM 2981 C CA . LYS B 1 129 ? -22.531 16.562 16.078 1 88.12 129 LYS B CA 1
ATOM 2982 C C . LYS B 1 129 ? -22.406 17.969 16.641 1 88.12 129 LYS B C 1
ATOM 2984 O O . LYS B 1 129 ? -23.266 18.422 17.406 1 88.12 129 LYS B O 1
ATOM 2989 N N . ASP B 1 130 ? -21.328 18.594 16.422 1 92.75 130 ASP B N 1
ATOM 2990 C CA . ASP B 1 130 ? -21.047 19.953 16.875 1 92.75 130 ASP B CA 1
ATOM 2991 C C . ASP B 1 130 ? -19.922 20.578 16.047 1 92.75 130 ASP B C 1
ATOM 2993 O O . ASP B 1 130 ? -19.547 20.047 15 1 92.75 130 ASP B O 1
ATOM 2997 N N . SER B 1 131 ? -19.594 21.781 16.391 1 94.88 131 SER B N 1
ATOM 2998 C CA . SER B 1 131 ? -18.516 22.469 15.703 1 94.88 131 SER B CA 1
ATOM 2999 C C . SER B 1 131 ? -17.688 23.312 16.688 1 94.88 131 SER B C 1
ATOM 3001 O O . SER B 1 131 ? -18.172 23.641 17.781 1 94.88 131 SER B O 1
ATOM 3003 N N . VAL B 1 132 ? -16.469 23.531 16.312 1 96.25 132 VAL B N 1
ATOM 3004 C CA . VAL B 1 132 ? -15.578 24.375 17.125 1 96.25 132 VAL B CA 1
ATOM 3005 C C . VAL B 1 132 ? -14.797 25.312 16.219 1 96.25 132 VAL B C 1
ATOM 3007 O O . VAL B 1 132 ? -14.555 25 15.047 1 96.25 132 VAL B O 1
ATOM 3010 N N . LYS B 1 133 ? -14.477 26.438 16.812 1 97.19 133 LYS B N 1
ATOM 3011 C CA . LYS B 1 133 ? -13.57 27.344 16.094 1 97.19 133 LYS B CA 1
ATOM 3012 C C . LYS B 1 133 ? -12.117 26.938 16.297 1 97.19 133 LYS B C 1
ATOM 3014 O O . LYS B 1 133 ? -11.68 26.703 17.438 1 97.19 133 LYS B O 1
ATOM 3019 N N . VAL B 1 134 ? -11.391 26.875 15.188 1 97.81 134 VAL B N 1
ATOM 3020 C CA . VAL B 1 134 ? -9.992 26.469 15.242 1 97.81 134 VAL B CA 1
ATOM 3021 C C . VAL B 1 134 ? -9.133 27.438 14.445 1 97.81 134 VAL B C 1
ATOM 3023 O O . VAL B 1 134 ? -9.531 27.891 13.367 1 97.81 134 VAL B O 1
ATOM 3026 N N . LYS B 1 135 ? -8 27.797 14.969 1 98.25 135 LYS B N 1
ATOM 3027 C CA . LYS B 1 135 ? -7.051 28.625 14.234 1 98.25 135 LYS B CA 1
ATOM 3028 C C . LYS B 1 135 ? -6.488 27.875 13.023 1 98.25 135 LYS B C 1
ATOM 3030 O O . LYS B 1 135 ? -6.246 26.672 13.094 1 98.25 135 LYS B O 1
ATOM 3035 N N . VAL B 1 136 ? -6.328 28.609 11.961 1 98.12 136 VAL B N 1
ATOM 3036 C CA . VAL B 1 136 ? -5.715 28.047 10.766 1 98.12 136 VAL B CA 1
ATOM 3037 C C . VAL B 1 136 ? -4.566 28.938 10.305 1 98.12 136 VAL B C 1
ATOM 3039 O O . VAL B 1 136 ? -4.59 30.156 10.523 1 98.12 136 VAL B O 1
ATOM 3042 N N . ARG B 1 137 ? -3.557 28.359 9.758 1 98.25 137 ARG B N 1
ATOM 3043 C CA . ARG B 1 137 ? -2.359 29.047 9.289 1 98.25 137 ARG B CA 1
ATOM 3044 C C . ARG B 1 137 ? -1.867 28.453 7.969 1 98.25 137 ARG B C 1
ATOM 3046 O O . ARG B 1 137 ? -2.148 27.297 7.656 1 98.25 137 ARG B O 1
ATOM 3053 N N . PRO B 1 138 ? -1.124 29.344 7.223 1 98.69 138 PRO B N 1
ATOM 3054 C CA . PRO B 1 138 ? -0.492 28.766 6.031 1 98.69 138 PRO B CA 1
ATOM 3055 C C . PRO B 1 138 ? 0.594 27.75 6.371 1 98.69 138 PRO B C 1
ATOM 3057 O O . PRO B 1 138 ? 1.326 27.922 7.348 1 98.69 138 PRO B O 1
ATOM 3060 N 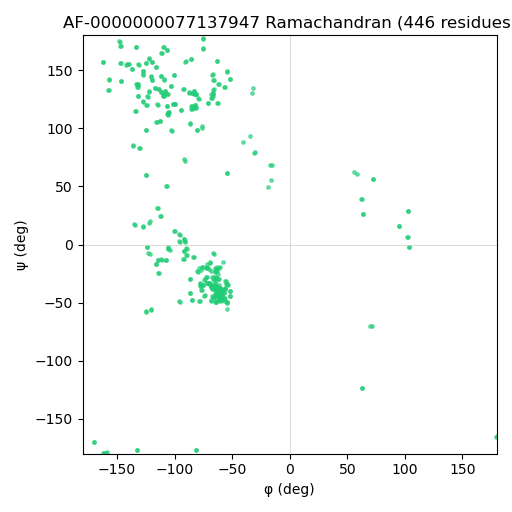N . LEU B 1 139 ? 0.738 26.688 5.496 1 98.75 139 LEU B N 1
ATOM 3061 C CA . LEU B 1 139 ? 1.725 25.641 5.707 1 98.75 139 LEU B CA 1
ATOM 3062 C C . LEU B 1 139 ? 3.135 26.219 5.75 1 98.75 139 LEU B C 1
ATOM 3064 O O . LEU B 1 139 ? 3.947 25.828 6.59 1 98.75 139 LEU B O 1
ATOM 3068 N N . ALA B 1 140 ? 3.43 27.141 4.898 1 98.56 140 ALA B N 1
ATOM 3069 C CA . ALA B 1 140 ? 4.746 27.781 4.844 1 98.56 140 ALA B CA 1
ATOM 3070 C C . ALA B 1 140 ? 5.113 28.391 6.188 1 98.56 140 ALA B C 1
ATOM 3072 O O . ALA B 1 140 ? 6.25 28.266 6.652 1 98.56 140 ALA B O 1
ATOM 3073 N N . SER B 1 141 ? 4.156 29.078 6.746 1 98.44 141 SER B N 1
ATOM 3074 C CA . SER B 1 141 ? 4.379 29.734 8.031 1 98.44 141 SER B CA 1
ATOM 3075 C C . SER B 1 141 ? 4.672 28.719 9.125 1 98.44 141 SER B C 1
ATOM 3077 O O . SER B 1 141 ? 5.574 28.922 9.945 1 98.44 141 SER B O 1
ATOM 3079 N N . VAL B 1 142 ? 3.971 27.625 9.148 1 98.62 142 VAL B N 1
ATOM 3080 C CA . VAL B 1 142 ? 4.145 26.578 10.148 1 98.62 142 VAL B CA 1
ATOM 3081 C C . VAL B 1 142 ? 5.527 25.953 10 1 98.62 142 VAL B C 1
ATOM 3083 O O . VAL B 1 142 ? 6.254 25.797 10.984 1 98.62 142 VAL B O 1
ATOM 3086 N N . LEU B 1 143 ? 5.883 25.578 8.766 1 98.69 143 LEU B N 1
ATOM 3087 C CA . LEU B 1 143 ? 7.16 24.922 8.523 1 98.69 143 LEU B CA 1
ATOM 3088 C C . LEU B 1 143 ? 8.32 25.859 8.836 1 98.69 143 LEU B C 1
ATOM 3090 O O . LEU B 1 143 ? 9.359 25.422 9.344 1 98.69 143 LEU B O 1
ATOM 3094 N N . GLN B 1 144 ? 8.18 27.141 8.516 1 98.25 144 GLN B N 1
ATOM 3095 C CA . GLN B 1 144 ? 9.203 28.125 8.852 1 98.25 144 GLN B CA 1
ATOM 3096 C C . GLN B 1 144 ? 9.445 28.172 10.359 1 98.25 144 GLN B C 1
ATOM 3098 O O . GLN B 1 144 ? 10.594 28.297 10.805 1 98.25 144 GLN B O 1
ATOM 3103 N N . GLU B 1 145 ? 8.469 28.078 11.062 1 98.12 145 GLU B N 1
ATOM 3104 C CA . GLU B 1 145 ? 8.555 28.203 12.516 1 98.12 145 GLU B CA 1
ATOM 3105 C C . GLU B 1 145 ? 9.094 26.922 13.148 1 98.12 145 GLU B C 1
ATOM 3107 O O . GLU B 1 145 ? 9.891 26.984 14.094 1 98.12 145 GLU B O 1
ATOM 3112 N N . PHE B 1 146 ? 8.773 25.766 12.641 1 97.69 146 PHE B N 1
ATOM 3113 C CA . PHE B 1 146 ? 9.016 24.562 13.43 1 97.69 146 PHE B CA 1
ATOM 3114 C C . PHE B 1 146 ? 9.938 23.594 12.688 1 97.69 146 PHE B C 1
ATOM 3116 O O . PHE B 1 146 ? 10.375 22.594 13.25 1 97.69 146 PHE B O 1
ATOM 3123 N N . SER B 1 147 ? 10.25 23.875 11.375 1 95.19 147 SER B N 1
ATOM 3124 C CA . SER B 1 147 ? 10.977 22.875 10.586 1 95.19 147 SER B CA 1
ATOM 3125 C C . SER B 1 147 ? 12.109 23.531 9.797 1 95.19 147 SER B C 1
ATOM 3127 O O . SER B 1 147 ? 12.586 22.969 8.812 1 95.19 147 SER B O 1
ATOM 3129 N N . LEU B 1 148 ? 12.531 24.719 10.102 1 90.38 148 LEU B N 1
ATOM 3130 C CA . LEU B 1 148 ? 13.508 25.5 9.336 1 90.38 148 LEU B CA 1
ATOM 3131 C C . LEU B 1 148 ? 14.789 24.703 9.117 1 90.38 148 LEU B C 1
ATOM 3133 O O . LEU B 1 148 ? 15.352 24.719 8.023 1 90.38 148 LEU B O 1
ATOM 3137 N N . ASP B 1 149 ? 15.273 23.875 9.969 1 90.75 149 ASP B N 1
ATOM 3138 C CA . ASP B 1 149 ? 16.547 23.188 9.867 1 90.75 149 ASP B CA 1
ATOM 3139 C C . ASP B 1 149 ? 16.344 21.688 9.672 1 90.75 149 ASP B C 1
ATOM 3141 O O . ASP B 1 149 ? 17.25 20.891 9.93 1 90.75 149 ASP B O 1
ATOM 3145 N N . LYS B 1 150 ? 15.188 21.375 9.141 1 94.56 150 LYS B N 1
ATOM 3146 C CA . LYS B 1 150 ? 14.883 19.953 9.016 1 94.56 150 LYS B CA 1
ATOM 3147 C C . LYS B 1 150 ? 14.719 19.547 7.547 1 94.56 150 LYS B C 1
ATOM 3149 O O . LYS B 1 150 ? 14.133 20.297 6.762 1 94.56 150 LYS B O 1
ATOM 3154 N N . GLU B 1 151 ? 15.328 18.469 7.227 1 96.06 151 GLU B N 1
ATOM 3155 C CA . GLU B 1 151 ? 14.969 17.812 5.977 1 96.06 151 GLU B CA 1
ATOM 3156 C C . GLU B 1 151 ? 13.727 16.938 6.148 1 96.06 151 GLU B C 1
ATOM 3158 O O . GLU B 1 151 ? 13.727 16 6.949 1 96.06 151 GLU B O 1
ATOM 3163 N N . ILE B 1 152 ? 12.734 17.25 5.414 1 98.25 152 ILE B N 1
ATOM 3164 C CA . ILE B 1 152 ? 11.477 16.516 5.551 1 98.25 152 ILE B CA 1
ATOM 3165 C C . ILE B 1 152 ? 11.523 15.258 4.695 1 98.25 152 ILE B C 1
ATOM 3167 O O . ILE B 1 152 ? 11.648 15.336 3.471 1 98.25 152 ILE B O 1
ATOM 3171 N N . ASP B 1 153 ? 11.398 14.141 5.32 1 98.62 153 ASP B N 1
ATOM 3172 C CA . ASP B 1 153 ? 11.43 12.867 4.598 1 98.62 153 ASP B CA 1
ATOM 3173 C C . ASP B 1 153 ? 10.086 12.586 3.93 1 98.62 153 ASP B C 1
ATOM 3175 O O . ASP B 1 153 ? 10.039 12.219 2.754 1 98.62 153 ASP B O 1
ATOM 3179 N N . PHE B 1 154 ? 9.008 12.734 4.688 1 98.81 154 PHE B N 1
ATOM 3180 C CA . PHE B 1 154 ? 7.719 12.641 4.012 1 98.81 154 PHE B CA 1
ATOM 3181 C C . PHE B 1 154 ? 6.691 13.555 4.672 1 98.81 154 PHE B C 1
ATOM 3183 O O . PHE B 1 154 ? 6.863 13.953 5.828 1 98.81 154 PHE B O 1
ATOM 3190 N N . MET B 1 155 ? 5.715 13.906 3.912 1 98.94 155 MET B N 1
ATOM 3191 C CA . MET B 1 155 ? 4.574 14.711 4.344 1 98.94 155 MET B CA 1
ATOM 3192 C C . MET B 1 155 ? 3.258 14.023 3.986 1 98.94 155 MET B C 1
ATOM 3194 O O . MET B 1 155 ? 3.047 13.641 2.834 1 98.94 155 MET B O 1
ATOM 3198 N N . ASN B 1 156 ? 2.479 13.805 4.973 1 98.81 156 ASN B N 1
ATOM 3199 C CA . ASN B 1 156 ? 1.141 13.25 4.785 1 98.81 156 ASN B CA 1
ATOM 3200 C C . ASN B 1 156 ? 0.075 14.344 4.824 1 98.81 156 ASN B C 1
ATOM 3202 O O . ASN B 1 156 ? -0.013 15.094 5.797 1 98.81 156 ASN B O 1
ATOM 3206 N N . ILE B 1 157 ? -0.657 14.461 3.758 1 98.44 157 ILE B N 1
ATOM 3207 C CA . ILE B 1 157 ? -1.731 15.438 3.664 1 98.44 157 ILE B CA 1
ATOM 3208 C C . ILE B 1 157 ? -3.074 14.727 3.539 1 98.44 157 ILE B C 1
ATOM 3210 O O . ILE B 1 157 ? -3.4 14.188 2.479 1 98.44 157 ILE B O 1
ATOM 3214 N N . ASP B 1 158 ? -3.811 14.711 4.527 1 96 158 ASP B N 1
ATOM 3215 C CA . ASP B 1 158 ? -5.148 14.133 4.578 1 96 158 ASP B CA 1
ATOM 3216 C C . ASP B 1 158 ? -6.117 15.055 5.32 1 96 158 ASP B C 1
ATOM 3218 O O . ASP B 1 158 ? -6.395 14.852 6.504 1 96 158 ASP B O 1
ATOM 3222 N N . VAL B 1 159 ? -6.75 16.062 4.621 1 93.88 159 VAL B N 1
ATOM 3223 C CA . VAL B 1 159 ? -7.48 17.125 5.289 1 93.88 159 VAL B CA 1
ATOM 3224 C C . VAL B 1 159 ? -8.93 17.141 4.812 1 93.88 159 VAL B C 1
ATOM 3226 O O . VAL B 1 159 ? -9.641 18.141 4.98 1 93.88 159 VAL B O 1
ATOM 3229 N N . GLU B 1 160 ? -9.398 16.078 4.227 1 88.31 160 GLU B N 1
ATOM 3230 C CA . GLU B 1 160 ? -10.812 15.883 3.896 1 88.31 160 GLU B CA 1
ATOM 3231 C C . GLU B 1 160 ? -11.328 16.984 2.988 1 88.31 160 GLU B C 1
ATOM 3233 O O . GLU B 1 160 ? -12.273 17.703 3.346 1 88.31 160 GLU B O 1
ATOM 3238 N N . TRP B 1 161 ? -10.859 17.234 1.802 1 84.56 161 TRP B N 1
ATOM 3239 C CA . TRP B 1 161 ? -11.32 17.984 0.641 1 84.56 161 TRP B CA 1
ATOM 3240 C C . TRP B 1 161 ? -10.625 19.328 0.546 1 84.56 161 TRP B C 1
ATOM 3242 O O . TRP B 1 161 ? -10.961 20.156 -0.308 1 84.56 161 TRP B O 1
ATOM 3252 N N . ASN B 1 162 ? -9.633 19.75 1.303 1 90.25 162 ASN B N 1
ATOM 3253 C CA . ASN B 1 162 ? -8.906 21.031 1.234 1 90.25 162 ASN B CA 1
ATOM 3254 C C . ASN B 1 162 ? -7.445 20.812 0.845 1 90.25 162 ASN B C 1
ATOM 3256 O O . ASN B 1 162 ? -6.582 21.625 1.206 1 90.25 162 ASN B O 1
ATOM 3260 N N . GLU B 1 163 ? -7.199 19.812 0.078 1 94.69 163 GLU B N 1
ATOM 3261 C CA . GLU B 1 163 ? -5.828 19.469 -0.275 1 94.69 163 GLU B CA 1
ATOM 3262 C C . GLU B 1 163 ? -5.18 20.562 -1.118 1 94.69 163 GLU B C 1
ATOM 3264 O O . GLU B 1 163 ? -4.004 20.875 -0.933 1 94.69 163 GLU B O 1
ATOM 3269 N N . ILE B 1 164 ? -5.977 21.188 -1.956 1 95.62 164 ILE B N 1
ATOM 3270 C CA . ILE B 1 164 ? -5.453 22.203 -2.861 1 95.62 164 ILE B CA 1
ATOM 3271 C C . ILE B 1 164 ? -4.98 23.422 -2.062 1 95.62 164 ILE B C 1
ATOM 3273 O O . ILE B 1 164 ? -3.895 23.938 -2.307 1 95.62 164 ILE B O 1
ATOM 3277 N N . SER B 1 165 ? -5.809 23.828 -1.101 1 95.81 165 SER B N 1
ATOM 3278 C CA . SER B 1 165 ? -5.445 24.969 -0.263 1 95.81 165 SER B CA 1
ATOM 3279 C C . SER B 1 165 ? -4.172 24.688 0.528 1 95.81 165 SER B C 1
ATOM 3281 O O . SER B 1 165 ? -3.33 25.562 0.693 1 95.81 165 SER B O 1
ATOM 3283 N N . VAL B 1 166 ? -4.039 23.484 0.956 1 97.88 166 VAL B N 1
ATOM 3284 C CA . VAL B 1 166 ? -2.84 23.094 1.696 1 97.88 166 VAL B CA 1
ATOM 3285 C C . VAL B 1 166 ? -1.616 23.203 0.789 1 97.88 166 VAL B C 1
ATOM 3287 O O . VAL B 1 166 ? -0.622 23.828 1.149 1 97.88 166 VAL B O 1
ATOM 3290 N N . LEU B 1 167 ? -1.68 22.656 -0.381 1 98.31 167 LEU B N 1
ATOM 3291 C CA . LEU B 1 167 ? -0.565 22.688 -1.322 1 98.31 167 LEU B CA 1
ATOM 3292 C C . LEU B 1 167 ? -0.195 24.125 -1.691 1 98.31 167 LEU B C 1
ATOM 3294 O O . LEU B 1 167 ? 0.983 24.484 -1.69 1 98.31 167 LEU B O 1
ATOM 3298 N N . LYS B 1 168 ? -1.203 24.891 -1.885 1 98.44 168 LYS B N 1
ATOM 3299 C CA . LYS B 1 168 ? -0.969 26.266 -2.334 1 98.44 168 LYS B CA 1
ATOM 3300 C C . LYS B 1 168 ? -0.389 27.125 -1.211 1 98.44 168 LYS B C 1
ATOM 3302 O O . LYS B 1 168 ? 0.184 28.188 -1.466 1 98.44 168 LYS B O 1
ATOM 3307 N N . SER B 1 169 ? -0.547 26.719 -0.009 1 98.56 169 SER B N 1
ATOM 3308 C CA . SER B 1 169 ? -0.091 27.516 1.121 1 98.56 169 SER B CA 1
ATOM 3309 C C . SER B 1 169 ? 1.339 27.156 1.512 1 98.56 169 SER B C 1
ATOM 3311 O O . SER B 1 169 ? 1.873 27.688 2.488 1 98.56 169 SER B O 1
ATOM 3313 N N . GLY B 1 170 ? 1.938 26.266 0.785 1 98.12 170 GLY B N 1
ATOM 3314 C CA . GLY B 1 170 ? 3.297 25.828 1.074 1 98.12 170 GLY B CA 1
ATOM 3315 C C . GLY B 1 170 ? 4.348 26.641 0.344 1 98.12 170 GLY B C 1
ATOM 3316 O O . GLY B 1 170 ? 4.043 27.328 -0.629 1 98.12 170 GLY B O 1
ATOM 3317 N N . ASP B 1 171 ? 5.57 26.641 0.884 1 98.19 171 ASP B N 1
ATOM 3318 C CA . ASP B 1 171 ? 6.773 27.094 0.193 1 98.19 171 ASP B CA 1
ATOM 3319 C C . ASP B 1 171 ? 7.609 25.906 -0.29 1 98.19 171 ASP B C 1
ATOM 3321 O O . ASP B 1 171 ? 8.477 25.422 0.438 1 98.19 171 ASP B O 1
ATOM 3325 N N . TRP B 1 172 ? 7.453 25.594 -1.501 1 97.62 172 TRP B N 1
ATOM 3326 C CA . TRP B 1 172 ? 8.008 24.344 -2.025 1 97.62 172 TRP B CA 1
ATOM 3327 C C . TRP B 1 172 ? 9.406 24.578 -2.592 1 97.62 172 TRP B C 1
ATOM 3329 O O . TRP B 1 172 ? 10.055 23.625 -3.049 1 97.62 172 TRP B O 1
ATOM 3339 N N . LYS B 1 173 ? 9.805 25.766 -2.631 1 95.81 173 LYS B N 1
ATOM 3340 C CA . LYS B 1 173 ? 11.203 26.031 -2.934 1 95.81 173 LYS B CA 1
ATOM 3341 C C . LYS B 1 173 ? 12.086 25.781 -1.715 1 95.81 173 LYS B C 1
ATOM 3343 O O . LYS B 1 173 ? 13.203 25.266 -1.842 1 95.81 173 LYS B O 1
ATOM 3348 N N . LYS B 1 174 ? 11.555 26.062 -0.569 1 96.44 174 LYS B N 1
ATOM 3349 C CA . LYS B 1 174 ? 12.328 25.984 0.665 1 96.44 174 LYS B CA 1
ATOM 3350 C C . LYS B 1 174 ? 12.133 24.625 1.349 1 96.44 174 LYS B C 1
ATOM 3352 O O . LYS B 1 174 ? 13.094 24.016 1.827 1 96.44 174 LYS B O 1
ATOM 3357 N N . PHE B 1 175 ? 10.945 24.234 1.5 1 97.75 175 PHE B N 1
ATOM 3358 C CA . PHE B 1 175 ? 10.594 22.984 2.18 1 97.75 175 PHE B CA 1
ATOM 3359 C C . PHE B 1 175 ? 10.164 21.922 1.177 1 97.75 175 PHE B C 1
ATOM 3361 O O . PHE B 1 175 ? 9.07 22 0.608 1 97.75 175 PHE B O 1
ATOM 3368 N N . ARG B 1 176 ? 10.93 20.844 1.005 1 96.94 176 ARG B N 1
ATOM 3369 C CA . ARG B 1 176 ? 10.719 19.875 -0.057 1 96.94 176 ARG B CA 1
ATOM 3370 C C . ARG B 1 176 ? 10.719 18.453 0.5 1 96.94 176 ARG B C 1
ATOM 3372 O O . ARG B 1 176 ? 11.75 17.781 0.501 1 96.94 176 ARG B O 1
ATOM 3379 N N . PRO B 1 177 ? 9.578 18.016 1.021 1 98.38 177 PRO B N 1
ATOM 3380 C CA . PRO B 1 177 ? 9.531 16.609 1.412 1 98.38 177 PRO B CA 1
ATOM 3381 C C . PRO B 1 177 ? 9.969 15.664 0.291 1 98.38 177 PRO B C 1
ATOM 3383 O O . PRO B 1 177 ? 9.656 15.898 -0.878 1 98.38 177 PRO B O 1
ATOM 3386 N N . LYS B 1 178 ? 10.68 14.586 0.633 1 98.38 178 LYS B N 1
ATOM 3387 C CA . LYS B 1 178 ? 11.07 13.602 -0.37 1 98.38 178 LYS B CA 1
ATOM 3388 C C . LYS B 1 178 ? 9.852 12.898 -0.955 1 98.38 178 LYS B C 1
ATOM 3390 O O . LYS B 1 178 ? 9.82 12.594 -2.15 1 98.38 178 LYS B O 1
ATOM 3395 N N . VAL B 1 179 ? 8.875 12.664 -0.128 1 98.75 179 VAL B N 1
ATOM 3396 C CA . VAL B 1 179 ? 7.629 12.016 -0.535 1 98.75 179 VAL B CA 1
ATOM 3397 C C . VAL B 1 179 ? 6.438 12.805 -0.003 1 98.75 179 VAL B C 1
ATOM 3399 O O . VAL B 1 179 ? 6.418 13.211 1.163 1 98.75 179 VAL B O 1
ATOM 3402 N N . ILE B 1 180 ? 5.453 13.016 -0.831 1 98.88 180 ILE B N 1
ATOM 3403 C CA . ILE B 1 180 ? 4.18 13.586 -0.411 1 98.88 180 ILE B CA 1
ATOM 3404 C C . ILE B 1 180 ? 3.066 12.555 -0.591 1 98.88 180 ILE B C 1
ATOM 3406 O O . ILE B 1 180 ? 2.906 11.992 -1.674 1 98.88 180 ILE B O 1
ATOM 3410 N N . LEU B 1 181 ? 2.418 12.211 0.472 1 98.81 181 LEU B N 1
ATOM 3411 C CA . LEU B 1 181 ? 1.174 11.453 0.433 1 98.81 181 LEU B CA 1
ATOM 3412 C C . LEU B 1 181 ? -0.033 12.383 0.415 1 98.81 181 LEU B C 1
ATOM 3414 O O . LEU B 1 181 ? -0.114 13.32 1.217 1 98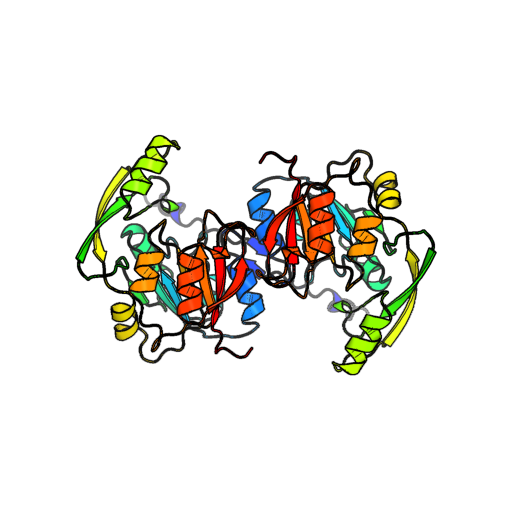.81 181 LEU B O 1
ATOM 3418 N N . ILE B 1 182 ? -0.988 12.07 -0.489 1 98.5 182 ILE B N 1
ATOM 3419 C CA . ILE B 1 182 ? -2.143 12.953 -0.596 1 98.5 182 ILE B CA 1
ATOM 3420 C C . ILE B 1 182 ? -3.324 12.188 -1.192 1 98.5 182 ILE B C 1
ATOM 3422 O O . ILE B 1 182 ? -3.146 11.367 -2.092 1 98.5 182 ILE B O 1
ATOM 3426 N N . GLU B 1 183 ? -4.488 12.469 -0.695 1 95.25 183 GLU B N 1
ATOM 3427 C CA . GLU B 1 183 ? -5.691 11.797 -1.183 1 95.25 183 GLU B CA 1
ATOM 3428 C C . GLU B 1 183 ? -6.191 12.438 -2.475 1 95.25 183 GLU B C 1
ATOM 3430 O O . GLU B 1 183 ? -6.336 13.664 -2.555 1 95.25 183 GLU B O 1
ATOM 3435 N N . ILE B 1 184 ? -6.418 11.609 -3.428 1 92.94 184 ILE B N 1
ATOM 3436 C CA . ILE B 1 184 ? -7.117 11.992 -4.648 1 92.94 184 ILE B CA 1
ATOM 3437 C C . ILE B 1 184 ? -8.312 11.07 -4.863 1 92.94 184 ILE B C 1
ATOM 3439 O O . ILE B 1 184 ? -8.148 9.914 -5.27 1 92.94 184 ILE B O 1
ATOM 3443 N N . LEU B 1 185 ? -9.539 11.383 -4.531 1 78.88 185 LEU B N 1
ATOM 3444 C CA . LEU B 1 185 ? -10.734 10.547 -4.488 1 78.88 185 LEU B CA 1
ATOM 3445 C C . LEU B 1 185 ? -11.188 10.164 -5.895 1 78.88 185 LEU B C 1
ATOM 3447 O O . LEU B 1 185 ? -11.742 9.086 -6.102 1 78.88 185 LEU B O 1
ATOM 3451 N N . ASN B 1 186 ? -11.062 10.914 -6.961 1 84.62 186 ASN B N 1
ATOM 3452 C CA . ASN B 1 186 ? -11.5 10.594 -8.312 1 84.62 186 ASN B CA 1
ATOM 3453 C C . ASN B 1 186 ? -10.32 10.258 -9.219 1 84.62 186 ASN B C 1
ATOM 3455 O O . ASN B 1 186 ? -10.258 10.719 -10.359 1 84.62 186 ASN B O 1
ATOM 3459 N N . PHE B 1 187 ? -9.562 9.367 -8.648 1 92.62 187 PHE B N 1
ATOM 3460 C CA . PHE B 1 187 ? -8.391 8.984 -9.422 1 92.62 187 PHE B CA 1
ATOM 3461 C C . PHE B 1 187 ? -8.758 7.945 -10.477 1 92.62 187 PHE B C 1
ATOM 3463 O O . PHE B 1 187 ? -9.219 6.852 -10.148 1 92.62 187 PHE B O 1
ATOM 3470 N N . GLU B 1 188 ? -8.578 8.289 -11.727 1 92.94 188 GLU B N 1
ATOM 3471 C CA . GLU B 1 188 ? -8.672 7.406 -12.883 1 92.94 188 GLU B CA 1
ATOM 3472 C C . GLU B 1 188 ? -7.488 7.598 -13.828 1 92.94 188 GLU B C 1
ATOM 3474 O O . GLU B 1 188 ? -7.051 8.727 -14.055 1 92.94 188 GLU B O 1
ATOM 3479 N N . LEU B 1 189 ? -6.996 6.453 -14.32 1 94.75 189 LEU B N 1
ATOM 3480 C CA . LEU B 1 189 ? -5.832 6.52 -15.195 1 94.75 189 LEU B CA 1
ATOM 3481 C C . LEU B 1 189 ? -6.105 7.434 -16.391 1 94.75 189 LEU B C 1
ATOM 3483 O O . LEU B 1 189 ? -5.223 8.188 -16.812 1 94.75 189 LEU B O 1
ATOM 3487 N N . GLU B 1 190 ? -7.312 7.48 -16.812 1 91.62 190 GLU B N 1
ATOM 3488 C CA . GLU B 1 190 ? -7.676 8.188 -18.031 1 91.62 190 GLU B CA 1
ATOM 3489 C C . GLU B 1 190 ? -7.789 9.688 -17.797 1 91.62 190 GLU B C 1
ATOM 3491 O O . GLU B 1 190 ? -7.621 10.484 -18.719 1 91.62 190 GLU B O 1
ATOM 3496 N N . THR B 1 191 ? -8.031 10.078 -16.531 1 93.94 191 THR B N 1
ATOM 3497 C CA . THR B 1 191 ? -8.391 11.477 -16.328 1 93.94 191 THR B CA 1
ATOM 3498 C C . THR B 1 191 ? -7.438 12.133 -15.328 1 93.94 191 THR B C 1
ATOM 3500 O O . THR B 1 191 ? -7.477 13.352 -15.141 1 93.94 191 THR B O 1
ATOM 3503 N N . ILE B 1 192 ? -6.527 11.352 -14.805 1 96.12 192 ILE B N 1
ATOM 3504 C CA . ILE B 1 192 ? -5.68 11.852 -13.734 1 96.12 192 ILE B CA 1
ATOM 3505 C C . ILE B 1 192 ? -4.82 13.008 -14.25 1 96.12 192 ILE B C 1
ATOM 3507 O O . ILE B 1 192 ? -4.5 13.938 -13.5 1 96.12 192 ILE B O 1
ATOM 3511 N N . ALA B 1 193 ? -4.512 13.039 -15.461 1 93.75 193 ALA B N 1
ATOM 3512 C CA . ALA B 1 193 ? -3.654 14.062 -16.047 1 93.75 193 ALA B CA 1
ATOM 3513 C C . ALA B 1 193 ? -4.293 15.445 -15.922 1 93.75 193 ALA B C 1
ATOM 3515 O O . ALA B 1 193 ? -3.598 16.469 -15.992 1 93.75 193 ALA B O 1
ATOM 3516 N N . LYS B 1 194 ? -5.562 15.5 -15.719 1 95.31 194 LYS B N 1
ATOM 3517 C CA . LYS B 1 194 ? -6.273 16.766 -15.633 1 95.31 194 LYS B CA 1
ATOM 3518 C C . LYS B 1 194 ? -6.66 17.094 -14.195 1 95.31 194 LYS B C 1
ATOM 3520 O O . LYS B 1 194 ? -7.238 18.141 -13.922 1 95.31 194 LYS B O 1
ATOM 3525 N N . ASN B 1 195 ? -6.391 16.25 -13.32 1 96.75 195 ASN B N 1
ATOM 3526 C CA . ASN B 1 195 ? -6.738 16.469 -11.922 1 96.75 195 ASN B CA 1
ATOM 3527 C C . ASN B 1 195 ? -5.965 17.641 -11.328 1 96.75 195 ASN B C 1
ATOM 3529 O O . ASN B 1 195 ? -4.738 17.703 -11.453 1 96.75 195 ASN B O 1
ATOM 3533 N N . PRO B 1 196 ? -6.617 18.531 -10.617 1 96.25 196 PRO B N 1
ATOM 3534 C CA . PRO B 1 196 ? -5.953 19.75 -10.125 1 96.25 196 PRO B CA 1
ATOM 3535 C C . PRO B 1 196 ? -4.828 19.453 -9.141 1 96.25 196 PRO B C 1
ATOM 3537 O O . PRO B 1 196 ? -3.818 20.156 -9.117 1 96.25 196 PRO B O 1
ATOM 3540 N N . ILE B 1 197 ? -4.992 18.453 -8.344 1 97.56 197 ILE B N 1
ATOM 3541 C CA . ILE B 1 197 ? -3.959 18.109 -7.371 1 97.56 197 ILE B CA 1
ATOM 3542 C C . ILE B 1 197 ? -2.727 17.578 -8.094 1 97.56 197 ILE B C 1
ATOM 3544 O O . ILE B 1 197 ? -1.602 17.984 -7.812 1 97.56 197 ILE B O 1
ATOM 3548 N N . HIS B 1 198 ? -2.947 16.672 -8.992 1 97.81 198 HIS B N 1
ATOM 3549 C CA . HIS B 1 198 ? -1.864 16.109 -9.789 1 97.81 198 HIS B CA 1
ATOM 3550 C C . HIS B 1 198 ? -1.116 17.203 -10.547 1 97.81 198 HIS B C 1
ATOM 3552 O O . HIS B 1 198 ? 0.116 17.234 -10.547 1 97.81 198 HIS B O 1
ATOM 3558 N N . LEU B 1 199 ? -1.862 18.062 -11.164 1 97.69 199 LEU B N 1
ATOM 3559 C CA . LEU B 1 199 ? -1.277 19.141 -11.938 1 97.69 199 LEU B CA 1
ATOM 3560 C C . LEU B 1 199 ? -0.414 20.047 -11.055 1 97.69 199 LEU B C 1
ATOM 3562 O O . LEU B 1 199 ? 0.704 20.406 -11.438 1 97.69 199 LEU B O 1
ATOM 3566 N N . LEU B 1 200 ? -0.949 20.406 -9.922 1 98.12 200 LEU B N 1
ATOM 3567 C CA . LEU B 1 200 ? -0.22 21.266 -9 1 98.12 200 LEU B CA 1
ATOM 3568 C C . LEU B 1 200 ? 1.065 20.594 -8.523 1 98.12 200 LEU B C 1
ATOM 3570 O O . LEU B 1 200 ? 2.123 21.234 -8.484 1 98.12 200 LEU B O 1
ATOM 3574 N N . LEU B 1 201 ? 0.995 19.359 -8.203 1 98.44 201 LEU B N 1
ATOM 3575 C CA . LEU B 1 201 ? 2.17 18.625 -7.742 1 98.44 201 LEU B CA 1
ATOM 3576 C C . LEU B 1 201 ? 3.221 18.531 -8.844 1 98.44 201 LEU B C 1
ATOM 3578 O O . LEU B 1 201 ? 4.414 18.688 -8.578 1 98.44 201 LEU B O 1
ATOM 3582 N N . ASN B 1 202 ? 2.781 18.297 -9.977 1 97.69 202 ASN B N 1
ATOM 3583 C CA . ASN B 1 202 ? 3.711 18.281 -11.102 1 97.69 202 ASN B CA 1
ATOM 3584 C C . ASN B 1 202 ? 4.395 19.641 -11.273 1 97.69 202 ASN B C 1
ATOM 3586 O O . ASN B 1 202 ? 5.598 19.703 -11.531 1 97.69 202 ASN B O 1
ATOM 3590 N N . GLU B 1 203 ? 3.65 20.656 -11.18 1 97.75 203 GLU B N 1
ATOM 3591 C CA . GLU B 1 203 ? 4.148 22.016 -11.352 1 97.75 203 GLU B CA 1
ATOM 3592 C C . GLU B 1 203 ? 5.227 22.344 -10.32 1 97.75 203 GLU B C 1
ATOM 3594 O O . GLU B 1 203 ? 6.211 23.016 -10.633 1 97.75 203 GLU B O 1
ATOM 3599 N N . ILE B 1 204 ? 5.051 21.859 -9.156 1 97.56 204 ILE B N 1
ATOM 3600 C CA . ILE B 1 204 ? 6.004 22.219 -8.109 1 97.56 204 ILE B CA 1
ATOM 3601 C C . ILE B 1 204 ? 7.125 21.188 -8.062 1 97.56 204 ILE B C 1
ATOM 3603 O O . ILE B 1 204 ? 7.891 21.125 -7.098 1 97.56 204 ILE B O 1
ATOM 3607 N N . GLY B 1 205 ? 7.156 20.25 -8.953 1 97.94 205 GLY B N 1
ATOM 3608 C CA . GLY B 1 205 ? 8.336 19.422 -9.148 1 97.94 205 GLY B CA 1
ATOM 3609 C C . GLY B 1 205 ? 8.195 18.031 -8.531 1 97.94 205 GLY B C 1
ATOM 3610 O O . GLY B 1 205 ? 9.188 17.438 -8.109 1 97.94 205 GLY B O 1
ATOM 3611 N N . TYR B 1 206 ? 6.977 17.547 -8.461 1 98.19 206 TYR B N 1
ATOM 3612 C CA . TYR B 1 206 ? 6.758 16.188 -7.969 1 98.19 206 TYR B CA 1
ATOM 3613 C C . TYR B 1 206 ? 6.172 15.305 -9.062 1 98.19 206 TYR B C 1
ATOM 3615 O O . TYR B 1 206 ? 5.5 15.797 -9.969 1 98.19 206 TYR B O 1
ATOM 3623 N N . SER B 1 207 ? 6.434 13.984 -8.969 1 97.25 207 SER B N 1
ATOM 3624 C CA . SER B 1 207 ? 5.902 13.023 -9.93 1 97.25 207 SER B CA 1
ATOM 3625 C C . SER B 1 207 ? 5.18 11.875 -9.227 1 97.25 207 SER B C 1
ATOM 3627 O O . SER B 1 207 ? 5.57 11.469 -8.133 1 97.25 207 SER B O 1
ATOM 3629 N N . PHE B 1 208 ? 4.211 11.398 -9.93 1 97.5 208 PHE B N 1
ATOM 3630 C CA . PHE B 1 208 ? 3.447 10.273 -9.406 1 97.5 208 PHE B CA 1
ATOM 3631 C C . PHE B 1 208 ? 4.34 9.055 -9.219 1 97.5 208 PHE B C 1
ATOM 3633 O O . PHE B 1 208 ? 5.152 8.734 -10.094 1 97.5 208 PHE B O 1
ATOM 3640 N N . TYR B 1 209 ? 4.168 8.336 -8.117 1 96.88 209 TYR B N 1
ATOM 3641 C CA . TYR B 1 209 ? 4.996 7.176 -7.809 1 96.88 209 TYR B CA 1
ATOM 3642 C C . TYR B 1 209 ? 4.145 5.918 -7.676 1 96.88 209 TYR B C 1
ATOM 3644 O O . TYR B 1 209 ? 4.375 4.926 -8.375 1 96.88 209 TYR B O 1
ATOM 3652 N N . CYS B 1 210 ? 3.195 5.926 -6.836 1 97.88 210 CYS B N 1
ATOM 3653 C CA . CYS B 1 210 ? 2.24 4.852 -6.59 1 97.88 210 CYS B CA 1
ATOM 3654 C C . CYS B 1 210 ? 1.004 5.371 -5.871 1 97.88 210 CYS B C 1
ATOM 3656 O O . CYS B 1 210 ? 0.837 6.582 -5.711 1 97.88 210 CYS B O 1
ATOM 3658 N N . LYS B 1 211 ? 0.087 4.445 -5.602 1 97.94 211 LYS B N 1
ATOM 3659 C CA . LYS B 1 211 ? -1.101 4.844 -4.852 1 97.94 211 LYS B CA 1
ATOM 3660 C C . LYS B 1 211 ? -1.746 3.645 -4.164 1 97.94 211 LYS B C 1
ATOM 3662 O O . LYS B 1 211 ? -1.888 2.58 -4.766 1 97.94 211 LYS B O 1
ATOM 3667 N N . THR B 1 212 ? -2.055 3.842 -2.92 1 97.88 212 THR B N 1
ATOM 3668 C CA . THR B 1 212 ? -3.088 2.998 -2.33 1 97.88 212 THR B CA 1
ATOM 3669 C C . THR B 1 212 ? -4.473 3.418 -2.816 1 97.88 212 THR B C 1
ATOM 3671 O O . THR B 1 212 ? -4.598 4.34 -3.623 1 97.88 212 THR B O 1
ATOM 3674 N N . PRO B 1 213 ? -5.488 2.697 -2.395 1 96.5 213 PRO B N 1
ATOM 3675 C CA . PRO B 1 213 ? -6.793 2.99 -2.986 1 96.5 213 PRO B CA 1
ATOM 3676 C C . PRO B 1 213 ? -7.188 4.461 -2.852 1 96.5 213 PRO B C 1
ATOM 3678 O O . PRO B 1 213 ? -7.758 5.039 -3.779 1 96.5 213 PRO B O 1
ATOM 3681 N N . ARG B 1 214 ? -6.809 5.105 -1.788 1 94.5 214 ARG B N 1
ATOM 3682 C CA . ARG B 1 214 ? -7.277 6.469 -1.578 1 94.5 214 ARG B CA 1
ATOM 3683 C C . ARG B 1 214 ? -6.121 7.461 -1.638 1 94.5 214 ARG B C 1
ATOM 3685 O O . ARG B 1 214 ? -6.32 8.641 -1.947 1 94.5 214 ARG B O 1
ATOM 3692 N N . THR B 1 215 ? -4.945 7 -1.361 1 97.62 215 THR B N 1
ATOM 3693 C CA . THR B 1 215 ? -3.816 7.898 -1.151 1 97.62 215 THR B CA 1
ATOM 3694 C C . THR B 1 215 ? -2.801 7.762 -2.281 1 97.62 215 THR B C 1
ATOM 3696 O O . THR B 1 215 ? -2.383 6.652 -2.617 1 97.62 215 THR B O 1
ATOM 3699 N N . CYS B 1 216 ? -2.406 8.891 -2.811 1 98.44 216 CYS B N 1
ATOM 3700 C CA . CYS B 1 216 ? -1.355 8.914 -3.822 1 98.44 216 CYS B CA 1
ATOM 3701 C C . CYS B 1 216 ? -0.02 9.32 -3.211 1 98.44 216 CYS B C 1
ATOM 3703 O O . CYS B 1 216 ? 0.024 10.148 -2.299 1 98.44 216 CYS B O 1
ATOM 3705 N N . PHE B 1 217 ? 1.02 8.75 -3.742 1 98.69 217 PHE B N 1
ATOM 3706 C CA . PHE B 1 217 ? 2.389 9.094 -3.381 1 98.69 217 PHE B CA 1
ATOM 3707 C C . PHE B 1 217 ? 3.08 9.828 -4.527 1 98.69 217 PHE B C 1
ATOM 3709 O O . PHE B 1 217 ? 3.07 9.359 -5.664 1 98.69 217 PHE B O 1
ATOM 3716 N N . TYR B 1 218 ? 3.629 10.938 -4.191 1 98.62 218 TYR B N 1
ATOM 3717 C CA . TYR B 1 218 ? 4.414 11.703 -5.148 1 98.62 218 TYR B CA 1
ATOM 3718 C C . TYR B 1 218 ? 5.852 11.867 -4.672 1 98.62 218 TYR B C 1
ATOM 3720 O O . TYR B 1 218 ? 6.094 12.109 -3.486 1 98.62 218 TYR B O 1
ATOM 3728 N N . LEU B 1 219 ? 6.801 11.789 -5.598 1 98.31 219 LEU B N 1
ATOM 3729 C CA . LEU B 1 219 ? 8.219 11.914 -5.262 1 98.31 219 LEU B CA 1
ATOM 3730 C C . LEU B 1 219 ? 8.781 13.234 -5.77 1 98.31 219 LEU B C 1
ATOM 3732 O O . LEU B 1 219 ? 8.445 13.68 -6.871 1 98.31 219 LEU B O 1
ATOM 3736 N N . ASP B 1 220 ? 9.625 13.789 -4.969 1 98.25 220 ASP B N 1
ATOM 3737 C CA . ASP B 1 220 ? 10.391 14.945 -5.43 1 98.25 220 ASP B CA 1
ATOM 3738 C C . ASP B 1 220 ? 11.281 14.578 -6.613 1 98.25 220 ASP B C 1
ATOM 3740 O O . ASP B 1 220 ? 12.125 13.688 -6.512 1 98.25 220 ASP B O 1
ATOM 3744 N N . LYS B 1 221 ? 11.102 15.227 -7.684 1 95.12 221 LYS B N 1
ATOM 3745 C CA . LYS B 1 221 ? 11.852 14.93 -8.898 1 95.12 221 LYS B CA 1
ATOM 3746 C C . LYS B 1 221 ? 13.344 15.211 -8.711 1 95.12 221 LYS B C 1
ATOM 3748 O O . LYS B 1 221 ? 14.18 14.688 -9.445 1 95.12 221 LYS B O 1
ATOM 3753 N N . ASN B 1 222 ? 13.664 16.031 -7.801 1 90 222 ASN B N 1
ATOM 3754 C CA . ASN B 1 222 ? 15.062 16.375 -7.543 1 90 222 ASN B CA 1
ATOM 3755 C C . ASN B 1 222 ? 15.734 15.352 -6.633 1 90 222 ASN B C 1
ATOM 3757 O O . ASN B 1 222 ? 16.938 15.398 -6.418 1 90 222 ASN B O 1
ATOM 3761 N N . PHE B 1 223 ? 14.852 14.516 -6.102 1 80.5 223 PHE B N 1
ATOM 3762 C CA . PHE B 1 223 ? 15.367 13.484 -5.207 1 80.5 223 PHE B CA 1
ATOM 3763 C C . PHE B 1 223 ? 15.938 12.312 -6.004 1 80.5 223 PHE B C 1
ATOM 3765 O O . PHE B 1 223 ? 15.281 11.781 -6.895 1 80.5 223 PHE B O 1
ATOM 3772 N N . SER B 1 224 ? 17.234 12.203 -6.215 1 61.94 224 SER B N 1
ATOM 3773 C CA . SER B 1 224 ? 17.844 11.039 -6.855 1 61.94 224 SER B CA 1
ATOM 3774 C C . SER B 1 224 ? 17.922 9.859 -5.891 1 61.94 224 SER B C 1
ATOM 3776 O O . SER B 1 224 ? 18.422 10 -4.773 1 61.94 224 SER B O 1
ATOM 3778 N N . THR B 1 225 ? 16.938 8.867 -6.031 1 49.41 225 THR B N 1
ATOM 3779 C CA . THR B 1 225 ? 17.078 7.668 -5.215 1 49.41 225 THR B CA 1
ATOM 3780 C C . THR B 1 225 ? 18.406 6.957 -5.52 1 49.41 225 THR B C 1
ATOM 3782 O O . THR B 1 225 ? 18.938 7.078 -6.625 1 49.41 225 THR B O 1
#

pLDDT: mean 91.37, std 16.37, range [24.03, 98.94]

Organism: Leptospira biflexa serovar Patoc (strain Patoc 1 / ATCC 23582 / Paris) (NCBI:txid456481)

Radius of gyration: 24.14 Å; Cα contacts (8 Å, |Δi|>4): 868; chains: 2; bounding box: 55×68×72 Å

Solvent-accessible surface area (backbone atoms only — not comparable to full-atom values): 24311 Å² total; per-residue (Å²): 135,84,77,77,72,63,73,78,65,64,73,74,70,76,69,54,42,70,36,26,27,64,42,20,60,34,31,38,48,42,51,75,55,57,83,70,58,61,48,29,39,37,29,38,48,40,64,33,70,46,65,54,10,65,52,41,57,46,43,75,54,57,25,38,35,38,36,29,17,55,48,66,71,40,32,54,49,30,61,70,75,39,67,82,32,50,74,41,65,27,45,64,23,70,52,73,48,72,45,61,36,39,33,32,84,57,62,90,66,35,29,68,44,66,69,56,50,50,47,39,48,73,74,45,92,53,53,76,72,51,70,44,80,33,46,24,32,22,43,34,60,53,39,57,73,75,40,70,91,54,73,39,48,34,31,40,44,49,54,67,89,48,58,62,44,37,60,68,17,45,45,64,88,80,55,64,41,47,31,40,36,35,66,49,90,83,72,39,86,90,52,38,83,72,32,67,64,56,46,52,40,44,73,72,44,30,40,85,61,34,23,45,81,52,38,32,34,28,33,31,66,84,57,78,128,136,83,78,78,66,64,75,77,62,67,71,78,68,78,68,54,45,70,35,26,26,65,42,20,61,35,33,37,48,42,50,74,56,56,84,69,57,59,49,29,38,38,30,38,48,39,64,33,69,47,64,55,11,63,52,42,57,46,44,74,54,56,26,37,36,38,37,28,17,53,49,65,71,40,29,53,49,31,62,70,75,39,66,83,32,49,74,40,68,27,45,65,23,68,53,74,48,72,43,59,36,40,32,31,84,57,63,91,66,35,30,68,45,66,68,54,52,52,48,39,48,73,74,44,90,54,51,75,72,50,70,43,81,34,46,25,32,22,44,33,59,52,42,58,73,76,39,70,92,54,72,38,47,33,31,40,45,50,53,68,88,46,58,61,44,39,61,70,17,45,44,64,86,79,56,62,41,45,28,40,37,34,65,49,91,84,70,37,86,90,53,38,83,71,33,68,64,55,46,52,39,42,72,72,44,30,40,86,63,35,22,46,82,53,39,34,34,28,32,31,66,83,58,79,129